Protein 4N58 (pdb70)

Organism: NCBI:txid558269

Secondary structure (DSSP, 8-state):
-EEEEEETTT--EEEEETTS-HHHHHHHTT-----SS-SSSSSTTEEEEEE--EE-TT--SS-HHHHHHEEEGGG-EESS-EEEES--GGG---HHHHHHHHHHHHHH---S-EEPPPSTTHHHHHHHHHHHSTT--EE--GGGTT----GGG-HHHHHHHTSS--EEEEEEEEEEEEGGGG-HHHHHHH-EEEEEEEEEEEE-TTSEEEEEEEEEE--EEE---GGGSSS---HHHHHHHTT-----EEEE--S-EEEEEEEE--/-EEEEETTT--EEEE-TTS-HHHHHHHTT-----SS-SSSSSTTEEEEEES-EE-TT--SS-TTGGGTEEEGGG-EESS-EEEEES-GGG---HHHHHHHHHHHHHH--TT-EEPPPSTTHHHHHHHHHHHSTT--EE--GGGTT----GGG-HHHHHHHHSS--EEEEEEEEEEEEGGGG-HHHHHHH-EEEEEEEEEEEE-TTSEEEEEEEEEE--EEE---GGG-SS--HHHHHHHHHH-----EEEE--S-EEEEEEEE---

Solvent-accessible surface area: 27946 Å² total; per-residue (Å²): 85,77,56,78,0,74,0,86,79,64,45,20,95,15,105,0,34,59,96,96,56,0,0,59,16,0,51,164,101,58,29,128,16,62,97,20,3,31,27,1,36,19,14,21,7,0,0,44,21,81,64,40,95,20,52,13,94,82,12,90,91,12,40,140,39,12,64,124,64,8,1,2,2,7,6,0,59,1,109,36,86,5,39,2,44,7,44,34,66,147,128,38,48,113,50,180,24,8,75,45,24,63,84,8,74,148,135,42,106,192,56,35,28,38,121,6,124,55,47,126,28,2,17,137,11,0,24,14,0,11,17,40,5,122,30,71,86,7,11,4,44,0,87,72,15,50,27,105,23,53,3,82,52,0,87,34,0,43,80,42,10,113,26,211,46,92,32,151,48,106,16,39,35,68,13,106,3,61,0,56,97,19,29,191,32,10,25,65,14,6,13,74,7,57,0,70,0,59,15,41,0,64,7,126,105,84,8,51,32,63,0,91,15,30,2,81,18,102,81,17,80,17,40,5,64,74,101,73,66,125,36,107,48,40,168,151,13,62,27,12,38,116,84,21,106,20,54,63,6,61,0,105,3,43,32,82,26,189,11,136,52,110,26,126,63,205,112,61,51,0,92,3,94,80,63,57,20,104,9,94,0,41,65,102,63,56,0,0,44,12,0,48,154,88,60,29,123,15,62,107,74,57,99,71,1,63,31,14,24,8,0,0,40,21,79,64,41,97,21,57,11,92,83,11,91,104,10,37,154,61,12,60,145,73,10,1,3,2,8,7,0,58,1,108,35,86,5,36,2,44,7,43,33,72,146,131,29,43,103,59,121,23,7,89,34,20,59,77,7,72,148,137,34,101,178,67,34,35,41,122,5,107,53,48,125,22,4,15,131,6,0,25,14,0,11,17,37,5,124,27,71,83,6,12,3,43,0,86,72,15,49,28,95,21,59,1,61,24,0,15,32,0,40,67,42,8,96,27,204,50,95,31,157,50,109,17,44,36,68,12,70,2,27,0,55,33,17,33,198,36,10,32,64,12,4,12,61,7,56,0,65,0,58,16,38,0,65,10,131,98,68,5,52,28,60,0,92,14,31,2,75,18,100,79,17,79,17,40,8,62,76,100,72,48,140,44,107,50,41,168,140,13,56,29,10,34,119,93,18,103,19,56,62,6,64,0,99,3,45,33,80,29,191,14,139,52,109,22,119,70,85,172

Structure (mmCIF, N/CA/C/O backbone):
data_4N58
#
_entry.id   4N58
#
_cell.length_a   117.450
_cell.length_b   117.450
_cell.length_c   128.450
_cell.angle_alpha   90.00
_cell.angle_beta   90.00
_cell.angle_gamma   120.00
#
_symmetry.space_group_name_H-M   'P 31 2 1'
#
loop_
_entity.id
_entity.type
_entity.pdbx_description
1 polymer 'Pectocin M2'
2 non-polymer 'FE2/S2 (INORGANIC) CLUSTER'
3 non-polymer 'SULFATE ION'
4 non-polymer GLYCEROL
5 non-polymer (4S)-2-METHYL-2,4-PENTANEDIOL
6 non-polymer 'CHLORIDE ION'
7 water water
#
loop_
_atom_site.group_PDB
_atom_site.id
_atom_site.type_symbol
_atom_site.label_atom_id
_atom_site.label_alt_id
_atom_site.label_comp_id
_atom_site.label_asym_id
_atom_site.label_entity_id
_atom_site.label_seq_id
_atom_site.pdbx_PDB_ins_code
_atom_site.Cartn_x
_atom_site.Cartn_y
_atom_site.Cartn_z
_atom_site.occupancy
_atom_site.B_iso_or_equiv
_atom_site.auth_seq_id
_atom_site.auth_comp_id
_atom_site.auth_asym_id
_atom_site.auth_atom_id
_atom_site.pdbx_PDB_model_num
ATOM 1 N N . ALA A 1 2 ? 80.100 65.985 16.526 1.00 59.71 2 ALA A N 1
ATOM 2 C CA . ALA A 1 2 ? 79.171 66.554 17.552 1.00 58.89 2 ALA A CA 1
ATOM 3 C C . ALA A 1 2 ? 78.471 65.395 18.188 1.00 56.56 2 ALA A C 1
ATOM 4 O O . ALA A 1 2 ? 78.407 64.308 17.576 1.00 56.67 2 ALA A O 1
ATOM 6 N N . THR A 1 3 ? 77.924 65.600 19.379 1.00 55.01 3 THR A N 1
ATOM 7 C CA . THR A 1 3 ? 77.014 64.668 19.956 1.00 52.95 3 THR A CA 1
ATOM 8 C C . THR A 1 3 ? 75.679 65.346 20.178 1.00 53.65 3 THR A C 1
ATOM 9 O O . THR A 1 3 ? 75.634 66.583 20.319 1.00 54.23 3 THR A O 1
ATOM 13 N N . TYR A 1 4 ? 74.635 64.528 20.175 1.00 49.18 4 TYR A N 1
ATOM 14 C CA . TYR A 1 4 ? 73.252 64.985 20.370 1.00 48.09 4 TYR A CA 1
ATOM 15 C C . TYR A 1 4 ? 72.487 64.210 21.417 1.00 48.16 4 TYR A C 1
ATOM 16 O O . TYR A 1 4 ? 72.742 63.020 21.606 1.00 49.68 4 TYR A O 1
ATOM 25 N N . LYS A 1 5 ? 71.511 64.868 22.055 1.00 49.24 5 LYS A N 1
ATOM 26 C CA . LYS A 1 5 ? 70.616 64.217 23.039 1.00 51.07 5 LYS A CA 1
ATOM 27 C C . LYS A 1 5 ? 69.430 63.564 22.341 1.00 47.27 5 LYS A C 1
ATOM 28 O O . LYS A 1 5 ? 68.666 64.219 21.578 1.00 45.42 5 LYS A O 1
ATOM 34 N N . VAL A 1 6 ? 69.249 62.301 22.638 1.00 45.93 6 VAL A N 1
ATOM 35 C CA . VAL A 1 6 ? 68.135 61.524 22.033 1.00 42.22 6 VAL A CA 1
ATOM 36 C C . VAL A 1 6 ? 67.256 61.077 23.158 1.00 41.81 6 VAL A C 1
ATOM 37 O O . VAL A 1 6 ? 67.648 60.290 23.987 1.00 41.29 6 VAL A O 1
ATOM 41 N N . LYS A 1 7 ? 66.088 61.675 23.213 1.00 42.55 7 LYS A N 1
ATOM 42 C CA . LYS A 1 7 ? 65.098 61.385 24.274 1.00 47.30 7 LYS A CA 1
ATOM 43 C C . LYS A 1 7 ? 64.078 60.387 23.709 1.00 43.25 7 LYS A C 1
ATOM 44 O O . LYS A 1 7 ? 63.498 60.618 22.638 1.00 43.63 7 LYS A O 1
ATOM 50 N N . ASP A 1 8 ? 63.826 59.333 24.456 1.00 42.56 8 ASP A N 1
ATOM 51 C CA . ASP A 1 8 ? 62.892 58.276 24.076 1.00 42.15 8 ASP A CA 1
ATOM 52 C C . ASP A 1 8 ? 61.686 58.265 24.990 1.00 43.61 8 ASP A C 1
ATOM 53 O O . ASP A 1 8 ? 61.795 57.981 26.197 1.00 45.70 8 ASP A O 1
ATOM 58 N N . VAL A 1 9 ? 60.540 58.624 24.435 1.00 44.41 9 VAL A N 1
ATOM 59 C CA . VAL A 1 9 ? 59.290 58.650 25.247 1.00 45.47 9 VAL A CA 1
ATOM 60 C C . VAL A 1 9 ? 58.874 57.317 25.813 1.00 47.58 9 VAL A C 1
ATOM 61 O O . VAL A 1 9 ? 58.289 57.236 26.867 1.00 46.85 9 VAL A O 1
ATOM 65 N N . THR A 1 10 ? 59.172 56.209 25.132 1.00 41.56 10 THR A N 1
ATOM 66 C CA . THR A 1 10 ? 58.748 54.900 25.599 1.00 42.72 10 THR A CA 1
ATOM 67 C C . THR A 1 10 ? 59.489 54.477 26.898 1.00 43.62 10 THR A C 1
ATOM 68 O O . THR A 1 10 ? 58.873 54.129 27.888 1.00 46.98 10 THR A O 1
ATOM 72 N N . THR A 1 11 ? 60.818 54.462 26.871 1.00 43.45 11 THR A N 1
ATOM 73 C CA . THR A 1 11 ? 61.562 54.084 28.050 1.00 42.88 11 THR A CA 1
ATOM 74 C C . THR A 1 11 ? 61.773 55.218 29.002 1.00 48.96 11 THR A C 1
ATOM 75 O O . THR A 1 11 ? 62.141 54.970 30.124 1.00 48.83 11 THR A O 1
ATOM 79 N N . GLY A 1 12 ? 61.665 56.468 28.541 1.00 47.97 12 GLY A N 1
ATOM 80 C CA . GLY A 1 12 ? 62.036 57.621 29.350 1.00 51.64 12 GLY A CA 1
ATOM 81 C C . GLY A 1 12 ? 63.509 58.007 29.321 1.00 52.54 12 GLY A C 1
ATOM 82 O O . GLY A 1 12 ? 63.876 59.060 29.834 1.00 52.18 12 GLY A O 1
ATOM 83 N N . ALA A 1 13 ? 64.356 57.211 28.678 1.00 45.85 13 ALA A N 1
ATOM 84 C CA . ALA A 1 13 ? 65.772 57.472 28.682 1.00 47.97 13 ALA A CA 1
ATOM 85 C C . ALA A 1 13 ? 66.151 58.665 27.810 1.00 49.87 13 ALA A C 1
ATOM 86 O O . ALA A 1 13 ? 65.504 58.949 26.750 1.00 50.15 13 ALA A O 1
ATOM 88 N N . GLU A 1 14 ? 67.188 59.381 28.265 1.00 49.62 14 GLU A N 1
ATOM 89 C CA . GLU A 1 14 ? 67.764 60.458 27.477 1.00 48.68 14 GLU A CA 1
ATOM 90 C C . GLU A 1 14 ? 69.262 60.176 27.365 1.00 53.28 14 GLU A C 1
ATOM 91 O O . GLU A 1 14 ? 69.916 60.094 28.360 1.00 51.87 14 GLU A O 1
ATOM 97 N N . ILE A 1 15 ? 69.742 59.897 26.152 1.00 46.23 15 ILE A N 1
ATOM 98 C CA . ILE A 1 15 ? 71.058 59.397 25.888 1.00 45.68 15 ILE A CA 1
ATOM 99 C C . ILE A 1 15 ? 71.828 60.326 24.956 1.00 48.62 15 ILE A C 1
ATOM 100 O O . ILE A 1 15 ? 71.281 60.734 23.923 1.00 46.86 15 ILE A O 1
ATOM 105 N N . GLU A 1 16 ? 73.050 60.689 25.315 1.00 45.35 16 GLU A N 1
ATOM 106 C CA . GLU A 1 16 ? 73.892 61.431 24.428 1.00 47.14 16 GLU A CA 1
ATOM 107 C C . GLU A 1 16 ? 74.463 60.488 23.406 1.00 49.98 16 GLU A C 1
ATOM 108 O O . GLU A 1 16 ? 75.239 59.594 23.736 1.00 45.74 16 GLU A O 1
ATOM 114 N N . VAL A 1 17 ? 74.159 60.744 22.145 1.00 46.10 17 VAL A N 1
ATOM 115 C CA . VAL A 1 17 ? 74.546 59.842 21.107 1.00 43.98 17 VAL A CA 1
ATOM 116 C C . VAL A 1 17 ? 75.490 60.615 20.174 1.00 48.10 17 VAL A C 1
ATOM 117 O O . VAL A 1 17 ? 75.085 61.664 19.582 1.00 46.82 17 VAL A O 1
ATOM 121 N N . PRO A 1 18 ? 76.739 60.147 20.030 1.00 46.82 18 PRO A N 1
ATOM 122 C CA . PRO A 1 18 ? 77.614 60.756 18.975 1.00 48.59 18 PRO A CA 1
ATOM 123 C C . PRO A 1 18 ? 77.072 60.717 17.550 1.00 46.14 18 PRO A C 1
ATOM 124 O O . PRO A 1 18 ? 76.372 59.724 17.177 1.00 46.03 18 PRO A O 1
ATOM 128 N N . ASP A 1 19 ? 77.308 61.784 16.780 1.00 47.57 19 ASP A N 1
ATOM 129 C CA . ASP A 1 19 ? 76.836 61.841 15.415 1.00 51.09 19 ASP A CA 1
ATOM 130 C C . ASP A 1 19 ? 77.439 60.771 14.477 1.00 51.10 19 ASP A C 1
ATOM 131 O O . ASP A 1 19 ? 76.998 60.715 13.316 1.00 50.72 19 ASP A O 1
ATOM 136 N N . ASP A 1 20 ? 78.416 59.954 14.959 1.00 47.88 20 ASP A N 1
ATOM 137 C CA . ASP A 1 20 ? 79.016 58.873 14.178 1.00 49.22 20 ASP A CA 1
ATOM 138 C C . ASP A 1 20 ? 78.768 57.484 14.873 1.00 47.50 20 ASP A C 1
ATOM 139 O O . ASP A 1 20 ? 79.487 56.556 14.592 1.00 49.67 20 ASP A O 1
ATOM 144 N N . LYS A 1 21 ? 77.743 57.348 15.737 1.00 49.35 21 LYS A N 1
ATOM 145 C CA . LYS A 1 21 ? 77.330 56.083 16.339 1.00 44.20 21 LYS A CA 1
ATOM 146 C C . LYS A 1 21 ? 75.813 55.949 16.071 1.00 42.47 21 LYS A C 1
ATOM 147 O O . LYS A 1 21 ? 75.083 56.942 15.995 1.00 39.94 21 LYS A O 1
ATOM 153 N N . TYR A 1 22 ? 75.361 54.736 15.925 1.00 37.51 22 TYR A N 1
ATOM 154 C CA . TYR A 1 22 ? 73.940 54.451 15.668 1.00 35.61 22 TYR A CA 1
ATOM 155 C C . TYR A 1 22 ? 73.205 54.566 16.994 1.00 35.35 22 TYR A C 1
ATOM 156 O O . TYR A 1 22 ? 73.704 54.192 18.048 1.00 35.99 22 TYR A O 1
ATOM 165 N N . ILE A 1 23 ? 71.976 55.080 16.973 1.00 35.01 23 ILE A N 1
ATOM 166 C CA . ILE A 1 23 ? 71.183 55.213 18.187 1.00 33.64 23 ILE A CA 1
ATOM 167 C C . ILE A 1 23 ? 70.959 53.913 18.975 1.00 37.65 23 ILE A C 1
ATOM 168 O O . ILE A 1 23 ? 71.106 53.869 20.198 1.00 36.35 23 ILE A O 1
ATOM 173 N N . LEU A 1 24 ? 70.573 52.819 18.280 1.00 34.04 24 LEU A N 1
ATOM 174 C CA . LEU A 1 24 ? 70.405 51.556 19.003 1.00 33.94 24 LEU A CA 1
ATOM 175 C C . LEU A 1 24 ? 71.667 51.219 19.858 1.00 33.80 24 LEU A C 1
ATOM 176 O O . LEU A 1 24 ? 71.574 50.796 21.044 1.00 35.87 24 LEU A O 1
ATOM 181 N N . ASP A 1 25 ? 72.833 51.169 19.201 1.00 36.91 25 ASP A N 1
ATOM 182 C CA . ASP A 1 25 ? 74.107 50.744 19.814 1.00 38.24 25 ASP A CA 1
ATOM 183 C C . ASP A 1 25 ? 74.397 51.592 21.037 1.00 38.62 25 ASP A C 1
ATOM 184 O O . ASP A 1 25 ? 74.816 51.089 22.087 1.00 36.37 25 ASP A O 1
ATOM 189 N N . GLU A 1 26 ? 74.094 52.911 20.960 1.00 35.60 26 GLU A N 1
ATOM 190 C CA . GLU A 1 26 ? 74.492 53.775 22.095 1.00 39.20 26 GLU A CA 1
ATOM 191 C C . GLU A 1 26 ? 73.509 53.595 23.228 1.00 38.83 26 GLU A C 1
ATOM 192 O O . GLU A 1 26 ? 73.897 53.651 24.403 1.00 39.15 26 GLU A O 1
ATOM 198 N N . PHE A 1 27 ? 72.228 53.344 22.948 1.00 36.03 27 PHE A N 1
ATOM 199 C CA . PHE A 1 27 ? 71.255 53.091 24.044 1.00 35.04 27 PHE A CA 1
ATOM 200 C C . PHE A 1 27 ? 71.611 51.792 24.771 1.00 36.71 27 PHE A C 1
ATOM 201 O O . PHE A 1 27 ? 71.571 51.702 26.021 1.00 39.80 27 PHE A O 1
ATOM 209 N N . GLU A 1 28 ? 71.985 50.769 23.986 1.00 36.34 28 GLU A N 1
ATOM 210 C CA . GLU A 1 28 ? 72.471 49.478 24.575 1.00 36.47 28 GLU A CA 1
ATOM 211 C C . GLU A 1 28 ? 73.709 49.696 25.439 1.00 40.57 28 GLU A C 1
ATOM 212 O O . GLU A 1 28 ? 73.843 49.102 26.491 1.00 39.85 28 GLU A O 1
ATOM 218 N N . LYS A 1 29 ? 74.661 50.441 24.925 1.00 38.51 29 LYS A N 1
ATOM 219 C CA . LYS A 1 29 ? 75.896 50.737 25.676 1.00 43.41 29 LYS A CA 1
ATOM 220 C C . LYS A 1 29 ? 75.571 51.359 27.033 1.00 44.44 29 LYS A C 1
ATOM 221 O O . LYS A 1 29 ? 76.310 51.161 28.027 1.00 44.39 29 LYS A O 1
ATOM 227 N N . GLN A 1 30 ? 74.519 52.160 27.112 1.00 44.07 30 GLN A N 1
ATOM 228 C CA . GLN A 1 30 ? 74.112 52.783 28.400 1.00 47.91 30 GLN A CA 1
ATOM 229 C C . GLN A 1 30 ? 73.087 51.947 29.165 1.00 51.17 30 GLN A C 1
ATOM 230 O O . GLN A 1 30 ? 72.461 52.452 30.088 1.00 48.27 30 GLN A O 1
ATOM 236 N N . GLY A 1 31 ? 72.909 50.692 28.780 1.00 44.69 31 GLY A N 1
ATOM 237 C CA . GLY A 1 31 ? 72.029 49.811 29.560 1.00 47.57 31 GLY A CA 1
ATOM 238 C C . GLY A 1 31 ? 70.538 49.910 29.230 1.00 48.62 31 GLY A C 1
ATOM 239 O O . GLY A 1 31 ? 69.703 49.416 30.010 1.00 44.03 31 GLY A O 1
ATOM 240 N N . VAL A 1 32 ? 70.158 50.525 28.074 1.00 39.86 32 VAL A N 1
ATOM 241 C CA . VAL A 1 32 ? 68.735 50.562 27.767 1.00 41.56 32 VAL A CA 1
ATOM 242 C C . VAL A 1 32 ? 68.460 49.608 26.596 1.00 40.35 32 VAL A C 1
ATOM 243 O O . VAL A 1 32 ? 68.932 49.847 25.493 1.00 39.01 32 VAL A O 1
ATOM 247 N N . ASN A 1 33 ? 67.855 48.474 26.895 1.00 35.71 33 ASN A N 1
ATOM 248 C CA . ASN A 1 33 ? 67.595 47.436 25.916 1.00 32.31 33 ASN A CA 1
ATOM 249 C C . ASN A 1 33 ? 66.390 47.757 25.101 1.00 31.16 33 ASN A C 1
ATOM 250 O O . ASN A 1 33 ? 65.320 48.084 25.608 1.00 32.54 33 ASN A O 1
ATOM 255 N N . LEU A 1 34 ? 66.586 47.614 23.798 1.00 30.33 34 LEU A N 1
ATOM 256 C CA . LEU A 1 34 ? 65.556 47.950 22.833 1.00 30.92 34 LEU A CA 1
ATOM 257 C C . LEU A 1 34 ? 65.345 46.796 21.834 1.00 28.32 34 LEU A C 1
ATOM 258 O O . LEU A 1 34 ? 66.227 45.911 21.644 1.00 28.66 34 LEU A O 1
ATOM 263 N N . PRO A 1 35 ? 64.218 46.835 21.107 1.00 29.80 35 PRO A N 1
ATOM 264 C CA . PRO A 1 35 ? 63.967 45.755 20.115 1.00 28.56 35 PRO A CA 1
ATOM 265 C C . PRO A 1 35 ? 64.803 45.806 18.881 1.00 28.45 35 PRO A C 1
ATOM 266 O O . PRO A 1 35 ? 65.140 46.923 18.445 1.00 28.32 35 PRO A O 1
ATOM 270 N N . TYR A 1 36 ? 65.176 44.653 18.318 1.00 29.48 36 TYR A N 1
ATOM 271 C CA . TYR A 1 36 ? 65.929 44.594 17.044 1.00 27.87 36 TYR A CA 1
ATOM 272 C C . TYR A 1 36 ? 65.818 43.152 16.536 1.00 28.78 36 TYR A C 1
ATOM 273 O O . TYR A 1 36 ? 65.422 42.255 17.344 1.00 26.65 36 TYR A O 1
ATOM 282 N N . SER A 1 37 ? 66.149 42.908 15.287 1.00 28.18 37 SER A N 1
ATOM 283 C CA . SER A 1 37 ? 66.314 41.587 14.814 1.00 29.11 37 SER A CA 1
ATOM 284 C C . SER A 1 37 ? 67.533 41.538 13.905 1.00 29.61 37 SER A C 1
ATOM 285 O O . SER A 1 37 ? 68.566 40.967 14.289 1.00 30.90 37 SER A O 1
ATOM 288 N N . CYS A 1 38 ? 67.399 42.087 12.683 1.00 27.85 38 CYS A N 1
ATOM 289 C CA . CYS A 1 38 ? 68.471 41.933 11.680 1.00 28.69 38 CYS A CA 1
ATOM 290 C C . CYS A 1 38 ? 69.680 42.809 11.947 1.00 28.57 38 CYS A C 1
ATOM 291 O O . CYS A 1 38 ? 70.813 42.428 11.537 1.00 29.79 38 CYS A O 1
ATOM 294 N N . ARG A 1 39 ? 69.470 43.924 12.596 1.00 29.04 39 ARG A N 1
ATOM 295 C CA . ARG A 1 39 ? 70.467 44.887 12.801 1.00 30.07 39 ARG A CA 1
ATOM 296 C C . ARG A 1 39 ? 71.191 45.315 11.503 1.00 33.19 39 ARG A C 1
ATOM 297 O O . ARG A 1 39 ? 72.384 45.649 11.496 1.00 34.42 39 ARG A O 1
ATOM 305 N N . ALA A 1 40 ? 70.472 45.338 10.395 1.00 31.42 40 ALA A N 1
ATOM 306 C CA . ALA A 1 40 ? 71.117 45.556 9.104 1.00 33.83 40 ALA A CA 1
ATOM 307 C C . ALA A 1 40 ? 70.236 46.417 8.234 1.00 34.59 40 ALA A C 1
ATOM 308 O O . ALA A 1 40 ? 70.450 46.520 7.000 1.00 35.76 40 ALA A O 1
ATOM 310 N N . GLY A 1 41 ? 69.286 47.144 8.802 1.00 33.48 41 GLY A N 1
ATOM 311 C CA . GLY A 1 41 ? 68.493 48.085 8.018 1.00 33.27 41 GLY A CA 1
ATOM 312 C C . GLY A 1 41 ? 67.388 47.586 7.093 1.00 35.52 41 GLY A C 1
ATOM 313 O O . GLY A 1 41 ? 66.869 48.326 6.278 1.00 37.40 41 GLY A O 1
ATOM 314 N N . ALA A 1 42 ? 67.032 46.346 7.228 1.00 31.47 42 ALA A N 1
ATOM 315 C CA . ALA A 1 42 ? 66.189 45.633 6.239 1.00 32.99 42 ALA A CA 1
ATOM 316 C C . ALA A 1 42 ? 64.921 45.142 6.817 1.00 33.03 42 ALA A C 1
ATOM 317 O O . ALA A 1 42 ? 64.246 44.297 6.180 1.00 32.79 42 ALA A O 1
ATOM 319 N N . CYS A 1 43 ? 64.532 45.601 7.996 1.00 32.64 43 CYS A N 1
ATOM 320 C CA . CYS A 1 43 ? 63.288 45.129 8.671 1.00 33.61 43 CYS A CA 1
ATOM 321 C C . CYS A 1 43 ? 62.705 46.289 9.522 1.00 33.07 43 CYS A C 1
ATOM 322 O O . CYS A 1 43 ? 63.092 47.424 9.310 1.00 33.95 43 CYS A O 1
ATOM 325 N N . SER A 1 44 ? 61.625 46.038 10.250 1.00 34.33 44 SER A N 1
ATOM 326 C CA . SER A 1 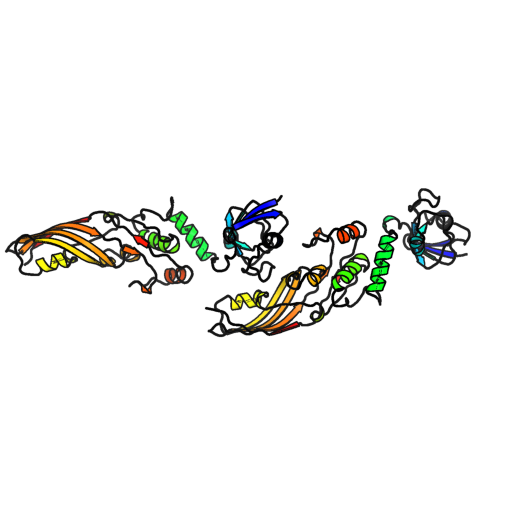44 ? 61.083 47.150 11.055 1.00 30.79 44 SER A CA 1
ATOM 327 C C . SER A 1 44 ? 61.182 46.832 12.543 1.00 29.60 44 SER A C 1
ATOM 328 O O . SER A 1 44 ? 60.609 47.563 13.300 1.00 31.28 44 SER A O 1
ATOM 331 N N . SER A 1 45 ? 61.987 45.839 12.966 1.00 29.57 45 SER A N 1
ATOM 332 C CA . SER A 1 45 ? 61.992 45.465 14.387 1.00 28.07 45 SER A CA 1
ATOM 333 C C . SER A 1 45 ? 62.408 46.615 15.293 1.00 27.87 45 SER A C 1
ATOM 334 O O . SER A 1 45 ? 61.895 46.769 16.428 1.00 28.27 45 SER A O 1
ATOM 337 N N . CYS A 1 46 ? 63.384 47.435 14.857 1.00 27.77 46 CYS A N 1
ATOM 338 C CA . CYS A 1 46 ? 64.011 48.494 15.652 1.00 28.35 46 CYS A CA 1
ATOM 339 C C . CYS A 1 46 ? 63.402 49.877 15.415 1.00 28.88 46 CYS A C 1
ATOM 340 O O . CYS A 1 46 ? 63.928 50.896 15.863 1.00 31.01 46 CYS A O 1
ATOM 343 N N . VAL A 1 47 ? 62.273 49.871 14.700 1.00 29.34 47 VAL A N 1
ATOM 344 C CA . VAL A 1 47 ? 61.656 51.180 14.205 1.00 29.21 47 VAL A CA 1
ATOM 345 C C . VAL A 1 47 ? 61.177 51.968 15.451 1.00 30.62 47 VAL A C 1
ATOM 346 O O . VAL A 1 47 ? 60.622 51.418 16.463 1.00 30.99 47 VAL A O 1
ATOM 350 N N . ALA A 1 48 ? 61.363 53.286 15.347 1.00 31.61 48 ALA A N 1
ATOM 351 C CA . ALA A 1 48 ? 60.900 54.221 16.351 1.00 31.09 48 ALA A CA 1
ATOM 352 C C . ALA A 1 48 ? 60.225 55.396 15.650 1.00 34.95 48 ALA A C 1
ATOM 353 O O . ALA A 1 48 ? 60.613 55.791 14.593 1.00 33.07 48 ALA A O 1
ATOM 355 N N . LEU A 1 49 ? 59.185 55.916 16.240 1.00 35.82 49 LEU A N 1
ATOM 356 C CA . LEU A 1 49 ? 58.610 57.197 15.768 1.00 38.86 49 LEU A CA 1
ATOM 357 C C . LEU A 1 49 ? 59.622 58.306 16.051 1.00 39.85 49 LEU A C 1
ATOM 358 O O . LEU A 1 49 ? 60.203 58.302 17.139 1.00 39.95 49 LEU A O 1
ATOM 363 N N . ILE A 1 50 ? 59.794 59.277 15.125 1.00 37.57 50 ILE A N 1
ATOM 364 C CA . ILE A 1 50 ? 60.617 60.453 15.432 1.00 38.08 50 ILE A CA 1
ATOM 365 C C . ILE A 1 50 ? 59.738 61.694 15.424 1.00 42.93 50 ILE A C 1
ATOM 366 O O . ILE A 1 50 ? 59.103 61.926 14.421 1.00 44.00 50 ILE A O 1
ATOM 371 N N . SER A 1 51 ? 59.559 62.331 16.584 1.00 39.71 51 SER A N 1
ATOM 372 C CA . SER A 1 51 ? 58.621 63.456 16.701 1.00 44.34 51 SER A CA 1
ATOM 373 C C . SER A 1 51 ? 59.393 64.804 16.647 1.00 46.95 51 SER A C 1
ATOM 374 O O . SER A 1 51 ? 58.801 65.875 16.405 1.00 45.94 51 SER A O 1
ATOM 377 N N . SER A 1 52 ? 60.719 64.819 16.848 1.00 44.73 52 SER A N 1
ATOM 378 C CA . SER A 1 52 ? 61.467 66.057 16.677 1.00 49.90 52 SER A CA 1
ATOM 379 C C . SER A 1 52 ? 62.910 65.659 16.333 1.00 50.12 52 SER A C 1
ATOM 380 O O . SER A 1 52 ? 63.391 64.614 16.794 1.00 44.40 52 SER A O 1
ATOM 383 N N . GLY A 1 53 ? 63.583 66.431 15.505 1.00 46.97 53 GLY A N 1
ATOM 384 C CA . GLY A 1 53 ? 64.970 66.145 15.163 1.00 48.75 53 GLY A CA 1
ATOM 385 C C . GLY A 1 53 ? 65.119 65.459 13.818 1.00 46.58 53 GLY A C 1
ATOM 386 O O . GLY A 1 53 ? 64.130 65.212 13.127 1.00 45.57 53 GLY A O 1
ATOM 387 N N . GLU A 1 54 ? 66.360 65.089 13.489 1.00 45.14 54 GLU A N 1
ATOM 388 C CA . GLU A 1 54 ? 66.671 64.561 12.209 1.00 45.64 54 GLU A CA 1
ATOM 389 C C . GLU A 1 54 ? 67.762 63.507 12.394 1.00 44.53 54 GLU A C 1
ATOM 390 O O . GLU A 1 54 ? 68.663 63.731 13.245 1.00 42.64 54 GLU A O 1
ATOM 396 N N . VAL A 1 55 ? 67.745 62.473 11.539 1.00 39.26 55 VAL A N 1
ATOM 397 C CA . VAL A 1 55 ? 68.827 61.443 11.549 1.00 38.11 55 VAL A CA 1
ATOM 398 C C . VAL A 1 55 ? 69.318 61.229 10.136 1.00 40.84 55 VAL A C 1
ATOM 399 O O . VAL A 1 55 ? 68.606 61.624 9.110 1.00 42.13 55 VAL A O 1
ATOM 403 N N . ASP A 1 56 ? 70.477 60.590 10.030 1.00 40.37 56 ASP A N 1
ATOM 404 C CA . ASP A 1 56 ? 70.967 60.040 8.754 1.00 42.74 56 ASP A CA 1
ATOM 405 C C . ASP A 1 56 ? 70.743 58.516 8.851 1.00 40.30 56 ASP A C 1
ATOM 406 O O . ASP A 1 56 ? 71.433 57.857 9.616 1.00 39.39 56 ASP A O 1
ATOM 411 N N . GLN A 1 57 ? 69.725 58.015 8.155 1.00 39.95 57 GLN A N 1
ATOM 412 C CA . GLN A 1 57 ? 69.456 56.569 8.219 1.00 35.15 57 GLN A CA 1
ATOM 413 C C . GLN A 1 57 ? 69.595 56.007 6.821 1.00 40.32 57 GLN A C 1
ATOM 414 O O . GLN A 1 57 ? 68.977 54.942 6.483 1.00 37.09 57 GLN A O 1
ATOM 420 N N . SER A 1 58 ? 70.502 56.633 6.034 1.00 41.58 58 SER A N 1
ATOM 421 C CA . SER A 1 58 ? 70.768 56.250 4.667 1.00 41.87 58 SER A CA 1
ATOM 422 C C . SER A 1 58 ? 71.371 54.876 4.586 1.00 44.59 58 SER A C 1
ATOM 423 O O . SER A 1 58 ? 71.279 54.235 3.570 1.00 46.38 58 SER A O 1
ATOM 426 N N . ASP A 1 59 ? 71.919 54.385 5.681 1.00 41.62 59 ASP A N 1
ATOM 427 C CA . ASP A 1 59 ? 72.401 53.043 5.721 1.00 41.87 59 ASP A CA 1
ATOM 428 C C . ASP A 1 59 ? 71.261 52.005 5.653 1.00 41.35 59 ASP A C 1
ATOM 429 O O . ASP A 1 59 ? 71.550 50.848 5.317 1.00 48.97 59 ASP A O 1
ATOM 434 N N . GLY A 1 60 ? 70.041 52.374 6.079 1.00 40.45 60 GLY A N 1
ATOM 435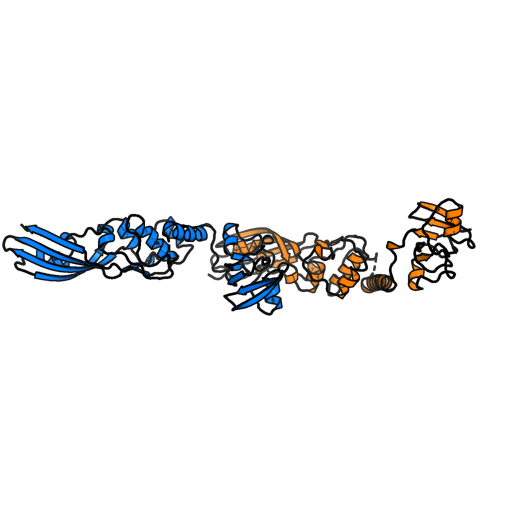 C CA . GLY A 1 60 ? 68.858 51.468 6.039 1.00 39.78 60 GLY A CA 1
ATOM 436 C C . GLY A 1 60 ? 68.143 51.481 4.723 1.00 38.80 60 GLY A C 1
ATOM 437 O O . GLY A 1 60 ? 68.354 52.389 3.897 1.00 38.95 60 GLY A O 1
ATOM 438 N N . SER A 1 61 ? 67.320 50.474 4.504 1.00 35.41 61 SER A N 1
ATOM 439 C CA . SER A 1 61 ? 66.614 50.319 3.232 1.00 41.07 61 SER A CA 1
ATOM 440 C C . SER A 1 61 ? 65.117 50.024 3.392 1.00 41.80 61 SER A C 1
ATOM 441 O O . SER A 1 61 ? 64.350 50.142 2.429 1.00 39.11 61 SER A O 1
ATOM 444 N N . PHE A 1 62 ? 64.650 49.671 4.585 1.00 36.78 62 PHE A N 1
ATOM 445 C CA . PHE A 1 62 ? 63.323 49.097 4.704 1.00 35.86 62 PHE A CA 1
ATOM 446 C C . PHE A 1 62 ? 62.232 50.134 4.534 1.00 37.52 62 PHE A C 1
ATOM 447 O O . PHE A 1 62 ? 61.127 49.808 4.022 1.00 36.48 62 PHE A O 1
ATOM 455 N N . LEU A 1 63 ? 62.474 51.333 5.032 1.00 31.64 63 LEU A N 1
ATOM 456 C CA . LEU A 1 63 ? 61.405 52.375 5.071 1.00 32.44 63 LEU A CA 1
ATOM 457 C C . LEU A 1 63 ? 61.363 53.121 3.741 1.00 38.18 63 LEU A C 1
ATOM 458 O O . LEU A 1 63 ? 62.381 53.393 3.064 1.00 37.65 63 LEU A O 1
ATOM 463 N N . SER A 1 64 ? 60.160 53.507 3.353 1.00 38.39 64 SER A N 1
ATOM 464 C CA . SER A 1 64 ? 59.975 54.363 2.203 1.00 37.02 64 SER A CA 1
ATOM 465 C C . SER A 1 64 ? 60.397 55.789 2.493 1.00 38.59 64 SER A C 1
ATOM 466 O O . SER A 1 64 ? 60.565 56.253 3.622 1.00 40.38 64 SER A O 1
ATOM 469 N N . GLU A 1 65 ? 60.523 56.584 1.420 1.00 40.10 65 GLU A N 1
ATOM 470 C CA . GLU A 1 65 ? 60.866 58.001 1.596 1.00 41.30 65 GLU A CA 1
ATOM 471 C C . GLU A 1 65 ? 59.859 58.738 2.480 1.00 42.39 65 GLU A C 1
ATOM 472 O O . GLU A 1 65 ? 60.221 59.510 3.401 1.00 39.96 65 GLU A O 1
ATOM 478 N N . LYS A 1 66 ? 58.565 58.493 2.258 1.00 42.95 66 LYS A N 1
ATOM 479 C CA . LYS A 1 66 ? 57.547 59.126 3.154 1.00 43.60 66 LYS A CA 1
ATOM 480 C C . LYS A 1 66 ? 57.586 58.577 4.573 1.00 39.97 66 LYS A C 1
ATOM 481 O O . LYS A 1 66 ? 57.517 59.327 5.561 1.00 39.06 66 LYS A O 1
ATOM 487 N N . GLN A 1 67 ? 57.845 57.290 4.700 1.00 39.28 67 GLN A N 1
ATOM 488 C CA . GLN A 1 67 ? 57.931 56.707 6.094 1.00 34.63 67 GLN A CA 1
ATOM 489 C C . GLN A 1 67 ? 59.140 57.305 6.820 1.00 34.05 67 GLN A C 1
ATOM 490 O O . GLN A 1 67 ? 59.099 57.516 8.021 1.00 36.79 67 GLN A O 1
ATOM 496 N N . GLU A 1 68 ? 60.226 57.605 6.109 1.00 37.14 68 GLU A N 1
ATOM 497 C CA . GLU A 1 68 ? 61.413 58.147 6.790 1.00 37.16 68 GLU A CA 1
ATOM 498 C C . GLU A 1 68 ? 61.212 59.551 7.310 1.00 42.38 68 GLU A C 1
ATOM 499 O O . GLU A 1 68 ? 62.039 60.015 8.090 1.00 39.07 68 GLU A O 1
ATOM 505 N N . LYS A 1 69 ? 60.148 60.275 6.835 1.00 40.86 69 LYS A N 1
ATOM 506 C CA . LYS A 1 69 ? 59.746 61.549 7.486 1.00 42.87 69 LYS A CA 1
ATOM 507 C C . LYS A 1 69 ? 59.182 61.384 8.872 1.00 41.64 69 LYS A C 1
ATOM 508 O O . LYS A 1 69 ? 59.247 62.312 9.721 1.00 44.69 69 LYS A O 1
ATOM 514 N N . LYS A 1 70 ? 58.716 60.182 9.184 1.00 39.07 70 LYS A N 1
ATOM 515 C CA . LYS A 1 70 ? 58.068 59.988 10.424 1.00 39.49 70 LYS A CA 1
ATOM 516 C C . LYS A 1 70 ? 58.741 58.985 11.351 1.00 40.71 70 LYS A C 1
ATOM 517 O O . LYS A 1 70 ? 58.466 58.990 12.560 1.00 40.31 70 LYS A O 1
ATOM 523 N N . TYR A 1 71 ? 59.445 58.040 10.766 1.00 36.01 71 TYR A N 1
ATOM 524 C CA . TYR A 1 71 ? 59.991 56.968 11.578 1.00 35.62 71 TYR A CA 1
ATOM 525 C C . TYR A 1 71 ? 61.491 56.814 11.268 1.00 34.77 71 TYR A C 1
ATOM 526 O O . TYR A 1 71 ? 61.955 57.147 10.159 1.00 36.00 71 TYR A O 1
ATOM 535 N N . ILE A 1 72 ? 62.206 56.128 12.179 1.00 33.62 72 ILE A N 1
ATOM 536 C CA . ILE A 1 72 ? 63.653 55.816 11.989 1.00 31.00 72 ILE A CA 1
ATOM 537 C C . ILE A 1 72 ? 63.920 54.375 12.324 1.00 31.08 72 ILE A C 1
ATOM 538 O O . ILE A 1 72 ? 63.265 53.845 13.228 1.00 32.41 72 ILE A O 1
ATOM 543 N N . LEU A 1 73 ? 64.886 53.772 11.617 1.00 31.68 73 LEU A N 1
ATOM 544 C CA . LEU A 1 73 ? 65.416 52.463 11.959 1.00 30.52 73 LEU A CA 1
ATOM 545 C C . LEU A 1 73 ? 66.539 52.724 12.949 1.00 32.14 73 LEU A C 1
ATOM 546 O O . LEU A 1 73 ? 67.639 53.205 12.569 1.00 32.15 73 LEU A O 1
ATOM 551 N N . THR A 1 74 ? 66.301 52.468 14.246 1.00 29.73 74 THR A N 1
ATOM 552 C CA . THR A 1 74 ? 67.339 52.744 15.245 1.00 31.81 74 THR A CA 1
ATOM 553 C C . THR A 1 74 ? 68.632 51.999 15.097 1.00 33.21 74 THR A C 1
ATOM 554 O O . THR A 1 74 ? 69.663 52.533 15.510 1.00 32.85 74 THR A O 1
ATOM 558 N N . CYS A 1 75 ? 68.671 50.818 14.478 1.00 29.81 75 CYS A N 1
ATOM 559 C CA . CYS A 1 75 ? 69.929 50.090 14.253 1.00 31.47 75 CYS A CA 1
ATOM 560 C C . CYS A 1 75 ? 70.871 50.740 13.276 1.00 33.98 75 CYS A C 1
ATOM 561 O O . CYS A 1 75 ? 72.000 50.331 13.232 1.00 34.18 75 CYS A O 1
ATOM 564 N N . CYS A 1 76 ? 70.390 51.645 12.425 1.00 31.93 76 CYS A N 1
ATOM 565 C CA . CYS A 1 76 ? 71.209 52.200 11.329 1.00 33.81 76 CYS A CA 1
ATOM 566 C C . CYS A 1 76 ? 71.036 53.721 11.220 1.00 37.74 76 CYS A C 1
ATOM 567 O O . CYS A 1 76 ? 71.381 54.370 10.194 1.00 37.36 76 CYS A O 1
ATOM 570 N N . SER A 1 77 ? 70.634 54.358 12.342 1.00 35.04 77 SER A N 1
ATOM 571 C CA . SER A 1 77 ? 70.430 55.808 12.347 1.00 34.66 77 SER A CA 1
ATOM 572 C C . SER A 1 77 ? 71.516 56.541 13.163 1.00 38.47 77 SER A C 1
ATOM 573 O O . SER A 1 77 ? 71.594 56.331 14.368 1.00 36.73 77 SER A O 1
ATOM 576 N N . TYR A 1 78 ? 72.142 57.528 12.518 1.00 39.57 78 TYR A N 1
ATOM 577 C CA . TYR A 1 78 ? 73.021 58.501 13.174 1.00 41.10 78 TYR A CA 1
ATOM 578 C C . TYR A 1 78 ? 72.233 59.790 13.463 1.00 39.47 78 TYR A C 1
ATOM 579 O O . TYR A 1 78 ? 71.567 60.355 12.545 1.00 40.73 78 TYR A O 1
ATOM 588 N N . PRO A 1 79 ? 72.265 60.265 14.707 1.00 40.87 79 PRO A N 1
ATOM 589 C CA . PRO A 1 79 ? 71.545 61.548 14.921 1.00 40.02 79 PRO A CA 1
ATOM 590 C C . PRO A 1 79 ? 72.283 62.735 14.220 1.00 42.43 79 PRO A C 1
ATOM 591 O O . PRO A 1 79 ? 73.550 62.850 14.187 1.00 44.45 79 PRO A O 1
ATOM 595 N N . LYS A 1 80 ? 71.487 63.689 13.692 1.00 42.66 80 LYS A N 1
ATOM 596 C CA . LYS A 1 80 ? 72.041 64.915 13.101 1.00 48.25 80 LYS A CA 1
ATOM 597 C C . LYS A 1 80 ? 71.610 66.140 13.862 1.00 47.57 80 LYS A C 1
ATOM 598 O O . LYS A 1 80 ? 72.038 67.268 13.510 1.00 47.43 80 LYS A O 1
ATOM 604 N N . SER A 1 81 ? 70.721 65.964 14.836 1.00 44.08 81 SER A N 1
ATOM 605 C CA . SER A 1 81 ? 70.386 67.021 15.771 1.00 49.11 81 SER A CA 1
ATOM 606 C C . SER A 1 81 ? 69.941 66.303 17.019 1.00 46.55 81 SER A C 1
ATOM 607 O O . SER A 1 81 ? 69.773 65.070 17.012 1.00 45.93 81 SER A O 1
ATOM 610 N N . ASP A 1 82 ? 69.631 67.048 18.073 1.00 48.15 82 ASP A N 1
ATOM 611 C CA . ASP A 1 82 ? 68.874 66.473 19.196 1.00 49.45 82 ASP A CA 1
ATOM 612 C C . ASP A 1 82 ? 67.576 65.927 18.637 1.00 49.71 82 ASP A C 1
ATOM 613 O O . ASP A 1 82 ? 66.952 66.548 17.701 1.00 50.65 82 ASP A O 1
ATOM 618 N N . CYS A 1 83 ? 67.138 64.804 19.201 1.00 46.46 83 CYS A N 1
ATOM 619 C CA . CYS A 1 83 ? 65.898 64.093 18.731 1.00 46.54 83 CYS A CA 1
ATOM 620 C C . CYS A 1 83 ? 65.014 63.694 19.878 1.00 45.84 83 CYS A C 1
ATOM 621 O O . CYS A 1 83 ? 65.500 63.448 20.992 1.00 44.05 83 CYS A O 1
ATOM 624 N N . THR A 1 84 ? 63.713 63.609 19.565 1.00 42.71 84 THR A N 1
ATOM 625 C CA . THR A 1 84 ? 62.705 62.962 20.424 1.00 42.24 84 THR A CA 1
ATOM 626 C C . THR A 1 84 ? 62.078 61.864 19.603 1.00 39.40 84 THR A C 1
ATOM 627 O O . THR A 1 84 ? 61.599 62.077 18.487 1.00 41.30 84 THR A O 1
ATOM 631 N N . ILE A 1 85 ? 62.181 60.652 20.162 1.00 42.80 85 ILE A N 1
ATOM 632 C CA . ILE A 1 85 ? 61.674 59.441 19.496 1.00 38.20 85 ILE A CA 1
ATOM 633 C C . ILE A 1 85 ? 60.806 58.583 20.426 1.00 42.90 85 ILE A C 1
ATOM 634 O O . ILE A 1 85 ? 60.613 58.859 21.626 1.00 40.05 85 ILE A O 1
ATOM 639 N N . GLU A 1 86 ? 60.210 57.533 19.842 1.00 36.29 86 GLU A N 1
ATOM 640 C CA . GLU A 1 86 ? 59.396 56.613 20.647 1.00 39.35 86 GLU A CA 1
ATOM 641 C C . GLU A 1 86 ? 59.689 55.161 20.130 1.00 35.84 86 GLU A C 1
ATOM 642 O O . GLU A 1 86 ? 59.300 54.804 18.994 1.00 35.49 86 GLU A O 1
ATOM 648 N N . THR A 1 87 ? 60.457 54.472 20.927 1.00 35.05 87 THR A N 1
ATOM 649 C CA . THR A 1 87 ? 60.957 53.171 20.544 1.00 34.58 87 THR A CA 1
ATOM 650 C C . THR A 1 87 ? 59.823 52.177 20.639 1.00 34.38 87 THR A C 1
ATOM 651 O O . THR A 1 87 ? 58.774 52.427 21.281 1.00 33.43 87 THR A O 1
ATOM 655 N N . GLY A 1 88 ? 60.060 51.001 20.015 1.00 33.20 88 GLY A N 1
ATOM 656 C CA . GLY A 1 88 ? 59.057 49.922 20.069 1.00 32.92 88 GLY A CA 1
ATOM 657 C C . GLY A 1 88 ? 57.808 50.213 19.271 1.00 34.27 88 GLY A C 1
ATOM 658 O O . GLY A 1 88 ? 56.716 49.795 19.631 1.00 33.08 88 GLY A O 1
ATOM 659 N N . TYR A 1 89 ? 57.972 50.950 18.162 1.00 35.07 89 TYR A N 1
ATOM 660 C CA . TYR A 1 89 ? 56.846 51.426 17.421 1.00 36.31 89 TYR A CA 1
ATOM 661 C C . TYR A 1 89 ? 56.450 50.499 16.289 1.00 32.89 89 TYR A C 1
ATOM 662 O O . TYR A 1 89 ? 55.547 50.819 15.478 1.00 37.01 89 TYR A O 1
ATOM 671 N N . GLU A 1 90 ? 57.049 49.312 16.198 1.00 31.88 90 GLU A N 1
ATOM 672 C CA . GLU A 1 90 ? 56.832 48.439 15.051 1.00 32.33 90 GLU A CA 1
ATOM 673 C C . GLU A 1 90 ? 55.358 48.115 14.751 1.00 35.69 90 GLU A C 1
ATOM 674 O O . GLU A 1 90 ? 54.890 48.248 13.583 1.00 37.34 90 GLU A O 1
ATOM 680 N N . ASP A 1 91 ? 54.617 47.968 15.825 1.00 36.46 91 ASP A N 1
ATOM 681 C CA A ASP A 1 91 ? 53.222 47.571 15.599 0.48 40.97 91 ASP A CA 1
ATOM 682 C CA B ASP A 1 91 ? 53.179 47.653 15.823 0.52 43.25 91 ASP A CA 1
ATOM 683 C C . ASP A 1 91 ? 52.301 48.795 15.321 1.00 44.37 91 ASP A C 1
ATOM 684 O O . ASP A 1 91 ? 51.103 48.597 15.052 1.00 43.21 91 ASP A O 1
ATOM 693 N N . LYS A 1 92 ? 52.841 50.012 15.263 1.00 38.03 92 LYS A N 1
ATOM 694 C CA . LYS A 1 92 ? 52.069 51.188 14.980 1.00 38.06 92 LYS A CA 1
ATOM 695 C C . LYS A 1 92 ? 52.437 51.904 13.725 1.00 43.42 92 LYS A C 1
ATOM 696 O O . LYS A 1 92 ? 51.863 52.935 13.449 1.00 39.15 92 LYS A O 1
ATOM 702 N N . ILE A 1 93 ? 53.481 51.485 12.999 1.00 35.34 93 ILE A N 1
ATOM 703 C CA . ILE A 1 93 ? 53.903 52.302 11.806 1.00 36.81 93 ILE A CA 1
ATOM 704 C C . ILE A 1 93 ? 52.838 52.150 10.739 1.00 38.41 93 ILE A C 1
ATOM 705 O O . ILE A 1 93 ? 52.207 51.062 10.551 1.00 38.99 93 ILE A O 1
ATOM 710 N N . LEU A 1 94 ? 52.683 53.192 9.969 1.00 35.24 94 LEU A N 1
ATOM 711 C CA . LEU A 1 94 ? 51.736 53.170 8.865 1.00 37.87 94 LEU A CA 1
ATOM 712 C C . LEU A 1 94 ? 52.446 53.157 7.523 1.00 37.47 94 LEU A C 1
ATOM 713 O O . LEU A 1 94 ? 53.591 53.662 7.414 1.00 38.15 94 LEU A O 1
ATOM 718 N N . GLU A 1 95 ? 51.717 52.694 6.518 1.00 39.67 95 GLU A N 1
ATOM 719 C CA . GLU A 1 95 ? 52.234 52.749 5.130 1.00 44.12 95 GLU A CA 1
ATOM 720 C C . GLU A 1 95 ? 51.913 54.124 4.499 1.00 45.91 95 GLU A C 1
ATOM 721 O O . GLU A 1 95 ? 51.090 54.911 5.022 1.00 43.75 95 GLU A O 1
ATOM 727 N N . ASP A 1 96 ? 52.451 54.390 3.321 1.00 45.57 96 ASP A N 1
ATOM 728 C CA . ASP A 1 96 ? 52.398 55.816 2.777 1.00 44.40 96 ASP A CA 1
ATOM 729 C C . ASP A 1 96 ? 51.005 56.384 2.620 1.00 50.66 96 ASP A C 1
ATOM 730 O O . ASP A 1 96 ? 50.776 57.584 2.902 1.00 51.95 96 ASP A O 1
ATOM 735 N N . PHE A 1 97 ? 50.127 55.540 2.054 1.00 49.11 97 PHE A N 1
ATOM 736 C CA . PHE A 1 97 ? 48.740 55.935 1.749 1.00 48.41 97 PHE A CA 1
ATOM 737 C C . PHE A 1 97 ? 48.019 56.354 3.027 1.00 47.37 97 PHE A C 1
ATOM 738 O O . PHE A 1 97 ? 47.118 57.187 2.952 1.00 46.81 97 PHE A O 1
ATOM 746 N N . GLU A 1 98 ? 48.315 55.744 4.164 1.00 38.76 98 GLU A N 1
ATOM 747 C CA . GLU A 1 98 ? 47.722 56.178 5.417 1.00 37.42 98 GLU A CA 1
ATOM 748 C C . GLU A 1 98 ? 48.402 57.340 6.122 1.00 38.62 98 GLU A C 1
ATOM 749 O O . GLU A 1 98 ? 47.697 58.176 6.665 1.00 42.42 98 GLU A O 1
ATOM 755 N N . ILE A 1 99 ? 49.722 57.477 6.037 1.00 43.61 99 ILE A N 1
ATOM 756 C CA . ILE A 1 99 ? 50.341 58.780 6.532 1.00 39.49 99 ILE A CA 1
ATOM 757 C C . ILE A 1 99 ? 49.831 59.995 5.773 1.00 46.83 99 ILE A C 1
ATOM 758 O O . ILE A 1 99 ? 49.512 61.092 6.305 1.00 49.27 99 ILE A O 1
ATOM 763 N N . GLU A 1 100 ? 49.716 59.849 4.473 1.00 45.59 100 GLU A N 1
ATOM 764 C CA . GLU A 1 100 ? 49.320 61.028 3.689 1.00 48.43 100 GLU A CA 1
ATOM 765 C C . GLU A 1 100 ? 47.834 61.355 3.913 1.00 48.02 100 GLU A C 1
ATOM 766 O O . GLU A 1 100 ? 47.425 62.495 3.773 1.00 51.23 100 GLU A O 1
ATOM 772 N N . LEU A 1 101 ? 47.028 60.353 4.280 1.00 48.73 101 LEU A N 1
ATOM 773 C CA . LEU A 1 101 ? 45.589 60.539 4.543 1.00 49.12 101 LEU A CA 1
ATOM 774 C C . LEU A 1 101 ? 45.434 61.484 5.758 1.00 48.83 101 LEU A C 1
ATOM 775 O O . LEU A 1 101 ? 44.685 62.453 5.721 1.00 49.86 101 LEU A O 1
ATOM 780 N N . ALA A 1 102 ? 46.223 61.261 6.786 1.00 48.17 102 ALA A N 1
ATOM 781 C CA . ALA A 1 102 ? 46.201 62.152 7.942 1.00 46.12 102 ALA A CA 1
ATOM 782 C C . ALA A 1 102 ? 46.655 63.569 7.738 1.00 55.00 102 ALA A C 1
ATOM 783 O O . ALA A 1 102 ? 46.009 64.530 8.221 1.00 51.92 102 ALA A O 1
ATOM 785 N N . GLU A 1 103 ? 47.796 63.699 7.060 1.00 54.98 103 GLU A N 1
ATOM 786 C CA . GLU A 1 103 ? 48.296 65.008 6.633 1.00 59.13 103 GLU A CA 1
ATOM 787 C C . GLU A 1 103 ? 47.332 65.785 5.837 1.00 57.32 103 GLU A C 1
ATOM 788 O O . GLU A 1 103 ? 47.241 66.969 6.017 1.00 56.96 103 GLU A O 1
ATOM 794 N N . THR A 1 104 ? 46.734 65.143 4.828 1.00 59.46 104 THR A N 1
ATOM 795 C CA . THR A 1 104 ? 45.824 65.793 3.920 1.00 59.32 104 THR A CA 1
ATOM 796 C C . THR A 1 104 ? 44.619 66.307 4.673 1.00 56.10 104 THR A C 1
ATOM 797 O O . THR A 1 104 ? 44.182 67.405 4.409 1.00 51.28 104 THR A O 1
ATOM 801 N N . GLY A 1 105 ? 44.074 65.524 5.588 1.00 51.73 105 GLY A N 1
ATOM 802 C CA . GLY A 1 105 ? 42.888 65.922 6.328 1.00 55.77 105 GLY A CA 1
ATOM 803 C C . GLY A 1 105 ? 43.168 67.143 7.171 1.00 53.95 105 GLY A C 1
ATOM 804 O O . GLY A 1 105 ? 42.353 68.084 7.230 1.00 49.01 105 GLY A O 1
ATOM 805 N N . LEU A 1 106 ? 44.346 67.185 7.785 1.00 49.48 106 LEU A N 1
ATOM 806 C CA . LEU A 1 106 ? 44.716 68.375 8.569 1.00 54.94 106 LEU A CA 1
ATOM 807 C C . LEU A 1 106 ? 44.768 69.604 7.741 1.00 56.38 106 LEU A C 1
ATOM 808 O O . LEU A 1 106 ? 44.319 70.654 8.126 1.00 64.27 106 LEU A O 1
ATOM 813 N N . GLU A 1 107 ? 45.421 69.505 6.612 1.00 62.76 107 GLU A N 1
ATOM 814 C CA . GLU A 1 107 ? 45.593 70.672 5.780 1.00 64.66 107 GLU A CA 1
ATOM 815 C C . GLU A 1 107 ? 44.312 71.081 5.125 1.00 67.73 107 GLU A C 1
ATOM 816 O O . GLU A 1 107 ? 44.040 72.261 5.025 1.00 69.05 107 GLU A O 1
ATOM 822 N N . PHE A 1 108 ? 43.481 70.122 4.703 1.00 59.00 108 PHE A N 1
ATOM 823 C CA . PHE A 1 108 ? 42.225 70.449 4.059 1.00 62.72 108 PHE A CA 1
ATOM 824 C C . PHE A 1 108 ? 41.221 71.068 5.066 1.00 62.12 108 PHE A C 1
ATOM 825 O O . PHE A 1 108 ? 40.504 71.972 4.695 1.00 62.04 108 PHE A O 1
ATOM 833 N N . PHE A 1 109 ? 41.160 70.608 6.323 1.00 55.44 109 PHE A N 1
ATOM 834 C CA . PHE A 1 109 ? 40.187 71.131 7.258 1.00 58.57 109 PHE A CA 1
ATOM 835 C C . PHE A 1 109 ? 40.722 72.106 8.299 1.00 74.92 109 PHE A C 1
ATOM 836 O O . PHE A 1 109 ? 39.958 72.471 9.172 1.00 75.27 109 PHE A O 1
ATOM 844 N N . ASN A 1 110 ? 42.006 72.479 8.266 1.00 78.68 110 ASN A N 1
ATOM 845 C CA . ASN A 1 110 ? 42.581 73.322 9.331 1.00 83.45 110 ASN A CA 1
ATOM 846 C C . ASN A 1 110 ? 43.550 74.329 8.700 1.00 83.32 110 ASN A C 1
ATOM 847 O O . ASN A 1 110 ? 43.167 75.110 7.811 1.00 83.16 110 ASN A O 1
ATOM 852 N N . LEU A 1 116 ? 43.639 75.326 17.341 1.00 105.29 116 LEU A N 1
ATOM 853 C CA . LEU A 1 116 ? 43.543 73.908 17.641 1.00 101.50 116 LEU A CA 1
ATOM 854 C C . LEU A 1 116 ? 42.834 73.248 16.465 1.00 94.18 116 LEU A C 1
ATOM 855 O O . LEU A 1 116 ? 41.901 73.862 15.894 1.00 87.05 116 LEU A O 1
ATOM 860 N N . PRO A 1 117 ? 43.296 72.025 16.076 1.00 83.59 117 PRO A N 1
ATOM 861 C CA . PRO A 1 117 ? 42.789 71.271 14.901 1.00 84.17 117 PRO A CA 1
ATOM 862 C C . PRO A 1 117 ? 41.822 70.127 15.263 1.00 61.02 117 PRO A C 1
ATOM 863 O O . PRO A 1 117 ? 41.993 69.591 16.354 1.00 76.53 117 PRO A O 1
ATOM 867 N N . ARG A 1 118 ? 40.915 69.661 14.409 1.00 64.69 118 ARG A N 1
ATOM 868 C CA . ARG A 1 118 ? 40.180 68.433 14.799 1.00 53.64 118 ARG A CA 1
ATOM 869 C C . ARG A 1 118 ? 39.628 68.692 16.210 1.00 51.77 118 ARG A C 1
ATOM 870 O O . ARG A 1 118 ? 39.769 67.912 17.160 1.00 48.71 118 ARG A O 1
ATOM 878 N N . SER A 1 119 ? 39.015 69.852 16.348 1.00 48.98 119 SER A N 1
ATOM 879 C CA . SER A 1 119 ? 38.273 70.184 17.557 1.00 51.33 119 SER A CA 1
ATOM 880 C C . SER A 1 119 ? 37.130 71.157 17.250 1.00 49.41 119 SER A C 1
ATOM 881 O O . SER A 1 119 ? 37.057 71.691 16.168 1.00 47.87 119 SER A O 1
ATOM 884 N N . GLY A 1 120 ? 36.214 71.323 18.171 1.00 47.56 120 GLY A N 1
ATOM 885 C CA . GLY A 1 120 ? 35.180 72.321 18.067 1.00 50.43 120 GLY A CA 1
ATOM 886 C C . GLY A 1 120 ? 34.233 72.088 16.894 1.00 47.91 120 GLY A C 1
ATOM 887 O O . GLY A 1 120 ? 33.821 70.956 16.626 1.00 44.03 120 GLY A O 1
ATOM 888 N N . GLU A 1 121 ? 33.853 73.176 16.239 1.00 47.96 121 GLU A N 1
ATOM 889 C CA . GLU A 1 121 ? 32.849 73.108 15.165 1.00 49.15 121 GLU A CA 1
ATOM 890 C C . GLU A 1 121 ? 33.306 72.353 13.922 1.00 45.49 121 GLU A C 1
ATOM 891 O O . GLU A 1 121 ? 34.415 72.424 13.521 1.00 41.94 121 GLU A O 1
ATOM 897 N N . ILE A 1 122 ? 32.365 71.620 13.343 1.00 43.43 122 ILE A N 1
ATOM 898 C CA . ILE A 1 122 ? 32.505 71.020 12.074 1.00 43.47 122 ILE A CA 1
ATOM 899 C C . ILE A 1 122 ? 32.019 72.030 11.068 1.00 41.63 122 ILE A C 1
ATOM 900 O O . ILE A 1 122 ? 30.931 72.599 11.231 1.00 41.20 122 ILE A O 1
ATOM 905 N N . LEU A 1 123 ? 32.782 72.179 9.988 1.00 40.90 123 LEU A N 1
ATOM 906 C CA . LEU A 1 123 ? 32.480 73.183 8.925 1.00 40.73 123 LEU A CA 1
ATOM 907 C C . LEU A 1 123 ? 31.221 72.772 8.172 1.00 40.73 123 LEU A C 1
ATOM 908 O O . LEU A 1 123 ? 31.075 71.602 7.713 1.00 38.61 123 LEU A O 1
ATOM 913 N N . SER A 1 124 ? 30.267 73.670 8.057 1.00 40.46 124 SER A N 1
ATOM 914 C CA . SER A 1 124 ? 28.966 73.266 7.464 1.00 37.18 124 SER A CA 1
ATOM 915 C C . SER A 1 124 ? 29.122 73.115 5.989 1.00 37.71 124 SER A C 1
ATOM 916 O O . SER A 1 124 ? 30.082 73.618 5.378 1.00 38.85 124 SER A O 1
ATOM 919 N N . GLY A 1 125 ? 28.254 72.301 5.394 1.00 37.94 125 GLY A N 1
ATOM 920 C CA . GLY A 1 125 ? 28.227 72.117 3.966 1.00 39.00 125 GLY A CA 1
ATOM 921 C C . GLY A 1 125 ? 28.680 70.737 3.504 1.00 36.94 125 GLY A C 1
ATOM 922 O O . GLY A 1 125 ? 28.622 69.756 4.257 1.00 36.98 125 GLY A O 1
ATOM 923 N N . VAL A 1 126 ? 29.047 70.681 2.233 1.00 36.90 126 VAL A N 1
ATOM 924 C CA . VAL A 1 126 ? 29.218 69.384 1.552 1.00 37.86 126 VAL A CA 1
ATOM 925 C C . VAL A 1 126 ? 30.391 68.553 2.101 1.00 36.99 126 VAL A C 1
ATOM 926 O O . VAL A 1 126 ? 30.401 67.329 1.959 1.00 38.38 126 VAL A O 1
ATOM 930 N N . THR A 1 127 ? 31.352 69.212 2.728 1.00 35.33 127 THR A N 1
ATOM 931 C CA . THR A 1 127 ? 32.485 68.536 3.376 1.00 36.46 127 THR A CA 1
ATOM 932 C C . THR A 1 127 ? 32.188 67.924 4.751 1.00 37.07 127 THR A C 1
ATOM 933 O O . THR A 1 127 ? 32.989 67.168 5.248 1.00 36.22 127 THR A O 1
ATOM 937 N N . ALA A 1 128 ? 31.019 68.169 5.348 1.00 33.41 128 ALA A N 1
ATOM 938 C CA . ALA A 1 128 ? 30.806 67.733 6.717 1.00 34.33 128 ALA A CA 1
ATOM 939 C C . ALA A 1 128 ? 31.042 66.222 6.931 1.00 33.88 128 ALA A C 1
ATOM 940 O O . ALA A 1 128 ? 31.654 65.852 7.924 1.00 34.34 128 ALA A O 1
ATOM 942 N N . PRO A 1 129 ? 30.496 65.349 6.080 1.00 33.08 129 PRO A N 1
ATOM 943 C CA . PRO A 1 129 ? 30.662 63.920 6.368 1.00 33.31 129 PRO A CA 1
ATOM 944 C C . PRO A 1 129 ? 32.139 63.523 6.144 1.00 33.78 129 PRO A C 1
ATOM 945 O O . PRO A 1 129 ? 32.556 62.583 6.734 1.00 34.12 129 PRO A O 1
ATOM 949 N N . PHE A 1 130 ? 32.846 64.218 5.292 1.00 35.09 130 PHE A N 1
ATOM 950 C CA . PHE A 1 130 ? 34.301 63.989 5.146 1.00 34.60 130 PHE A CA 1
ATOM 951 C C . PHE A 1 130 ? 35.086 64.390 6.417 1.00 35.68 130 PHE A C 1
ATOM 952 O O . PHE A 1 130 ? 35.968 63.692 6.929 1.00 35.15 130 PHE A O 1
ATOM 960 N N . GLU A 1 131 ? 34.768 65.538 6.932 1.00 35.19 131 GLU A N 1
ATOM 961 C CA . GLU A 1 131 ? 35.387 66.031 8.164 1.00 35.83 131 GLU A CA 1
ATOM 962 C C . GLU A 1 131 ? 35.063 65.127 9.320 1.00 37.70 131 GLU A C 1
ATOM 963 O O . GLU A 1 131 ? 35.894 64.902 10.168 1.00 36.14 131 GLU A O 1
ATOM 969 N N . ALA A 1 132 ? 33.822 64.607 9.385 1.00 34.38 132 ALA A N 1
ATOM 970 C CA . ALA A 1 132 ? 33.460 63.737 10.427 1.00 33.74 132 ALA A CA 1
ATOM 971 C C . ALA A 1 132 ? 34.220 62.409 10.415 1.00 33.76 132 ALA A C 1
ATOM 972 O O . ALA A 1 132 ? 34.571 61.890 11.497 1.00 35.70 132 ALA A O 1
ATOM 974 N N . PHE A 1 133 ? 34.424 61.869 9.220 1.00 33.24 133 PHE A N 1
ATOM 975 C CA . PHE A 1 133 ? 35.156 60.606 9.043 1.00 35.08 133 PHE A CA 1
ATOM 976 C C . PHE A 1 133 ? 36.631 60.836 9.373 1.00 34.72 133 PHE A C 1
ATOM 977 O O . PHE A 1 133 ? 37.250 60.082 10.162 1.00 36.28 133 PHE A O 1
ATOM 985 N N . ASP A 1 134 ? 37.183 61.904 8.873 1.00 35.84 134 ASP A N 1
ATOM 986 C CA . ASP A 1 134 ? 38.582 62.229 9.269 1.00 35.37 134 ASP A CA 1
ATOM 987 C C . ASP A 1 134 ? 38.776 62.384 10.766 1.00 37.70 134 ASP A C 1
ATOM 988 O O . ASP A 1 134 ? 39.803 61.953 11.305 1.00 38.79 134 ASP A O 1
ATOM 993 N N . HIS A 1 135 ? 37.794 62.960 11.464 1.00 35.90 135 HIS A N 1
ATOM 994 C CA . HIS A 1 135 ? 37.826 63.060 12.882 1.00 38.16 135 HIS A CA 1
ATOM 995 C C . HIS A 1 135 ? 37.686 61.739 13.564 1.00 40.66 135 HIS A C 1
ATOM 996 O O . HIS A 1 135 ? 38.342 61.496 14.597 1.00 38.60 135 HIS A O 1
ATOM 1003 N N . TYR A 1 136 ? 36.914 60.843 13.005 1.00 37.35 136 TYR A N 1
ATOM 1004 C CA . TYR A 1 136 ? 36.844 59.506 13.550 1.00 36.97 136 TYR A CA 1
ATOM 1005 C C . TYR A 1 136 ? 38.265 58.867 13.540 1.00 37.62 136 TYR A C 1
ATOM 1006 O O . TYR A 1 136 ? 38.676 58.211 14.528 1.00 38.77 136 TYR A O 1
ATOM 1015 N N . LEU A 1 137 ? 38.943 59.019 12.415 1.00 37.04 137 LEU A N 1
ATOM 1016 C CA . LEU A 1 137 ? 40.270 58.379 12.209 1.00 37.64 137 LEU A CA 1
ATOM 1017 C C . LEU A 1 137 ? 41.344 58.953 13.058 1.00 39.74 137 LEU A C 1
ATOM 1018 O O . LEU A 1 137 ? 42.178 58.180 13.670 1.00 39.47 137 LEU A O 1
ATOM 1023 N N . PHE A 1 138 ? 41.337 60.270 13.221 1.00 39.07 138 PHE A N 1
ATOM 1024 C CA . PHE A 1 138 ? 42.524 60.984 13.787 1.00 43.56 138 PHE A CA 1
ATOM 1025 C C . PHE A 1 138 ? 42.222 61.925 14.936 1.00 45.71 138 PHE A C 1
ATOM 1026 O O . PHE A 1 138 ? 43.121 62.524 15.521 1.00 45.37 138 PHE A O 1
ATOM 1034 N N . GLY A 1 139 ? 40.938 62.076 15.303 1.00 41.29 139 GLY A N 1
ATOM 1035 C CA . GLY A 1 139 ? 40.513 62.997 16.364 1.00 43.40 139 GLY A CA 1
ATOM 1036 C C . GLY A 1 139 ? 40.662 62.546 17.803 1.00 46.08 139 GLY A C 1
ATOM 1037 O O . GLY A 1 139 ? 40.472 63.348 18.707 1.00 44.94 139 GLY A O 1
ATOM 1038 N N . ASN A 1 140 ? 40.926 61.250 18.006 1.00 46.68 140 ASN A N 1
ATOM 1039 C CA . ASN A 1 140 ? 41.129 60.699 19.316 1.00 49.12 140 ASN A CA 1
ATOM 1040 C C . ASN A 1 140 ? 40.008 60.888 20.277 1.00 48.57 140 ASN A C 1
ATOM 1041 O O . ASN A 1 140 ? 40.244 61.041 21.503 1.00 47.31 140 ASN A O 1
ATOM 1046 N N . GLY A 1 141 ? 38.765 60.897 19.780 1.00 44.12 141 GLY A N 1
ATOM 1047 C CA . GLY A 1 141 ? 37.593 60.969 20.641 1.00 42.25 141 GLY A CA 1
ATOM 1048 C C . GLY A 1 141 ? 37.168 62.318 21.199 1.00 43.83 141 GLY A C 1
ATOM 1049 O O . GLY A 1 141 ? 36.228 62.386 21.933 1.00 45.00 141 GLY A O 1
ATOM 1050 N N . VAL A 1 142 ? 37.784 63.372 20.737 1.00 44.40 142 VAL A N 1
ATOM 1051 C CA . VAL A 1 142 ? 37.419 64.713 21.131 1.00 47.25 142 VAL A CA 1
ATOM 1052 C C . VAL A 1 142 ? 36.038 65.081 20.615 1.00 46.68 142 VAL A C 1
ATOM 1053 O O . VAL A 1 142 ? 35.666 64.689 19.512 1.00 42.74 142 VAL A O 1
ATOM 1057 N N . GLU A 1 143 ? 35.244 65.732 21.451 1.00 44.16 143 GLU A N 1
ATOM 1058 C CA . GLU A 1 143 ? 33.860 66.089 21.074 1.00 45.30 143 GLU A CA 1
ATOM 1059 C C . GLU A 1 143 ? 33.896 67.104 19.944 1.00 45.47 143 GLU A C 1
ATOM 1060 O O . GLU A 1 143 ? 34.810 67.897 19.863 1.00 46.28 143 GLU A O 1
ATOM 1066 N N . ARG A 1 144 ? 32.913 67.067 19.035 1.00 42.41 144 ARG A N 1
ATOM 1067 C CA . ARG A 1 144 ? 32.768 68.101 18.017 1.00 41.24 144 ARG A CA 1
ATOM 1068 C C . ARG A 1 144 ? 31.333 68.618 18.041 1.00 43.16 144 ARG A C 1
ATOM 1069 O O . ARG A 1 144 ? 30.516 68.085 18.738 1.00 43.14 144 ARG A O 1
ATOM 1077 N N . SER A 1 145 ? 31.061 69.707 17.341 1.00 41.73 145 SER A N 1
ATOM 1078 C CA . SER A 1 145 ? 29.698 70.284 17.362 1.00 42.54 145 SER A CA 1
ATOM 1079 C C . SER A 1 145 ? 29.330 70.841 16.006 1.00 38.92 145 SER A C 1
ATOM 1080 O O . SER A 1 145 ? 30.194 71.105 15.203 1.00 41.31 145 SER A O 1
ATOM 1083 N N . ILE A 1 146 ? 28.038 70.920 15.738 1.00 39.18 146 ILE A N 1
ATOM 1084 C CA . ILE A 1 146 ? 27.535 71.661 14.625 1.00 37.70 146 ILE A CA 1
ATOM 1085 C C . ILE A 1 146 ? 26.160 72.164 15.048 1.00 40.17 146 ILE A C 1
ATOM 1086 O O . ILE A 1 146 ? 25.367 71.414 15.600 1.00 37.67 146 ILE A O 1
ATOM 1091 N N . ASN A 1 147 ? 25.908 73.448 14.855 1.00 40.26 147 ASN A N 1
ATOM 1092 C CA . ASN A 1 147 ? 24.597 73.995 15.209 1.00 38.81 147 ASN A CA 1
ATOM 1093 C C . ASN A 1 147 ? 23.495 73.332 14.393 1.00 37.25 147 ASN A C 1
ATOM 1094 O O . ASN A 1 147 ? 23.669 73.100 13.183 1.00 36.03 147 ASN A O 1
ATOM 1099 N N . ILE A 1 148 ? 22.371 73.059 15.030 1.00 36.63 148 ILE A N 1
ATOM 1100 C CA . ILE A 1 148 ? 21.187 72.409 14.373 1.00 36.96 148 ILE A CA 1
ATOM 1101 C C . ILE A 1 148 ? 20.774 73.157 13.099 1.00 36.68 148 ILE A C 1
ATOM 1102 O O . ILE A 1 148 ? 20.305 72.567 12.149 1.00 36.01 148 ILE A O 1
ATOM 1107 N N . ASN A 1 149 ? 20.951 74.468 13.108 1.00 35.64 149 ASN A N 1
ATOM 1108 C CA . ASN A 1 149 ? 20.575 75.277 11.995 1.00 36.73 149 ASN A CA 1
ATOM 1109 C C . ASN A 1 149 ? 21.556 75.238 10.840 1.00 39.54 149 ASN A C 1
ATOM 1110 O O . ASN A 1 149 ? 21.232 75.794 9.810 1.00 37.06 149 ASN A O 1
ATOM 1115 N N . ASP A 1 150 ? 22.738 74.664 11.040 1.00 36.62 150 ASP A N 1
ATOM 1116 C CA . ASP A 1 150 ? 23.748 74.550 10.015 1.00 38.43 150 ASP A CA 1
ATOM 1117 C C . ASP A 1 150 ? 23.861 73.195 9.413 1.00 37.67 150 ASP A C 1
ATOM 1118 O O . ASP A 1 150 ? 24.634 73.056 8.467 1.00 39.00 150 ASP A O 1
ATOM 1123 N N . VAL A 1 151 ? 23.041 72.242 9.835 1.00 35.12 151 VAL A N 1
ATOM 1124 C CA . VAL A 1 151 ? 23.132 70.883 9.310 1.00 36.97 151 VAL A CA 1
ATOM 1125 C C . VAL A 1 151 ? 22.511 70.762 7.937 1.00 37.48 151 VAL A C 1
ATOM 1126 O O . VAL A 1 151 ? 23.017 69.984 7.118 1.00 33.58 151 VAL A O 1
ATOM 1130 N N . GLY A 1 152 ? 21.381 71.444 7.712 1.00 35.50 152 GLY A N 1
ATOM 1131 C CA . GLY A 1 152 ? 20.542 71.305 6.507 1.00 37.22 152 GLY A CA 1
ATOM 1132 C C . GLY A 1 152 ? 19.398 70.341 6.742 1.00 34.07 152 GLY A C 1
ATOM 1133 O O . GLY A 1 152 ? 18.933 69.642 5.823 1.00 34.37 152 GLY A O 1
ATOM 1134 N N . PHE A 1 153 ? 18.852 70.293 7.977 1.00 31.08 153 PHE A N 1
ATOM 1135 C CA . PHE A 1 153 ? 17.598 69.573 8.175 1.00 32.69 153 PHE A CA 1
ATOM 1136 C C . PHE A 1 153 ? 16.466 70.132 7.361 1.00 35.65 153 PHE A C 1
ATOM 1137 O O . PHE A 1 153 ? 16.260 71.354 7.231 1.00 35.09 153 PHE A O 1
ATOM 1145 N N . ASN A 1 154 ? 15.651 69.226 6.878 1.00 33.27 154 ASN A N 1
ATOM 1146 C CA . ASN A 1 154 ? 14.407 69.581 6.278 1.00 33.45 154 ASN A CA 1
ATOM 1147 C C . ASN A 1 154 ? 13.210 68.835 6.822 1.00 34.54 154 ASN A C 1
ATOM 1148 O O . ASN A 1 154 ? 12.811 67.846 6.280 1.00 33.25 154 ASN A O 1
ATOM 1153 N N . ILE A 1 155 ? 12.762 69.228 8.010 1.00 32.40 155 ILE A N 1
ATOM 1154 C CA . ILE A 1 155 ? 11.816 68.514 8.798 1.00 32.17 155 ILE A CA 1
ATOM 1155 C C . ILE A 1 155 ? 10.447 69.121 8.588 1.00 36.42 155 ILE A C 1
ATOM 1156 O O . ILE A 1 155 ? 10.252 70.311 8.758 1.00 36.18 155 ILE A O 1
ATOM 1161 N N . ASN A 1 156 ? 9.431 68.296 8.352 1.00 35.03 156 ASN A N 1
ATOM 1162 C CA . ASN A 1 156 ? 8.069 68.778 8.334 1.00 33.63 156 ASN A CA 1
ATOM 1163 C C . ASN A 1 156 ? 7.181 67.958 9.280 1.00 30.61 156 ASN A C 1
ATOM 1164 O O . ASN A 1 156 ? 7.528 66.859 9.712 1.00 31.09 156 ASN A O 1
ATOM 1169 N N . VAL A 1 157 ? 6.019 68.469 9.619 1.00 32.20 157 VAL A N 1
ATOM 1170 C CA . VAL A 1 157 ? 5.140 67.842 10.641 1.00 29.18 157 VAL A CA 1
ATOM 1171 C C . VAL A 1 157 ? 4.708 66.440 10.284 1.00 29.25 157 VAL A C 1
ATOM 1172 O O . VAL A 1 157 ? 4.617 65.588 11.116 1.00 29.82 157 VAL A O 1
ATOM 1176 N N . SER A 1 158 ? 4.571 66.197 8.947 1.00 29.62 158 SER A N 1
ATOM 1177 C CA . SER A 1 158 ? 4.170 64.878 8.478 1.00 30.39 158 SER A CA 1
ATOM 1178 C C . SER A 1 158 ? 5.158 63.766 8.913 1.00 32.34 158 SER A C 1
ATOM 1179 O O . SER A 1 158 ? 4.797 62.619 8.974 1.00 32.21 158 SER A O 1
ATOM 1182 N N . GLN A 1 159 ? 6.378 64.135 9.150 1.00 28.84 159 GLN A N 1
ATOM 1183 C CA . GLN A 1 159 ? 7.457 63.249 9.530 1.00 29.95 159 GLN A CA 1
ATOM 1184 C C . GLN A 1 159 ? 7.684 63.092 11.032 1.00 31.85 159 GLN A C 1
ATOM 1185 O O . GLN A 1 159 ? 8.588 62.397 11.469 1.00 32.35 159 GLN A O 1
ATOM 1191 N N . ILE A 1 160 ? 6.802 63.673 11.841 1.00 28.39 160 ILE A N 1
ATOM 1192 C CA . ILE A 1 160 ? 6.996 63.680 13.301 1.00 29.43 160 ILE A CA 1
ATOM 1193 C C . ILE A 1 160 ? 5.856 62.955 13.971 1.00 30.57 160 ILE A C 1
ATOM 1194 O O . ILE A 1 160 ? 4.724 63.489 14.161 1.00 31.24 160 ILE A O 1
ATOM 1199 N N . PRO A 1 161 ? 6.096 61.659 14.345 1.00 31.94 161 PRO A N 1
ATOM 1200 C CA . PRO A 1 161 ? 4.906 60.831 14.728 1.00 31.92 161 PRO A CA 1
ATOM 1201 C C . PRO A 1 161 ? 4.136 61.358 15.971 1.00 33.10 161 PRO A C 1
ATOM 1202 O O . PRO A 1 161 ? 2.922 61.257 15.965 1.00 36.13 161 PRO A O 1
ATOM 1206 N N . PRO A 1 162 ? 4.836 61.991 16.939 1.00 34.12 162 PRO A N 1
ATOM 1207 C CA . PRO A 1 162 ? 4.090 62.502 18.088 1.00 35.66 162 PRO A CA 1
ATOM 1208 C C . PRO A 1 162 ? 3.065 63.582 17.733 1.00 35.15 162 PRO A C 1
ATOM 1209 O O . PRO A 1 162 ? 1.946 63.634 18.359 1.00 34.06 162 PRO A O 1
ATOM 1213 N N . ILE A 1 163 ? 3.346 64.389 16.724 1.00 31.59 163 ILE A N 1
ATOM 1214 C CA . ILE A 1 163 ? 2.356 65.345 16.223 1.00 31.67 163 ILE A CA 1
ATOM 1215 C C . ILE A 1 163 ? 1.254 64.654 15.403 1.00 32.51 163 ILE A C 1
ATOM 1216 O O . ILE A 1 163 ? 0.066 64.906 15.505 1.00 32.30 163 ILE A O 1
ATOM 1221 N N . MET A 1 164 ? 1.668 63.821 14.447 1.00 31.77 164 MET A N 1
ATOM 1222 C CA . MET A 1 164 ? 0.727 63.095 13.582 1.00 32.97 164 MET A CA 1
ATOM 1223 C C . MET A 1 164 ? -0.228 62.181 14.337 1.00 31.22 164 MET A C 1
ATOM 1224 O O . MET A 1 164 ? -1.370 62.027 13.937 1.00 33.94 164 MET A O 1
ATOM 1229 N N . SER A 1 165 ? 0.190 61.666 15.486 1.00 34.98 165 SER A N 1
ATOM 1230 C CA . SER A 1 165 ? -0.704 60.891 16.304 1.00 38.16 165 SER A CA 1
ATOM 1231 C C . SER A 1 165 ? -1.956 61.712 16.719 1.00 37.85 165 SER A C 1
ATOM 1232 O O . SER A 1 165 ? -3.084 61.213 16.673 1.00 35.75 165 SER A O 1
ATOM 1235 N N . LEU A 1 166 ? -1.808 63.008 17.011 1.00 32.70 166 LEU A N 1
ATOM 1236 C CA . LEU A 1 166 ? -2.946 63.821 17.326 1.00 33.98 166 LEU A CA 1
ATOM 1237 C C . LEU A 1 166 ? -3.669 64.232 16.051 1.00 32.53 166 LEU A C 1
ATOM 1238 O O . LEU A 1 166 ? -4.889 64.261 16.056 1.00 33.08 166 LEU A O 1
ATOM 1243 N N . LEU A 1 167 ? -2.982 64.571 14.985 1.00 32.60 167 LEU A N 1
ATOM 1244 C CA . LEU A 1 167 ? -3.685 64.954 13.782 1.00 31.25 167 LEU A CA 1
ATOM 1245 C C . LEU A 1 167 ? -4.400 63.823 13.053 1.00 36.31 167 LEU A C 1
ATOM 1246 O O . LEU A 1 167 ? -5.431 64.020 12.406 1.00 40.09 167 LEU A O 1
ATOM 1251 N N . ASN A 1 168 ? -3.906 62.614 13.206 1.00 34.12 168 ASN A N 1
ATOM 1252 C CA . ASN A 1 168 ? -4.551 61.478 12.617 1.00 39.00 168 ASN A CA 1
ATOM 1253 C C . ASN A 1 168 ? -5.806 60.978 13.387 1.00 42.19 168 ASN A C 1
ATOM 1254 O O . ASN A 1 168 ? -6.545 60.120 12.886 1.00 44.05 168 ASN A O 1
ATOM 1259 N N . GLY A 1 169 ? -6.004 61.370 14.626 1.00 37.83 169 GLY A N 1
ATOM 1260 C CA . GLY A 1 169 ? -7.244 60.950 15.299 1.00 40.25 169 GLY A CA 1
ATOM 1261 C C . GLY A 1 169 ? -8.231 62.082 15.315 1.00 39.49 169 GLY A C 1
ATOM 1262 O O . GLY A 1 169 ? -7.925 63.205 14.824 1.00 38.22 169 GLY A O 1
ATOM 1263 N N . LYS A 1 170 ? -9.385 61.849 15.926 1.00 37.75 170 LYS A N 1
ATOM 1264 C CA . LYS A 1 170 ? -10.417 62.831 15.904 1.00 37.35 170 LYS A CA 1
ATOM 1265 C C . LYS A 1 170 ? -10.171 63.726 17.161 1.00 43.31 170 LYS A C 1
ATOM 1266 O O . LYS A 1 170 ? -10.870 63.638 18.203 1.00 45.02 170 LYS A O 1
ATOM 1272 N N . ASN A 1 171 ? -9.168 64.536 17.083 1.00 33.46 171 ASN A N 1
ATOM 1273 C CA . ASN A 1 171 ? -8.826 65.384 18.283 1.00 31.76 171 ASN A CA 1
ATOM 1274 C C . ASN A 1 171 ? -8.920 66.868 17.956 1.00 33.08 171 ASN A C 1
ATOM 1275 O O . ASN A 1 171 ? -8.205 67.328 17.056 1.00 35.97 171 ASN A O 1
ATOM 1280 N N . VAL A 1 172 ? -9.805 67.544 18.618 1.00 30.96 172 VAL A N 1
ATOM 1281 C CA . VAL A 1 172 ? -10.102 68.974 18.471 1.00 29.21 172 VAL A CA 1
ATOM 1282 C C . VAL A 1 172 ? -9.648 69.647 19.733 1.00 30.19 172 VAL A C 1
ATOM 1283 O O . VAL A 1 172 ? -10.023 69.190 20.849 1.00 29.85 172 VAL A O 1
ATOM 1287 N N . GLY A 1 173 ? -8.988 70.781 19.563 1.00 30.07 173 GLY A N 1
ATOM 1288 C CA . GLY A 1 173 ? -8.582 71.556 20.735 1.00 31.42 173 GLY A CA 1
ATOM 1289 C C . GLY A 1 173 ? -7.158 72.080 20.555 1.00 31.44 173 GLY A C 1
ATOM 1290 O O . GLY A 1 173 ? -6.650 72.263 19.477 1.00 31.60 173 GLY A O 1
ATOM 1291 N N A ARG A 1 174 ? -6.551 72.331 21.717 0.75 29.41 174 ARG A N 1
ATOM 1292 N N B ARG A 1 174 ? -6.522 72.388 21.680 0.25 30.57 174 ARG A N 1
ATOM 1293 C CA A ARG A 1 174 ? -5.211 72.892 21.779 0.75 30.57 174 ARG A CA 1
ATOM 1294 C CA B ARG A 1 174 ? -5.187 72.970 21.667 0.25 30.19 174 ARG A CA 1
ATOM 1295 C C A ARG A 1 174 ? -4.343 71.920 22.572 0.75 29.99 174 ARG A C 1
ATOM 1296 C C B ARG A 1 174 ? -4.242 72.152 22.533 0.25 30.55 174 ARG A C 1
ATOM 1297 O O A ARG A 1 174 ? -4.665 71.551 23.725 0.75 30.51 174 ARG A O 1
ATOM 1298 O O B ARG A 1 174 ? -4.334 72.259 23.710 0.25 29.90 174 ARG A O 1
ATOM 1313 N N . PHE A 1 175 ? -3.257 71.479 21.931 1.00 31.38 175 PHE A N 1
ATOM 1314 C CA . PHE A 1 175 ? -2.481 70.429 22.511 1.00 32.23 175 PHE A CA 1
ATOM 1315 C C . PHE A 1 175 ? -1.006 70.877 22.646 1.00 30.61 175 PHE A C 1
ATOM 1316 O O . PHE A 1 175 ? -0.402 71.224 21.654 1.00 32.08 175 PHE A O 1
ATOM 1324 N N . ASP A 1 176 ? -0.457 70.793 23.861 1.00 31.62 176 ASP A N 1
ATOM 1325 C CA . ASP A 1 176 ? 0.933 71.133 24.143 1.00 32.22 176 ASP A CA 1
ATOM 1326 C C . ASP A 1 176 ? 1.718 69.858 23.969 1.00 35.14 176 ASP A C 1
ATOM 1327 O O . ASP A 1 176 ? 1.485 68.869 24.678 1.00 35.07 176 ASP A O 1
ATOM 1332 N N . ILE A 1 177 ? 2.668 69.914 23.046 1.00 34.87 177 ILE A N 1
ATOM 1333 C CA . ILE A 1 177 ? 3.431 68.782 22.585 1.00 37.61 177 ILE A CA 1
ATOM 1334 C C . ILE A 1 177 ? 4.862 68.929 23.066 1.00 37.04 177 ILE A C 1
ATOM 1335 O O . ILE A 1 177 ? 5.471 70.056 23.117 1.00 38.97 177 ILE A O 1
ATOM 1340 N N . GLY A 1 178 ? 5.330 67.865 23.728 1.00 34.46 178 GLY A N 1
ATOM 1341 C CA . GLY A 1 178 ? 6.701 67.853 24.159 1.00 34.61 178 GLY A CA 1
ATOM 1342 C C . GLY A 1 178 ? 7.185 66.377 24.093 1.00 35.77 178 GLY A C 1
ATOM 1343 O O . GLY A 1 178 ? 6.884 65.603 24.973 1.00 35.72 178 GLY A O 1
ATOM 1344 N N . SER A 1 179 ? 7.841 65.969 22.992 1.00 33.66 179 SER A N 1
ATOM 1345 C CA . SER A 1 179 ? 8.099 64.560 22.791 1.00 38.55 179 SER A CA 1
ATOM 1346 C C . SER A 1 179 ? 9.427 64.361 21.996 1.00 36.61 179 SER A C 1
ATOM 1347 O O . SER A 1 179 ? 9.647 65.124 21.017 1.00 36.31 179 SER A O 1
ATOM 1350 N N . ASP A 1 180 ? 10.086 63.263 22.301 1.00 36.91 180 ASP A N 1
ATOM 1351 C CA . ASP A 1 180 ? 11.257 62.850 21.517 1.00 38.07 180 ASP A CA 1
ATOM 1352 C C . ASP A 1 180 ? 10.780 62.064 20.314 1.00 36.76 180 ASP A C 1
ATOM 1353 O O . ASP A 1 180 ? 9.651 61.507 20.260 1.00 35.29 180 ASP A O 1
ATOM 1358 N N . PHE A 1 181 ? 11.617 62.011 19.270 1.00 35.71 181 PHE A N 1
ATOM 1359 C CA . PHE A 1 181 ? 11.292 61.204 18.099 1.00 33.93 181 PHE A CA 1
ATOM 1360 C C . PHE A 1 181 ? 12.654 60.875 17.400 1.00 33.54 181 PHE A C 1
ATOM 1361 O O . PHE A 1 181 ? 13.656 61.616 17.547 1.00 34.53 181 PHE A O 1
ATOM 1369 N N . VAL A 1 182 ? 12.653 59.770 16.669 1.00 34.06 182 VAL A N 1
ATOM 1370 C CA . VAL A 1 182 ? 13.828 59.368 15.915 1.00 32.23 182 VAL A CA 1
ATOM 1371 C C . VAL A 1 182 ? 13.786 59.976 14.529 1.00 32.19 182 VAL A C 1
ATOM 1372 O O . VAL A 1 182 ? 12.819 59.784 13.755 1.00 32.62 182 VAL A O 1
ATOM 1376 N N . ARG A 1 183 ? 14.810 60.715 14.164 1.00 31.24 183 ARG A N 1
ATOM 1377 C CA . ARG A 1 183 ? 14.974 61.272 12.839 1.00 30.71 183 ARG A CA 1
ATOM 1378 C C . ARG A 1 183 ? 15.942 60.412 12.015 1.00 33.39 183 ARG A C 1
ATOM 1379 O O . ARG A 1 183 ? 17.140 60.304 12.377 1.00 34.14 183 ARG A O 1
ATOM 1387 N N . ASN A 1 184 ? 15.421 59.808 10.961 1.00 33.02 184 ASN A N 1
ATOM 1388 C CA . ASN A 1 184 ? 16.283 59.069 9.959 1.00 32.45 184 ASN A CA 1
ATOM 1389 C C . ASN A 1 184 ? 16.778 60.159 9.068 1.00 33.41 184 ASN A C 1
ATOM 1390 O O . ASN A 1 184 ? 16.010 60.701 8.234 1.00 32.39 184 ASN A O 1
ATOM 1395 N N . THR A 1 185 ? 18.031 60.614 9.247 1.00 32.21 185 THR A N 1
ATOM 1396 C CA . THR A 1 185 ? 18.452 61.745 8.462 1.00 31.66 185 THR A CA 1
ATOM 1397 C C . THR A 1 185 ? 18.703 61.443 6.940 1.00 33.84 185 THR A C 1
ATOM 1398 O O . THR A 1 185 ? 18.959 62.301 6.201 1.00 32.38 185 THR A O 1
ATOM 1402 N N . ALA A 1 186 ? 18.457 60.245 6.479 1.00 32.45 186 ALA A N 1
ATOM 1403 C CA . ALA A 1 186 ? 18.251 60.057 5.063 1.00 33.50 186 ALA A CA 1
ATOM 1404 C C . ALA A 1 186 ? 17.146 60.937 4.492 1.00 36.46 186 ALA A C 1
ATOM 1405 O O . ALA A 1 186 ? 17.212 61.354 3.343 1.00 31.82 186 ALA A O 1
ATOM 1407 N N . LEU A 1 187 ? 16.168 61.296 5.327 1.00 31.58 187 LEU A N 1
ATOM 1408 C CA . LEU A 1 187 ? 15.103 62.233 4.947 1.00 35.02 187 LEU A CA 1
ATOM 1409 C C . LEU A 1 187 ? 15.671 63.610 4.673 1.00 34.04 187 LEU A C 1
ATOM 1410 O O . LEU A 1 187 ? 15.076 64.368 3.928 1.00 33.94 187 LEU A O 1
ATOM 1415 N N . ASP A 1 188 ? 16.806 63.914 5.245 1.00 31.81 188 ASP A N 1
ATOM 1416 C CA . ASP A 1 188 ? 17.429 65.210 5.056 1.00 31.87 188 ASP A CA 1
ATOM 1417 C C . ASP A 1 188 ? 18.523 65.237 3.967 1.00 37.40 188 ASP A C 1
ATOM 1418 O O . ASP A 1 188 ? 18.939 66.319 3.558 1.00 43.95 188 ASP A O 1
ATOM 1423 N N . GLY A 1 189 ? 18.845 64.098 3.434 1.00 36.42 189 GLY A N 1
ATOM 1424 C CA . GLY A 1 189 ? 19.748 64.038 2.246 1.00 32.52 189 GLY A CA 1
ATOM 1425 C C . GLY A 1 189 ? 20.935 63.130 2.584 1.00 32.30 189 GLY A C 1
ATOM 1426 O O . GLY A 1 189 ? 21.309 63.004 3.753 1.00 31.36 189 GLY A O 1
ATOM 1427 N N . TYR A 1 190 ? 21.523 62.534 1.581 1.00 32.97 190 TYR A N 1
ATOM 1428 C CA . TYR A 1 190 ? 22.633 61.624 1.704 1.00 32.26 190 TYR A CA 1
ATOM 1429 C C . TYR A 1 190 ? 23.817 62.255 2.407 1.00 32.59 190 TYR A C 1
ATOM 1430 O O . TYR A 1 190 ? 24.554 61.551 3.124 1.00 30.80 190 TYR A O 1
ATOM 1439 N N . SER A 1 191 ? 24.005 63.550 2.232 1.00 31.35 191 SER A N 1
ATOM 1440 C CA . SER A 1 191 ? 25.170 64.187 2.860 1.00 33.19 191 SER A CA 1
ATOM 1441 C C . SER A 1 191 ? 25.077 64.185 4.377 1.00 35.1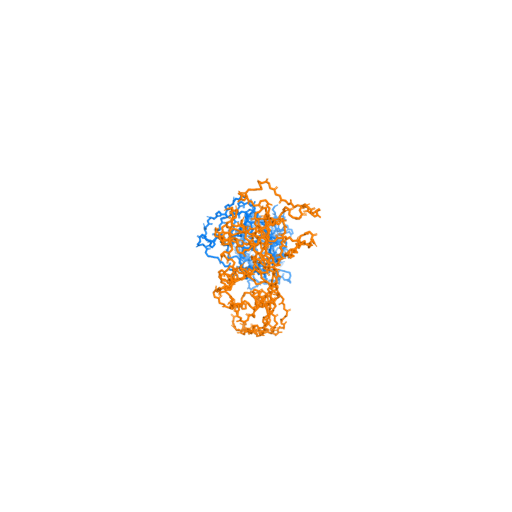2 191 SER A C 1
ATOM 1442 O O . SER A 1 191 ? 26.054 63.913 5.107 1.00 33.52 191 SER A O 1
ATOM 1445 N N . VAL A 1 192 ? 23.892 64.525 4.896 1.00 32.67 192 VAL A N 1
ATOM 1446 C CA . VAL A 1 192 ? 23.653 64.451 6.336 1.00 31.05 192 VAL A CA 1
ATOM 1447 C C . VAL A 1 192 ? 23.660 63.021 6.831 1.00 29.86 192 VAL A C 1
ATOM 1448 O O . VAL A 1 192 ? 24.313 62.696 7.866 1.00 32.79 192 VAL A O 1
ATOM 1452 N N . ALA A 1 193 ? 22.956 62.113 6.135 1.00 31.13 193 ALA A N 1
ATOM 1453 C CA . ALA A 1 193 ? 22.848 60.714 6.542 1.00 32.33 193 ALA A CA 1
ATOM 1454 C C . ALA A 1 193 ? 24.284 60.086 6.683 1.00 31.88 193 ALA A C 1
ATOM 1455 O O . ALA A 1 193 ? 24.497 59.232 7.528 1.00 31.24 193 ALA A O 1
ATOM 1457 N N . ALA A 1 194 ? 25.186 60.519 5.825 1.00 33.35 194 ALA A N 1
ATOM 1458 C CA . ALA A 1 194 ? 26.528 60.009 5.790 1.00 32.81 194 ALA A CA 1
ATOM 1459 C C . ALA A 1 194 ? 27.388 60.351 7.004 1.00 38.79 194 ALA A C 1
ATOM 1460 O O . ALA A 1 194 ? 28.413 59.717 7.182 1.00 37.67 194 ALA A O 1
ATOM 1462 N N . TYR A 1 195 ? 26.958 61.238 7.892 1.00 31.85 195 TYR A N 1
ATOM 1463 C CA . TYR A 1 195 ? 27.569 61.304 9.182 1.00 34.84 195 TYR A CA 1
ATOM 1464 C C . TYR A 1 195 ? 26.675 61.274 10.388 1.00 34.02 195 TYR A C 1
ATOM 1465 O O . TYR A 1 195 ? 27.126 60.892 11.475 1.00 34.54 195 TYR A O 1
ATOM 1474 N N . LEU A 1 196 ? 25.370 61.599 10.239 1.00 33.42 196 LEU A N 1
ATOM 1475 C CA . LEU A 1 196 ? 24.413 61.484 11.362 1.00 34.59 196 LEU A CA 1
ATOM 1476 C C . LEU A 1 196 ? 23.559 60.242 11.440 1.00 35.97 196 LEU A C 1
ATOM 1477 O O . LEU A 1 196 ? 23.156 59.880 12.534 1.00 35.44 196 LEU A O 1
ATOM 1482 N N . GLY A 1 197 ? 23.204 59.630 10.320 1.00 33.53 197 GLY A N 1
ATOM 1483 C CA . GLY A 1 197 ? 22.463 58.408 10.344 1.00 34.79 197 GLY A CA 1
ATOM 1484 C C . GLY A 1 197 ? 21.100 58.666 11.074 1.00 35.69 197 GLY A C 1
ATOM 1485 O O . GLY A 1 197 ? 20.489 59.701 10.810 1.00 34.30 197 GLY A O 1
ATOM 1486 N N . ASN A 1 198 ? 20.704 57.769 11.979 1.00 36.17 198 ASN A N 1
ATOM 1487 C CA . ASN A 1 198 ? 19.527 58.005 12.821 1.00 36.37 198 ASN A CA 1
ATOM 1488 C C . ASN A 1 198 ? 19.945 58.744 14.065 1.00 35.86 198 ASN A C 1
ATOM 1489 O O . ASN A 1 198 ? 20.901 58.325 14.746 1.00 39.22 198 ASN A O 1
ATOM 1494 N N . ILE A 1 199 ? 19.225 59.837 14.405 1.00 34.94 199 ILE A N 1
ATOM 1495 C CA . ILE A 1 199 ? 19.463 60.547 15.632 1.00 33.96 199 ILE A CA 1
ATOM 1496 C C . ILE A 1 199 ? 18.179 60.687 16.398 1.00 35.00 199 ILE A C 1
ATOM 1497 O O . ILE A 1 199 ? 17.081 60.480 15.825 1.00 35.96 199 ILE A O 1
ATOM 1502 N N . THR A 1 200 ? 18.296 60.987 17.677 1.00 34.10 200 THR A N 1
ATOM 1503 C CA . THR A 1 200 ? 17.122 61.323 18.464 1.00 35.11 200 THR A CA 1
ATOM 1504 C C . THR A 1 200 ? 16.971 62.822 18.563 1.00 34.84 200 THR A C 1
ATOM 1505 O O . THR A 1 200 ? 17.895 63.520 18.899 1.00 36.31 200 THR A O 1
ATOM 1509 N N . MET A 1 201 ? 15.755 63.290 18.286 1.00 37.05 201 MET A N 1
ATOM 1510 C CA . MET A 1 201 ? 15.430 64.722 18.389 1.00 35.71 201 MET A CA 1
ATOM 1511 C C . MET A 1 201 ? 14.237 64.910 19.359 1.00 34.95 201 MET A C 1
ATOM 1512 O O . MET A 1 201 ? 13.663 63.931 19.850 1.00 35.91 201 MET A O 1
ATOM 1517 N N . ARG A 1 202 ? 13.864 66.164 19.585 1.00 35.34 202 ARG A N 1
ATOM 1518 C CA . ARG A 1 202 ? 12.753 66.545 20.479 1.00 36.68 202 ARG A CA 1
ATOM 1519 C C . ARG A 1 202 ? 11.982 67.688 19.841 1.00 34.01 202 ARG A C 1
ATOM 1520 O O . ARG A 1 202 ? 12.594 68.613 19.371 1.00 35.89 202 ARG A O 1
ATOM 1528 N N . THR A 1 203 ? 10.643 67.582 19.769 1.00 33.85 203 THR A N 1
ATOM 1529 C CA . THR A 1 203 ? 9.853 68.750 19.383 1.00 33.35 203 THR A CA 1
ATOM 1530 C C . THR A 1 203 ? 8.982 69.210 20.569 1.00 33.81 203 THR A C 1
ATOM 1531 O O . THR A 1 203 ? 8.468 68.413 21.333 1.00 33.94 203 THR A O 1
ATOM 1535 N N . GLU A 1 204 ? 9.007 70.514 20.725 1.00 34.61 204 GLU A N 1
ATOM 1536 C CA . GLU A 1 204 ? 8.162 71.171 21.688 1.00 34.74 204 GLU A CA 1
ATOM 1537 C C . GLU A 1 204 ? 7.364 72.267 21.028 1.00 35.36 204 GLU A C 1
ATOM 1538 O O . GLU A 1 204 ? 7.923 73.147 20.402 1.00 36.42 204 GLU A O 1
ATOM 1544 N N . GLY A 1 205 ? 6.049 72.279 21.221 1.00 34.21 205 GLY A N 1
ATOM 1545 C CA . GLY A 1 205 ? 5.241 73.313 20.582 1.00 33.31 205 GLY A CA 1
ATOM 1546 C C . GLY A 1 205 ? 3.779 73.104 20.890 1.00 32.42 205 GLY A C 1
ATOM 1547 O O . GLY A 1 205 ? 3.436 72.398 21.880 1.00 35.17 205 GLY A O 1
ATOM 1548 N N . VAL A 1 206 ? 2.956 73.806 20.121 1.00 31.00 206 VAL A N 1
ATOM 1549 C CA . VAL A 1 206 ? 1.518 73.787 20.345 1.00 30.71 206 VAL A CA 1
ATOM 1550 C C . VAL A 1 206 ? 0.834 73.422 19.016 1.00 29.28 206 VAL A C 1
ATOM 1551 O O . VAL A 1 206 ? 1.098 74.036 17.968 1.00 29.54 206 VAL A O 1
ATOM 1555 N N . LEU A 1 207 ? -0.084 72.445 19.056 1.00 30.93 207 LEU A N 1
ATOM 1556 C CA . LEU A 1 207 ? -0.892 72.104 17.905 1.00 30.46 207 LEU A CA 1
ATOM 1557 C C . LEU A 1 207 ? -2.304 72.537 18.189 1.00 30.90 207 LEU A C 1
ATOM 1558 O O . LEU A 1 207 ? -2.869 72.127 19.197 1.00 31.89 207 LEU A O 1
ATOM 1563 N N . ASN A 1 208 ? -2.918 73.325 17.306 1.00 29.47 208 ASN A N 1
ATOM 1564 C CA . ASN A 1 208 ? -4.261 73.760 17.428 1.00 28.23 208 ASN A CA 1
ATOM 1565 C C . ASN A 1 208 ? -5.087 73.104 16.235 1.00 27.81 208 ASN A C 1
ATOM 1566 O O . ASN A 1 208 ? -4.636 73.183 15.106 1.00 31.00 208 ASN A O 1
ATOM 1571 N N . VAL A 1 209 ? -6.194 72.420 16.581 1.00 31.13 209 VAL A N 1
ATOM 1572 C CA . VAL A 1 209 ? -7.084 71.695 15.618 1.00 28.40 209 VAL A CA 1
ATOM 1573 C C . VAL A 1 209 ? -8.515 72.151 15.849 1.00 29.78 209 VAL A C 1
ATOM 1574 O O . VAL A 1 209 ? -8.997 72.028 16.958 1.00 30.90 209 VAL A O 1
ATOM 1578 N N . LYS A 1 210 ? -9.119 72.792 14.810 1.00 31.20 210 LYS A N 1
ATOM 1579 C CA . LYS A 1 210 ? -10.519 73.137 14.823 1.00 32.04 210 LYS A CA 1
ATOM 1580 C C . LYS A 1 210 ? -11.454 71.978 14.521 1.00 32.30 210 LYS A C 1
ATOM 1581 O O . LYS A 1 210 ? -11.035 71.043 13.898 1.00 33.03 210 LYS A O 1
ATOM 1587 N N . SER A 1 211 ? -12.721 72.143 14.848 1.00 31.27 211 SER A N 1
ATOM 1588 C CA A SER A 1 211 ? -13.693 71.088 14.556 0.60 33.44 211 SER A CA 1
ATOM 1589 C CA B SER A 1 211 ? -13.702 71.118 14.574 0.40 33.67 211 SER A CA 1
ATOM 1590 C C . SER A 1 211 ? -13.742 70.809 13.091 1.00 36.84 211 SER A C 1
ATOM 1591 O O . SER A 1 211 ? -13.972 69.631 12.662 1.00 38.48 211 SER A O 1
ATOM 1596 N N . ASP A 1 212 ? -13.493 71.822 12.268 1.00 36.59 212 ASP A N 1
ATOM 1597 C CA . ASP A 1 212 ? -13.579 71.585 10.769 1.00 38.22 212 ASP A CA 1
ATOM 1598 C C . ASP A 1 212 ? -12.365 71.025 10.135 1.00 36.66 212 ASP A C 1
ATOM 1599 O O . ASP A 1 212 ? -12.276 70.833 8.892 1.00 39.70 212 ASP A O 1
ATOM 1604 N N . GLY A 1 213 ? -11.331 70.761 10.964 1.00 32.57 213 GLY A N 1
ATOM 1605 C CA . GLY A 1 213 ? -10.142 70.136 10.543 1.00 29.85 213 GLY A CA 1
ATOM 1606 C C . GLY A 1 213 ? -8.936 71.059 10.275 1.00 30.86 213 GLY A C 1
ATOM 1607 O O . GLY A 1 213 ? -7.808 70.655 9.959 1.00 31.20 213 GLY A O 1
ATOM 1608 N N . THR A 1 214 ? -9.209 72.354 10.308 1.00 31.23 214 THR A N 1
ATOM 1609 C CA . THR A 1 214 ? -8.114 73.312 10.133 1.00 28.69 214 THR A CA 1
ATOM 1610 C C . THR A 1 214 ? -7.142 73.235 11.321 1.00 30.00 214 THR A C 1
ATOM 1611 O O . THR A 1 214 ? -7.637 73.120 12.462 1.00 31.56 214 THR A O 1
ATOM 1615 N N . TRP A 1 215 ? -5.869 73.271 11.055 1.00 30.73 215 TRP A N 1
ATOM 1616 C CA . TRP A 1 215 ? -4.898 73.085 12.116 1.00 32.61 215 TRP A CA 1
ATOM 1617 C C . TRP A 1 215 ? -3.703 73.962 11.866 1.00 30.90 215 TRP A C 1
ATOM 1618 O O . TRP A 1 215 ? -3.377 74.335 10.721 1.00 30.01 215 TRP A O 1
ATOM 1629 N N . GLN A 1 216 ? -3.000 74.239 12.955 1.00 30.90 216 GLN A N 1
ATOM 1630 C CA . GLN A 1 216 ? -1.728 74.854 12.916 1.00 29.93 216 GLN A CA 1
ATOM 1631 C C . GLN A 1 216 ? -0.778 74.276 14.023 1.00 29.91 216 GLN A C 1
ATOM 1632 O O . GLN A 1 216 ? -1.250 73.915 15.109 1.00 30.36 216 GLN A O 1
ATOM 1638 N N . TYR A 1 217 ? 0.464 74.127 13.704 1.00 31.37 217 TYR A N 1
ATOM 1639 C CA . TYR A 1 217 ? 1.542 73.706 14.587 1.00 31.24 217 TYR A CA 1
ATOM 1640 C C . TYR A 1 217 ? 2.623 74.787 14.616 1.00 31.79 217 TYR A C 1
ATOM 1641 O O . TYR A 1 217 ? 3.060 75.279 13.569 1.00 33.94 217 TYR A O 1
ATOM 1650 N N . GLU A 1 218 ? 3.012 75.165 15.811 1.00 31.54 218 GLU A N 1
ATOM 1651 C CA . GLU A 1 218 ? 4.161 76.022 15.963 1.00 31.54 218 GLU A CA 1
ATOM 1652 C C . GLU A 1 218 ? 4.991 75.620 17.127 1.00 32.47 218 GLU A C 1
ATOM 1653 O O . GLU A 1 218 ? 4.532 75.375 18.263 1.00 30.89 218 GLU A O 1
ATOM 1659 N N . GLY A 1 219 ? 6.286 75.519 16.889 1.00 31.98 219 GLY A N 1
ATOM 1660 C CA . GLY A 1 219 ? 7.165 75.175 17.938 1.00 32.45 219 GLY A CA 1
ATOM 1661 C C . GLY A 1 219 ? 8.630 75.208 17.572 1.00 32.74 219 GLY A C 1
ATOM 1662 O O . GLY A 1 219 ? 9.011 75.823 16.564 1.00 33.71 219 GLY A O 1
ATOM 1663 N N . VAL A 1 220 ? 9.391 74.300 18.186 1.00 32.16 220 VAL A N 1
ATOM 1664 C CA . VAL A 1 220 ? 10.868 74.127 17.943 1.00 33.69 220 VAL A CA 1
ATOM 1665 C C . VAL A 1 220 ? 11.251 72.685 17.922 1.00 34.99 220 VAL A C 1
ATOM 1666 O O . VAL A 1 220 ? 10.514 71.748 18.441 1.00 34.69 220 VAL A O 1
ATOM 1670 N N . ILE A 1 221 ? 12.384 72.417 17.291 1.00 34.73 221 ILE A N 1
ATOM 1671 C CA . ILE A 1 221 ? 12.991 71.119 17.281 1.00 33.87 221 ILE A CA 1
ATOM 1672 C C . ILE A 1 221 ? 14.461 71.325 17.811 1.00 33.41 221 ILE A C 1
ATOM 1673 O O . ILE A 1 221 ? 15.088 72.331 17.522 1.00 35.59 221 ILE A O 1
ATOM 1678 N N . ARG A 1 222 ? 14.884 70.463 18.729 1.00 34.65 222 ARG A N 1
ATOM 1679 C CA . ARG A 1 222 ? 16.235 70.356 19.212 1.00 35.48 222 ARG A CA 1
ATOM 1680 C C . ARG A 1 222 ? 16.720 68.918 19.004 1.00 37.68 222 ARG A C 1
ATOM 1681 O O . ARG A 1 222 ? 15.918 67.940 18.746 1.00 35.17 222 ARG A O 1
ATOM 1689 N N . SER A 1 223 ? 18.030 68.777 19.101 1.00 35.24 223 SER A N 1
ATOM 1690 C CA . SER A 1 223 ? 18.726 67.473 18.880 1.00 36.38 223 SER A CA 1
ATOM 1691 C C . SER A 1 223 ? 19.483 67.044 20.100 1.00 38.80 223 SER A C 1
ATOM 1692 O O . SER A 1 223 ? 20.213 67.849 20.708 1.00 38.65 223 SER A O 1
ATOM 1695 N N . TYR A 1 224 ? 19.351 65.763 20.444 1.00 38.89 224 TYR A N 1
ATOM 1696 C CA . TYR A 1 224 ? 20.257 65.200 21.438 1.00 40.75 224 TYR A CA 1
ATOM 1697 C C . TYR A 1 224 ? 21.603 64.934 20.764 1.00 40.94 224 TYR A C 1
ATOM 1698 O O . TYR A 1 224 ? 21.748 64.940 19.526 1.00 37.11 224 TYR A O 1
ATOM 1707 N N . ASN A 1 225 ? 22.635 64.809 21.591 1.00 39.34 225 ASN A N 1
ATOM 1708 C CA . ASN A 1 225 ? 23.977 64.528 21.040 1.00 44.11 225 ASN A CA 1
ATOM 1709 C C . ASN A 1 225 ? 23.975 63.224 20.293 1.00 46.56 225 ASN A C 1
ATOM 1710 O O . ASN A 1 225 ? 23.219 62.334 20.625 1.00 41.90 225 ASN A O 1
ATOM 1715 N N . ASP A 1 226 ? 24.804 63.082 19.252 1.00 44.61 226 ASP A N 1
ATOM 1716 C CA . ASP A 1 226 ? 24.846 61.816 18.511 1.00 45.82 226 ASP A CA 1
ATOM 1717 C C . ASP A 1 226 ? 26.235 61.216 18.738 1.00 47.00 226 ASP A C 1
ATOM 1718 O O . ASP A 1 226 ? 27.174 61.919 18.832 1.00 47.53 226 ASP A O 1
ATOM 1723 N N . THR A 1 227 ? 26.330 59.901 18.774 1.00 43.50 227 THR A N 1
ATOM 1724 C CA . THR A 1 227 ? 27.670 59.202 18.860 1.00 41.74 227 THR A CA 1
ATOM 1725 C C . THR A 1 227 ? 28.072 58.827 17.437 1.00 39.46 227 THR A C 1
ATOM 1726 O O . THR A 1 227 ? 27.320 58.130 16.755 1.00 44.08 227 THR A O 1
ATOM 1730 N N . TYR A 1 228 ? 29.157 59.378 16.929 1.00 37.22 228 TYR A N 1
ATOM 1731 C CA . TYR A 1 228 ? 29.729 58.978 15.651 1.00 35.67 228 TYR A CA 1
ATOM 1732 C C . TYR A 1 228 ? 30.575 57.764 15.844 1.00 37.89 228 TYR A C 1
ATOM 1733 O O . TYR A 1 228 ? 31.566 57.748 16.647 1.00 37.49 228 TYR A O 1
ATOM 1742 N N . ASP A 1 229 ? 30.226 56.714 15.110 1.00 38.37 229 ASP A N 1
ATOM 1743 C CA . ASP A 1 229 ? 31.041 55.519 15.104 1.00 43.19 229 ASP A CA 1
ATOM 1744 C C . ASP A 1 229 ? 30.892 54.872 13.734 1.00 44.59 229 ASP A C 1
ATOM 1745 O O . ASP A 1 229 ? 29.815 54.380 13.376 1.00 42.81 229 ASP A O 1
ATOM 1750 N N . ALA A 1 230 ? 31.968 54.905 12.960 1.00 40.15 230 ALA A N 1
ATOM 1751 C CA . ALA A 1 230 ? 31.919 54.366 11.599 1.00 43.34 230 ALA A CA 1
ATOM 1752 C C . ALA A 1 230 ? 32.073 52.874 11.539 1.00 50.81 230 ALA A C 1
ATOM 1753 O O . ALA A 1 230 ? 31.825 52.274 10.480 1.00 56.36 230 ALA A O 1
ATOM 1755 N N . ASN A 1 231 ? 32.437 52.240 12.627 1.00 50.32 231 ASN A N 1
ATOM 1756 C CA . ASN A 1 231 ? 32.610 50.775 12.564 1.00 58.79 231 ASN A CA 1
ATOM 1757 C C . ASN A 1 231 ? 31.279 50.181 12.012 1.00 55.73 231 ASN A C 1
ATOM 1758 O O . ASN A 1 231 ? 30.181 50.482 12.556 1.00 66.68 231 ASN A O 1
ATOM 1763 N N . PRO A 1 232 ? 31.349 49.439 10.896 1.00 60.04 232 PRO A N 1
ATOM 1764 C CA . PRO A 1 232 ? 30.138 48.967 10.121 1.00 65.50 232 PRO A CA 1
ATOM 1765 C C . PRO A 1 232 ? 29.102 48.143 10.927 1.00 73.76 232 PRO A C 1
ATOM 1766 O O . PRO A 1 232 ? 27.884 48.192 10.667 1.00 72.80 232 PRO A O 1
ATOM 1770 N N . SER A 1 233 ? 29.596 47.387 11.904 1.00 79.46 233 SER A N 1
ATOM 1771 C CA . SER A 1 233 ? 28.717 46.649 12.792 1.00 82.01 233 SER A CA 1
ATOM 1772 C C . SER A 1 233 ? 27.851 47.577 13.660 1.00 81.71 233 SER A C 1
ATOM 1773 O O . SER A 1 233 ? 26.854 47.125 14.209 1.00 85.16 233 SER A O 1
ATOM 1776 N N . THR A 1 234 ? 28.191 48.861 13.769 1.00 75.86 234 THR A N 1
ATOM 1777 C CA . THR A 1 234 ? 27.386 49.768 14.595 1.00 78.10 234 THR A CA 1
ATOM 1778 C C . THR A 1 234 ? 26.377 50.608 13.828 1.00 83.27 234 THR A C 1
ATOM 1779 O O . THR A 1 234 ? 25.749 51.482 14.422 1.00 82.67 234 THR A O 1
ATOM 1783 N N . HIS A 1 235 ? 26.235 50.388 12.519 1.00 83.52 235 HIS A N 1
ATOM 1784 C CA . HIS A 1 235 ? 25.227 51.145 11.751 1.00 79.34 235 HIS A CA 1
ATOM 1785 C C . HIS A 1 235 ? 24.746 50.470 10.469 1.00 77.82 235 HIS A C 1
ATOM 1786 O O . HIS A 1 235 ? 25.314 49.496 9.980 1.00 73.51 235 HIS A O 1
ATOM 1793 N N . ARG A 1 236 ? 23.648 51.065 10.024 1.00 79.24 236 ARG A N 1
ATOM 1794 C CA A ARG A 1 236 ? 22.964 50.693 8.781 0.50 81.86 236 ARG A CA 1
ATOM 1795 C CA B ARG A 1 236 ? 22.946 50.904 8.754 0.50 84.74 236 ARG A CA 1
ATOM 1796 C C . ARG A 1 236 ? 23.726 50.878 7.434 1.00 79.49 236 ARG A C 1
ATOM 1797 O O . ARG A 1 236 ? 23.527 50.050 6.564 1.00 78.53 236 ARG A O 1
ATOM 1812 N N . GLY A 1 237 ? 24.546 51.913 7.247 1.00 73.50 237 GLY A N 1
ATOM 1813 C CA . GLY A 1 237 ? 25.081 52.264 5.907 1.00 71.20 237 GLY A CA 1
ATOM 1814 C C . GLY A 1 237 ? 26.161 51.387 5.294 1.00 62.29 237 GLY A C 1
ATOM 1815 O O . GLY A 1 237 ? 26.919 50.757 6.002 1.00 60.36 237 GLY A O 1
ATOM 1816 N N . ALA A 1 238 ? 26.200 51.289 3.966 1.00 58.69 238 ALA A N 1
ATOM 1817 C CA . ALA A 1 238 ? 27.341 50.699 3.311 1.00 55.32 238 ALA A CA 1
ATOM 1818 C C . ALA A 1 238 ? 28.390 51.806 3.422 1.00 49.49 238 ALA A C 1
ATOM 1819 O O . ALA A 1 238 ? 28.185 52.967 3.008 1.00 41.95 238 ALA A O 1
ATOM 1821 N N . LEU A 1 239 ? 29.560 51.429 3.898 1.00 44.80 239 LEU A N 1
ATOM 1822 C CA . LEU A 1 239 ? 30.708 52.363 3.858 1.00 43.37 239 LEU A CA 1
ATOM 1823 C C . LEU A 1 239 ? 31.211 52.625 2.439 1.00 38.00 239 LEU A C 1
ATOM 1824 O O . LEU A 1 239 ? 31.647 53.720 2.154 1.00 42.20 239 LEU A O 1
ATOM 1829 N N . GLY A 1 240 ? 31.186 51.617 1.561 1.00 37.42 240 GLY A N 1
ATOM 1830 C CA . GLY A 1 240 ? 31.782 51.665 0.294 1.00 38.23 240 GLY A CA 1
ATOM 1831 C C . GLY A 1 240 ? 33.209 51.112 0.355 1.00 37.02 240 GLY A C 1
ATOM 1832 O O . GLY A 1 240 ? 33.803 51.051 1.447 1.00 36.36 240 GLY A O 1
ATOM 1833 N N . GLU A 1 241 ? 33.743 50.744 -0.778 1.00 38.09 241 GLU A N 1
ATOM 1834 C CA . GLU A 1 241 ? 35.026 50.105 -0.875 1.00 40.16 241 GLU A CA 1
ATOM 1835 C C . GLU A 1 241 ? 36.185 50.993 -0.347 1.00 41.62 241 GLU A C 1
ATOM 1836 O O . GLU A 1 241 ? 37.102 50.485 0.325 1.00 37.14 241 GLU A O 1
ATOM 1842 N N . TRP A 1 242 ? 36.122 52.310 -0.617 1.00 35.51 242 TRP A N 1
ATOM 1843 C CA . TRP A 1 242 ? 37.220 53.184 -0.185 1.00 36.22 242 TRP A CA 1
ATOM 1844 C C . TRP A 1 242 ? 37.268 53.292 1.366 1.00 34.71 242 TRP A C 1
ATOM 1845 O O . TRP A 1 242 ? 38.263 52.992 1.978 1.00 33.81 242 TRP A O 1
ATOM 1856 N N . ALA A 1 243 ? 36.157 53.617 1.994 1.00 33.75 243 ALA A N 1
ATOM 1857 C CA . ALA A 1 243 ? 36.131 53.729 3.459 1.00 34.77 243 ALA A CA 1
ATOM 1858 C C . ALA A 1 243 ? 36.355 52.383 4.156 1.00 33.27 243 ALA A C 1
ATOM 1859 O O . ALA A 1 243 ? 37.030 52.364 5.187 1.00 35.15 243 ALA A O 1
ATOM 1861 N N . THR A 1 244 ? 35.884 51.297 3.572 1.00 34.61 244 THR A N 1
ATOM 1862 C CA . THR A 1 244 ? 36.148 49.947 4.081 1.00 36.91 244 THR A CA 1
ATOM 1863 C C . THR A 1 244 ? 37.630 49.703 4.095 1.00 35.30 244 THR A C 1
ATOM 1864 O O . THR A 1 244 ? 38.207 49.134 5.046 1.00 35.09 244 THR A O 1
ATOM 1868 N N . GLY A 1 245 ? 38.281 50.042 3.007 1.00 35.71 245 GLY A N 1
ATOM 1869 C CA . GLY A 1 245 ? 39.720 49.923 2.899 1.00 33.05 245 GLY A CA 1
ATOM 1870 C C . GLY A 1 245 ? 40.529 50.707 3.947 1.00 33.81 245 GLY A C 1
ATOM 1871 O O . GLY A 1 245 ? 41.458 50.180 4.590 1.00 33.68 245 GLY A O 1
ATOM 1872 N N . VAL A 1 246 ? 40.142 51.922 4.168 1.00 32.44 246 VAL A N 1
ATOM 1873 C CA . VAL A 1 246 ? 40.761 52.791 5.142 1.00 33.99 246 VAL A CA 1
ATOM 1874 C C . VAL A 1 246 ? 40.608 52.101 6.513 1.00 33.59 246 VAL A C 1
ATOM 1875 O O . VAL A 1 246 ? 41.570 51.993 7.236 1.00 34.87 246 VAL A O 1
ATOM 1879 N N . LEU A 1 247 ? 39.428 51.576 6.797 1.00 35.09 247 LEU A N 1
ATOM 1880 C CA . LEU A 1 247 ? 39.169 50.965 8.126 1.00 37.65 247 LEU A CA 1
ATOM 1881 C C . LEU A 1 247 ? 39.807 49.571 8.235 1.00 42.07 247 LEU A C 1
ATOM 1882 O O . LEU A 1 247 ? 39.977 49.063 9.407 1.00 42.35 247 LEU A O 1
ATOM 1887 N N . ASN A 1 248 ? 40.234 48.973 7.133 1.00 39.44 248 ASN A N 1
ATOM 1888 C CA A ASN A 1 248 ? 40.999 47.726 7.225 0.54 42.46 248 ASN A CA 1
ATOM 1889 C CA B ASN A 1 248 ? 41.021 47.726 7.171 0.46 42.63 248 ASN A CA 1
ATOM 1890 C C . ASN A 1 248 ? 42.461 48.079 7.569 1.00 43.92 248 ASN A C 1
ATOM 1891 O O . ASN A 1 248 ? 43.274 47.215 7.818 1.00 49.73 248 ASN A O 1
ATOM 1900 N N . ASN A 1 249 ? 42.802 49.359 7.541 1.00 40.74 249 ASN A N 1
ATOM 1901 C CA . ASN A 1 249 ? 44.178 49.770 7.817 1.00 40.97 249 ASN A CA 1
ATOM 1902 C C . ASN A 1 249 ? 44.363 50.706 9.035 1.00 48.07 249 ASN A C 1
ATOM 1903 O O . ASN A 1 249 ? 45.453 50.807 9.538 1.00 44.30 249 ASN A O 1
ATOM 1908 N N . LEU A 1 250 ? 43.297 51.326 9.554 1.00 39.85 250 LEU A N 1
ATOM 1909 C CA . LEU A 1 250 ? 43.392 52.271 10.663 1.00 39.45 250 LEU A CA 1
ATOM 1910 C C . LEU A 1 250 ? 42.231 51.971 11.609 1.00 40.87 250 LEU A C 1
ATOM 1911 O O . LEU A 1 250 ? 41.139 51.599 11.135 1.00 41.46 250 LEU A O 1
ATOM 1916 N N . SER A 1 251 ? 42.387 52.212 12.901 1.00 39.18 251 SER A N 1
ATOM 1917 C CA . SER A 1 251 ? 41.257 52.069 13.794 1.00 44.85 251 SER A CA 1
ATOM 1918 C C . SER A 1 251 ? 40.828 53.455 14.133 1.00 44.83 251 SER A C 1
ATOM 1919 O O . SER A 1 251 ? 41.676 54.256 14.469 1.00 45.07 251 SER A O 1
ATOM 1922 N N . GLY A 1 252 ? 39.536 53.706 14.162 1.00 41.94 252 GLY A N 1
ATOM 1923 C CA . GLY A 1 252 ? 39.105 55.017 14.575 1.00 42.74 252 GLY A CA 1
ATOM 1924 C C . GLY A 1 252 ? 38.690 55.046 16.030 1.00 42.14 252 GLY A C 1
ATOM 1925 O O . GLY A 1 252 ? 38.774 54.001 16.735 1.00 43.89 252 GLY A O 1
ATOM 1926 N N . THR A 1 253 ? 38.244 56.198 16.477 1.00 39.56 253 THR A N 1
ATOM 1927 C CA . THR A 1 253 ? 37.782 56.417 17.840 1.00 40.37 253 THR A CA 1
ATOM 1928 C C . THR A 1 253 ? 36.406 57.085 17.831 1.00 42.29 253 THR A C 1
ATOM 1929 O O . THR A 1 253 ? 36.277 58.174 17.374 1.00 41.36 253 THR A O 1
ATOM 1933 N N . PRO A 1 254 ? 35.411 56.429 18.407 1.00 44.15 254 PRO A N 1
ATOM 1934 C CA . PRO A 1 254 ? 34.068 57.077 18.424 1.00 42.75 254 PRO A CA 1
ATOM 1935 C C . PRO A 1 254 ? 34.148 58.406 19.161 1.00 42.79 254 PRO A C 1
ATOM 1936 O O . PRO A 1 254 ? 34.980 58.587 20.112 1.00 42.11 254 PRO A O 1
ATOM 1940 N N . TYR A 1 255 ? 33.203 59.268 18.869 1.00 39.84 255 TYR A N 1
ATOM 1941 C CA . TYR A 1 255 ? 33.126 60.563 19.523 1.00 41.27 255 TYR A CA 1
ATOM 1942 C C . TYR A 1 255 ? 31.753 61.104 19.473 1.00 40.64 255 TYR A C 1
ATOM 1943 O O . TYR A 1 255 ? 30.908 60.620 18.694 1.00 40.48 255 TYR A O 1
ATOM 1952 N N . GLU A 1 256 ? 31.500 62.087 20.350 1.00 39.75 256 GLU A N 1
ATOM 1953 C CA . GLU A 1 256 ? 30.194 62.705 20.410 1.00 41.82 256 GLU A CA 1
ATOM 1954 C C . GLU A 1 256 ? 30.132 63.927 19.505 1.00 40.93 256 GLU A C 1
ATOM 1955 O O . GLU A 1 256 ? 31.080 64.734 19.415 1.00 41.29 256 GLU A O 1
ATOM 1961 N N . ILE A 1 257 ? 28.984 64.069 18.834 1.00 40.89 257 ILE A N 1
ATOM 1962 C CA . ILE A 1 257 ? 28.691 65.309 18.105 1.00 40.02 257 ILE A CA 1
ATOM 1963 C C . ILE A 1 257 ? 27.555 66.003 18.850 1.00 41.40 257 ILE A C 1
ATOM 1964 O O . ILE A 1 257 ? 26.417 65.484 18.949 1.00 42.09 257 ILE A O 1
ATOM 1969 N N . ARG A 1 258 ? 27.864 67.206 19.294 1.00 42.28 258 ARG A N 1
ATOM 1970 C CA . ARG A 1 258 ? 26.895 68.070 19.956 1.00 41.18 258 ARG A CA 1
ATOM 1971 C C . ARG A 1 258 ? 26.233 68.927 18.896 1.00 41.58 258 ARG A C 1
ATOM 1972 O O . ARG A 1 258 ? 26.873 69.441 17.998 1.00 41.58 258 ARG A O 1
ATOM 1980 N N . ILE A 1 259 ? 24.917 68.997 18.933 1.00 39.46 259 ILE A N 1
ATOM 1981 C CA . ILE A 1 259 ? 24.096 69.666 17.871 1.00 39.33 259 ILE A CA 1
ATOM 1982 C C . ILE A 1 259 ? 23.197 70.656 18.607 1.00 40.91 259 ILE A C 1
ATOM 1983 O O . ILE A 1 259 ? 21.997 70.396 18.790 1.00 40.79 259 ILE A O 1
ATOM 1988 N N . PRO A 1 260 ? 23.754 71.803 18.990 1.00 41.25 260 PRO A N 1
ATOM 1989 C CA . PRO A 1 260 ? 23.009 72.760 19.879 1.00 45.39 260 PRO A CA 1
ATOM 1990 C C . PRO A 1 260 ? 22.031 73.616 19.115 1.00 40.54 260 PRO A C 1
ATOM 1991 O O . PRO A 1 260 ? 22.118 73.665 17.881 1.00 37.56 260 PRO A O 1
ATOM 1995 N N . GLY A 1 261 ? 21.111 74.320 19.756 1.00 40.22 261 GLY A N 1
ATOM 1996 C CA . GLY A 1 261 ? 20.256 75.249 19.062 1.00 40.66 261 GLY A CA 1
ATOM 1997 C C . GLY A 1 261 ? 18.848 74.744 18.837 1.00 40.15 261 GLY A C 1
ATOM 1998 O O . GLY A 1 261 ? 18.525 73.591 19.124 1.00 40.22 261 GLY A O 1
ATOM 1999 N N . GLU A 1 262 ? 18.000 75.610 18.341 1.00 40.05 262 GLU A N 1
ATOM 2000 C CA . GLU A 1 262 ? 16.602 75.260 18.040 1.00 41.10 262 GLU A CA 1
ATOM 2001 C C . GLU A 1 262 ? 16.327 75.526 16.596 1.00 40.26 262 GLU A C 1
ATOM 2002 O O . GLU A 1 262 ? 16.691 76.556 16.132 1.00 37.89 262 GLU A O 1
ATOM 2008 N N . LEU A 1 263 ? 15.632 74.629 15.917 1.00 39.05 263 LEU A N 1
ATOM 2009 C CA . LEU A 1 263 ? 15.088 74.895 14.627 1.00 38.21 263 LEU A CA 1
ATOM 2010 C C . LEU A 1 263 ? 13.653 75.338 14.866 1.00 41.78 263 LEU A C 1
ATOM 2011 O O . LEU A 1 263 ? 12.905 74.558 15.457 1.00 39.40 263 LEU A O 1
ATOM 2016 N N . LYS A 1 264 ? 13.210 76.457 14.296 1.00 37.78 264 LYS A N 1
ATOM 2017 C CA . LYS A 1 264 ? 11.778 76.793 14.323 1.00 38.11 264 LYS A CA 1
ATOM 2018 C C . LYS A 1 264 ? 10.938 76.000 13.364 1.00 38.29 264 LYS A C 1
ATOM 2019 O O . LYS A 1 264 ? 11.352 75.822 12.218 1.00 38.08 264 LYS A O 1
ATOM 2025 N N . ILE A 1 265 ? 9.726 75.573 13.755 1.00 33.56 265 ILE A N 1
ATOM 2026 C CA . ILE A 1 265 ? 8.826 74.911 12.829 1.00 34.67 265 ILE A CA 1
ATOM 2027 C C . ILE A 1 265 ? 7.466 75.569 12.965 1.00 35.59 265 ILE A C 1
ATOM 2028 O O . ILE A 1 265 ? 6.991 75.859 14.099 1.00 32.92 265 ILE A O 1
ATOM 2033 N N . LYS A 1 266 ? 6.870 75.888 11.821 1.00 34.02 266 LYS A N 1
ATOM 2034 C CA . LYS A 1 266 ? 5.587 76.512 11.830 1.00 33.44 266 LYS A CA 1
ATOM 2035 C C . LYS A 1 266 ? 4.829 76.086 10.587 1.00 33.96 266 LYS A C 1
ATOM 2036 O O . LYS A 1 266 ? 5.315 76.346 9.459 1.00 34.91 266 LYS A O 1
ATOM 2042 N N . GLU A 1 267 ? 3.683 75.411 10.720 1.00 31.95 267 GLU A N 1
ATOM 2043 C CA . GLU A 1 267 ? 3.012 74.843 9.552 1.00 32.66 267 GLU A CA 1
ATOM 2044 C C . GLU A 1 267 ? 1.599 74.885 9.826 1.00 37.24 267 GLU A C 1
ATOM 2045 O O . GLU A 1 267 ? 1.159 74.938 10.996 1.00 32.61 267 GLU A O 1
ATOM 2051 N N . ASN A 1 268 ? 0.773 74.857 8.778 1.00 30.00 268 ASN A N 1
ATOM 2052 C CA . ASN A 1 268 ? -0.672 74.800 8.973 1.00 29.07 268 ASN A CA 1
ATOM 2053 C C . ASN A 1 268 ? -1.379 73.979 7.887 1.00 28.51 268 ASN A C 1
ATOM 2054 O O . ASN A 1 268 ? -0.712 73.780 6.856 1.00 31.48 268 ASN A O 1
ATOM 2059 N N . GLY A 1 269 ? -2.672 73.592 7.996 1.00 32.12 269 GLY A N 1
ATOM 2060 C CA . GLY A 1 269 ? -3.240 72.700 6.949 1.00 29.95 269 GLY A CA 1
ATOM 2061 C C . GLY A 1 269 ? -4.671 72.619 7.233 1.00 30.45 269 GLY A C 1
ATOM 2062 O O . GLY A 1 269 ? -5.250 73.315 8.109 1.00 31.02 269 GLY A O 1
ATOM 2063 N N . LYS A 1 270 ? -5.323 71.635 6.579 1.00 30.48 270 LYS A N 1
ATOM 2064 C CA . LYS A 1 270 ? -6.679 71.378 6.890 1.00 32.06 270 LYS A CA 1
ATOM 2065 C C . LYS A 1 270 ? -6.888 69.871 6.624 1.00 38.32 270 LYS A C 1
ATOM 2066 O O . LYS A 1 270 ? -6.708 69.369 5.484 1.00 36.12 270 LYS A O 1
ATOM 2072 N N . LYS A 1 271 ? -7.408 69.181 7.612 1.00 35.96 271 LYS A N 1
ATOM 2073 C CA . LYS A 1 271 ? -7.773 67.797 7.407 1.00 35.74 271 LYS A CA 1
ATOM 2074 C C . LYS A 1 271 ? -9.107 67.775 6.748 1.00 37.15 271 LYS A C 1
ATOM 2075 O O . LYS A 1 271 ? -10.021 68.594 6.986 1.00 38.73 271 LYS A O 1
ATOM 2081 N N . LEU A 1 272 ? -9.323 66.824 5.849 1.00 41.86 272 LEU A N 1
ATOM 2082 C CA . LEU A 1 272 ? -10.656 66.837 5.292 1.00 48.47 272 LEU A CA 1
ATOM 2083 C C . LEU A 1 272 ? -11.626 65.817 6.026 1.00 51.42 272 LEU A C 1
ATOM 2084 O O . LEU A 1 272 ? -10.999 64.857 6.559 1.00 56.04 272 LEU A O 1
ATOM 2089 N N . THR B 1 3 ? 136.053 37.753 -3.984 1.00 82.72 3 THR B N 1
ATOM 2090 C CA . THR B 1 3 ? 135.284 36.680 -3.252 1.00 83.31 3 THR B CA 1
ATOM 2091 C C . THR B 1 3 ? 133.724 36.662 -3.501 1.00 81.87 3 THR B C 1
ATOM 2092 O O . THR B 1 3 ? 133.273 35.983 -4.445 1.00 86.37 3 THR B O 1
ATOM 2096 N N . TYR B 1 4 ? 132.903 37.308 -2.675 1.00 78.59 4 TYR B N 1
ATOM 2097 C CA . TYR B 1 4 ? 131.448 36.970 -2.646 1.00 77.43 4 TYR B CA 1
ATOM 2098 C C . TYR B 1 4 ? 130.607 37.817 -3.517 1.00 74.23 4 TYR B C 1
ATOM 2099 O O . TYR B 1 4 ? 130.878 39.001 -3.669 1.00 77.74 4 TYR B O 1
ATOM 2108 N N . LYS B 1 5 ? 129.531 37.231 -4.021 1.00 74.33 5 LYS B N 1
ATOM 2109 C CA . LYS B 1 5 ? 128.598 37.955 -4.870 1.00 77.13 5 LYS B CA 1
ATOM 2110 C C . LYS B 1 5 ? 127.423 38.438 -4.041 1.00 73.08 5 LYS B C 1
ATOM 2111 O O . LYS B 1 5 ? 126.799 37.621 -3.372 1.00 74.90 5 LYS B O 1
ATOM 2117 N N . VAL B 1 6 ? 127.063 39.705 -4.203 1.00 67.59 6 VAL B N 1
ATOM 2118 C CA . VAL B 1 6 ? 125.888 40.295 -3.495 1.00 63.98 6 VAL B CA 1
ATOM 2119 C C . VAL B 1 6 ? 124.832 40.830 -4.460 1.00 62.56 6 VAL B C 1
ATOM 2120 O O . VAL B 1 6 ? 125.073 41.813 -5.183 1.00 63.38 6 VAL B O 1
ATOM 2124 N N . LYS B 1 7 ? 123.665 40.202 -4.469 1.00 60.68 7 LYS B N 1
ATOM 2125 C CA . LYS B 1 7 ? 122.598 40.577 -5.412 1.00 62.82 7 LYS B CA 1
ATOM 2126 C C . LYS B 1 7 ? 121.689 41.494 -4.638 1.00 59.27 7 LYS B C 1
ATOM 2127 O O . LYS B 1 7 ? 121.395 41.195 -3.510 1.00 56.93 7 LYS B O 1
ATOM 2133 N N . ASP B 1 8 ? 121.344 42.662 -5.214 1.00 57.50 8 ASP B N 1
ATOM 2134 C CA . ASP B 1 8 ? 120.448 43.634 -4.620 1.00 53.05 8 ASP B CA 1
ATOM 2135 C C . ASP B 1 8 ? 119.197 43.696 -5.486 1.00 53.66 8 ASP B C 1
ATOM 2136 O O . ASP B 1 8 ? 119.210 44.129 -6.652 1.00 59.70 8 ASP B O 1
ATOM 2141 N N . VAL B 1 9 ? 118.093 43.420 -4.857 1.00 53.99 9 VAL B N 1
ATOM 2142 C CA . VAL B 1 9 ? 116.785 43.436 -5.460 1.00 60.53 9 VAL B CA 1
ATOM 2143 C C . VAL B 1 9 ? 116.307 44.819 -5.827 1.00 59.84 9 VAL B C 1
ATOM 2144 O O . VAL B 1 9 ? 115.510 44.976 -6.750 1.00 55.69 9 VAL B O 1
ATOM 2148 N N . THR B 1 10 ? 116.782 45.830 -5.082 1.00 52.51 10 THR B N 1
ATOM 2149 C CA . THR B 1 10 ? 116.294 47.179 -5.291 1.00 53.24 10 THR B CA 1
ATOM 2150 C C . THR B 1 10 ? 116.965 47.748 -6.516 1.00 51.49 10 THR B C 1
ATOM 2151 O O . THR B 1 10 ? 116.308 48.158 -7.464 1.00 58.73 10 THR B O 1
ATOM 2155 N N . THR B 1 11 ? 118.285 47.689 -6.575 1.00 53.67 11 THR B N 1
ATOM 2156 C CA . THR B 1 11 ? 118.948 48.212 -7.782 1.00 56.74 11 THR B CA 1
ATOM 2157 C C . THR B 1 11 ? 119.012 47.300 -8.934 1.00 58.81 11 THR B C 1
ATOM 2158 O O . THR B 1 11 ? 119.175 47.763 -10.063 1.00 58.48 11 THR B O 1
ATOM 2162 N N . GLY B 1 12 ? 118.899 45.999 -8.680 1.00 58.56 12 GLY B N 1
ATOM 2163 C CA . GLY B 1 12 ? 119.083 44.998 -9.688 1.00 63.70 12 GLY B CA 1
ATOM 2164 C C . GLY B 1 12 ? 120.533 44.646 -9.849 1.00 65.07 12 GLY B C 1
ATOM 2165 O O . GLY B 1 12 ? 120.880 43.766 -10.637 1.00 67.45 12 GLY B O 1
ATOM 2166 N N . ALA B 1 13 ? 121.421 45.341 -9.166 1.00 59.69 13 ALA B N 1
ATOM 2167 C CA . ALA B 1 13 ? 122.853 45.069 -9.311 1.00 63.05 13 ALA B CA 1
ATOM 2168 C C . ALA B 1 13 ? 123.326 43.753 -8.623 1.00 65.29 13 ALA B C 1
ATOM 2169 O O . ALA B 1 13 ? 122.823 43.375 -7.566 1.00 62.13 13 ALA B O 1
ATOM 2171 N N . GLU B 1 14 ? 124.377 43.172 -9.183 1.00 67.56 14 GLU B N 1
ATOM 2172 C CA . GLU B 1 14 ? 125.061 42.015 -8.633 1.00 70.39 14 GLU B CA 1
ATOM 2173 C C . GLU B 1 14 ? 126.565 42.292 -8.577 1.00 68.94 14 GLU B C 1
ATOM 2174 O O . GLU B 1 14 ? 127.205 42.315 -9.615 1.00 71.04 14 GLU B O 1
ATOM 2180 N N . ILE B 1 15 ? 127.153 42.401 -7.394 1.00 65.32 15 ILE B N 1
ATOM 2181 C CA . ILE B 1 15 ? 128.519 42.867 -7.235 1.00 69.28 15 ILE B CA 1
ATOM 2182 C C . ILE B 1 15 ? 129.392 41.918 -6.422 1.00 71.45 15 ILE B C 1
ATOM 2183 O O . ILE B 1 15 ? 128.982 41.432 -5.356 1.00 68.92 15 ILE B O 1
ATOM 2188 N N . GLU B 1 16 ? 130.615 41.731 -6.897 1.00 70.78 16 GLU B N 1
ATOM 2189 C CA . GLU B 1 16 ? 131.562 40.857 -6.274 1.00 74.51 16 GLU B CA 1
ATOM 2190 C C . GLU B 1 16 ? 132.203 41.732 -5.278 1.00 70.27 16 GLU B C 1
ATOM 2191 O O . GLU B 1 16 ? 132.931 42.644 -5.617 1.00 70.94 16 GLU B O 1
ATOM 2197 N N . VAL B 1 17 ? 131.884 41.483 -4.022 1.00 66.49 17 VAL B N 1
ATOM 2198 C CA . VAL B 1 17 ? 132.466 42.252 -3.001 1.00 67.15 17 VAL B CA 1
ATOM 2199 C C . VAL B 1 17 ? 133.304 41.316 -2.204 1.00 68.43 17 VAL B C 1
ATOM 2200 O O . VAL B 1 17 ? 132.885 40.200 -1.870 1.00 76.92 17 VAL B O 1
ATOM 2204 N N . PRO B 1 18 ? 134.521 41.723 -1.972 1.00 67.43 18 PRO B N 1
ATOM 2205 C CA . PRO B 1 18 ? 135.377 40.937 -1.166 1.00 74.90 18 PRO B CA 1
ATOM 2206 C C . PRO B 1 18 ? 134.919 40.855 0.250 1.00 73.19 18 PRO B C 1
ATOM 2207 O O . PRO B 1 18 ? 134.351 41.806 0.735 1.00 75.49 18 PRO B O 1
ATOM 2211 N N . ASP B 1 19 ? 135.165 39.720 0.891 1.00 77.31 19 ASP B N 1
ATOM 2212 C CA . ASP B 1 19 ? 134.895 39.529 2.329 1.00 78.86 19 ASP B CA 1
ATOM 2213 C C . ASP B 1 19 ? 135.613 40.538 3.287 1.00 77.74 19 ASP B C 1
ATOM 2214 O O . ASP B 1 19 ? 135.455 40.445 4.523 1.00 75.50 19 ASP B O 1
ATOM 2219 N N . ASP B 1 20 ? 136.431 41.442 2.718 1.00 74.03 20 ASP B N 1
ATOM 2220 C CA . ASP B 1 20 ? 137.093 42.503 3.484 1.00 74.56 20 ASP B CA 1
ATOM 2221 C C . ASP B 1 20 ? 136.764 43.955 3.010 1.00 67.99 20 ASP B C 1
ATOM 2222 O O . ASP B 1 20 ? 137.465 44.869 3.391 1.00 70.34 20 ASP B O 1
ATOM 2227 N N . LYS B 1 21 ? 135.835 44.122 2.082 1.00 68.85 21 LYS B N 1
ATOM 2228 C CA . LYS B 1 21 ? 135.232 45.460 1.797 1.00 66.16 21 LYS B CA 1
ATOM 2229 C C . LYS B 1 21 ? 133.871 45.522 2.392 1.00 58.62 21 LYS B C 1
ATOM 2230 O O . LYS B 1 21 ? 133.139 44.526 2.367 1.00 59.76 21 LYS B O 1
ATOM 2236 N N . TYR B 1 22 ? 133.462 46.721 2.855 1.00 54.30 22 TYR B N 1
ATOM 2237 C CA . TYR B 1 22 ? 132.076 46.974 3.250 1.00 50.72 22 TYR B CA 1
ATOM 2238 C C . TYR B 1 22 ? 131.253 46.944 1.978 1.00 48.17 22 TYR B C 1
ATOM 2239 O O . TYR B 1 22 ? 131.691 47.394 0.897 1.00 50.93 22 TYR B O 1
ATOM 2248 N N . ILE B 1 23 ? 130.074 46.387 2.064 1.00 48.45 23 ILE B N 1
ATOM 2249 C CA . ILE B 1 23 ? 129.188 46.330 0.926 1.00 46.56 23 ILE B CA 1
ATOM 2250 C C . ILE B 1 23 ? 128.861 47.706 0.294 1.00 48.77 23 ILE B C 1
ATOM 2251 O O . ILE B 1 23 ? 128.821 47.878 -0.979 1.00 46.36 23 ILE B O 1
ATOM 2256 N N . LEU B 1 24 ? 128.584 48.689 1.161 1.00 43.88 24 LEU B N 1
ATOM 2257 C CA . LEU B 1 24 ? 128.293 50.052 0.620 1.00 43.53 24 LEU B CA 1
ATOM 2258 C C . LEU B 1 24 ? 129.458 50.540 -0.255 1.00 42.92 24 LEU B C 1
ATOM 2259 O O . LEU B 1 24 ? 129.259 51.091 -1.369 1.00 43.21 24 LEU B O 1
ATOM 2264 N N . ASP B 1 25 ? 130.658 50.435 0.265 1.00 43.79 25 ASP B N 1
ATOM 2265 C CA . ASP B 1 25 ? 131.860 50.996 -0.362 1.00 48.17 25 ASP B CA 1
ATOM 2266 C C . ASP B 1 25 ? 132.132 50.313 -1.682 1.00 51.39 25 ASP B C 1
ATOM 2267 O O . ASP B 1 25 ? 132.499 50.964 -2.645 1.00 51.19 25 ASP B O 1
ATOM 2272 N N . GLU B 1 26 ? 131.900 48.991 -1.711 1.00 50.81 26 GLU B N 1
ATOM 2273 C CA . GLU B 1 26 ? 132.170 48.226 -2.984 1.00 55.53 26 GLU B CA 1
ATOM 2274 C C . GLU B 1 26 ? 131.122 48.555 -4.054 1.00 52.72 26 GLU B C 1
ATOM 2275 O O . GLU B 1 26 ? 131.487 48.791 -5.237 1.00 58.47 26 GLU B O 1
ATOM 2281 N N . PHE B 1 27 ? 129.869 48.675 -3.648 1.00 50.16 27 PHE B N 1
ATOM 2282 C CA . PHE B 1 27 ? 128.788 49.058 -4.571 1.00 49.88 27 PHE B CA 1
ATOM 2283 C C . PHE B 1 27 ? 129.065 50.425 -5.211 1.00 49.87 27 PHE B C 1
ATOM 2284 O O . PHE B 1 27 ? 128.938 50.598 -6.438 1.00 51.72 27 PHE B O 1
ATOM 2292 N N . GLU B 1 28 ? 129.447 51.379 -4.356 1.00 47.86 28 GLU B N 1
ATOM 2293 C CA . GLU B 1 28 ? 129.880 52.746 -4.837 1.00 50.20 28 GLU B CA 1
ATOM 2294 C C . GLU B 1 28 ? 131.016 52.669 -5.814 1.00 54.13 28 GLU B C 1
ATOM 2295 O O . GLU B 1 28 ? 130.951 53.314 -6.869 1.00 54.97 28 GLU B O 1
ATOM 2301 N N . LYS B 1 29 ? 132.085 51.967 -5.438 1.00 55.06 29 LYS B N 1
ATOM 2302 C CA . LYS B 1 29 ? 133.207 51.715 -6.324 1.00 62.55 29 LYS B CA 1
ATOM 2303 C C . LYS B 1 29 ? 132.831 51.227 -7.724 1.00 62.40 29 LYS B C 1
ATOM 2304 O O . LYS B 1 29 ? 133.453 51.637 -8.706 1.00 65.70 29 LYS B O 1
ATOM 2310 N N . GLN B 1 30 ? 131.812 50.381 -7.802 1.00 63.27 30 GLN B N 1
ATOM 2311 C CA . GLN B 1 30 ? 131.304 49.810 -9.048 1.00 65.98 30 GLN B CA 1
ATOM 2312 C C . GLN B 1 30 ? 130.202 50.669 -9.663 1.00 63.92 30 GLN B C 1
ATOM 2313 O O . GLN B 1 30 ? 129.576 50.264 -10.624 1.00 67.13 30 GLN B O 1
ATOM 2319 N N . GLY B 1 31 ? 129.962 51.867 -9.131 1.00 60.77 31 GLY B N 1
ATOM 2320 C CA . GLY B 1 31 ? 128.982 52.780 -9.768 1.00 59.30 31 GLY B CA 1
ATOM 2321 C C . GLY B 1 31 ? 127.522 52.643 -9.370 1.00 55.22 31 GLY B C 1
ATOM 2322 O O . GLY B 1 31 ? 126.608 53.115 -10.041 1.00 59.85 31 GLY B O 1
ATOM 2323 N N . VAL B 1 32 ? 127.277 51.910 -8.334 1.00 51.90 32 VAL B N 1
ATOM 2324 C CA . VAL B 1 32 ? 125.916 51.814 -7.847 1.00 49.64 32 VAL B CA 1
ATOM 2325 C C . VAL B 1 32 ? 125.792 52.577 -6.523 1.00 46.92 32 VAL B C 1
ATOM 2326 O O . VAL B 1 32 ? 126.155 52.066 -5.446 1.00 47.77 32 VAL B O 1
ATOM 2330 N N . ASN B 1 33 ? 125.218 53.758 -6.585 1.00 44.51 33 ASN B N 1
ATOM 2331 C CA . ASN B 1 33 ? 125.113 54.594 -5.371 1.00 44.15 33 ASN B CA 1
ATOM 2332 C C . ASN B 1 33 ? 123.939 54.190 -4.547 1.00 40.06 33 ASN B C 1
ATOM 2333 O O . ASN B 1 33 ? 122.857 53.801 -5.079 1.00 42.06 33 ASN B O 1
ATOM 2338 N N . LEU B 1 34 ? 124.104 54.230 -3.230 1.00 39.08 34 LEU B N 1
ATOM 2339 C CA . LEU B 1 34 ? 123.139 53.756 -2.341 1.00 37.68 34 LEU B CA 1
ATOM 2340 C C . LEU B 1 34 ? 122.966 54.827 -1.162 1.00 38.44 34 LEU B C 1
ATOM 2341 O O . LEU B 1 34 ? 123.832 55.633 -0.955 1.00 38.30 34 LEU B O 1
ATOM 2346 N N . PRO B 1 35 ? 121.904 54.690 -0.432 1.00 36.94 35 PRO B N 1
ATOM 2347 C CA . PRO B 1 35 ? 121.657 55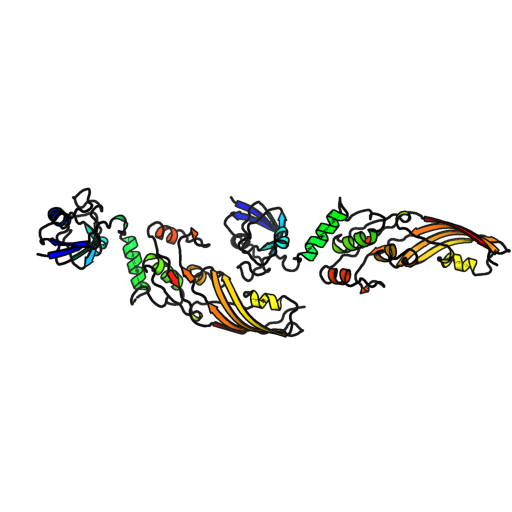.687 0.672 1.00 34.12 35 PRO B CA 1
ATOM 2348 C C . PRO B 1 35 ? 122.582 55.434 1.834 1.00 35.44 35 PRO B C 1
ATOM 2349 O O . PRO B 1 35 ? 122.942 54.295 2.214 1.00 32.05 35 PRO B O 1
ATOM 2353 N N . TYR B 1 36 ? 122.944 56.555 2.462 1.00 34.34 36 TYR B N 1
ATOM 2354 C CA . TYR B 1 36 ? 123.716 56.513 3.666 1.00 32.92 36 TYR B CA 1
ATOM 2355 C C . TYR B 1 36 ? 123.666 57.937 4.311 1.00 30.62 36 TYR B C 1
ATOM 2356 O O . TYR B 1 36 ? 123.343 58.922 3.651 1.00 32.66 36 TYR B O 1
ATOM 2365 N N . SER B 1 37 ? 124.087 58.036 5.568 1.00 32.89 37 SER B N 1
ATOM 2366 C CA . SER B 1 37 ? 124.249 59.375 6.166 1.00 33.30 37 SER B CA 1
ATOM 2367 C C . SER B 1 37 ? 125.504 59.381 7.007 1.00 33.30 37 SER B C 1
ATOM 2368 O O . SER B 1 37 ? 126.453 60.039 6.684 1.00 33.14 37 SER B O 1
ATOM 2371 N N . CYS B 1 38 ? 125.441 58.738 8.170 1.00 33.39 38 CYS B N 1
ATOM 2372 C CA . CYS B 1 38 ? 126.575 58.800 9.164 1.00 31.82 38 CYS B CA 1
ATOM 2373 C C . CYS B 1 38 ? 127.775 58.017 8.781 1.00 30.75 38 CYS B C 1
ATOM 2374 O O . CYS B 1 38 ? 128.894 58.384 9.113 1.00 33.62 38 CYS B O 1
ATOM 2377 N N . ARG B 1 39 ? 127.574 56.921 8.029 1.00 32.19 39 ARG B N 1
ATOM 2378 C CA . ARG B 1 39 ? 128.667 56.049 7.648 1.00 34.65 39 ARG B CA 1
ATOM 2379 C C . ARG B 1 39 ? 129.437 55.544 8.827 1.00 37.86 39 ARG B C 1
ATOM 2380 O O . ARG B 1 39 ? 130.633 55.196 8.678 1.00 37.03 39 ARG B O 1
ATOM 2388 N N . ALA B 1 40 ? 128.775 55.432 9.970 1.00 33.39 40 ALA B N 1
ATOM 2389 C CA . ALA B 1 40 ? 129.496 55.079 11.205 1.00 36.06 40 ALA B CA 1
ATOM 2390 C C . ALA B 1 40 ? 128.768 54.015 12.044 1.00 38.27 40 ALA B C 1
ATOM 2391 O O . ALA B 1 40 ? 129.081 53.832 13.212 1.00 39.34 40 ALA B O 1
ATOM 2393 N N . GLY B 1 41 ? 127.767 53.362 11.497 1.00 39.17 41 GLY B N 1
ATOM 2394 C CA . GLY B 1 41 ? 127.150 52.268 12.187 1.00 37.43 41 GLY B CA 1
ATOM 2395 C C . GLY B 1 41 ? 126.193 52.751 13.256 1.00 36.85 41 GLY B C 1
ATOM 2396 O O . GLY B 1 41 ? 125.771 51.901 14.065 1.00 38.99 41 GLY B O 1
ATOM 2397 N N . ALA B 1 42 ? 125.785 54.030 13.192 1.00 35.54 42 ALA B N 1
ATOM 2398 C CA . ALA B 1 42 ? 124.994 54.633 14.272 1.00 35.65 42 ALA B CA 1
ATOM 2399 C C . ALA B 1 42 ? 123.575 55.115 13.825 1.00 35.58 42 ALA B C 1
ATOM 2400 O O . ALA B 1 42 ? 122.905 55.906 14.544 1.00 34.76 42 ALA B O 1
ATOM 2402 N N . CYS B 1 43 ? 123.068 54.621 12.702 1.00 34.56 43 CYS B N 1
ATOM 2403 C CA . CYS B 1 43 ? 121.735 55.068 12.217 1.00 33.69 43 CYS B CA 1
ATOM 2404 C C . CYS B 1 43 ? 121.192 53.942 11.316 1.00 35.66 43 CYS B C 1
ATOM 2405 O O . CYS B 1 43 ? 121.715 52.816 11.341 1.00 37.53 43 CYS B O 1
ATOM 2408 N N . SER B 1 44 ? 120.088 54.198 10.605 1.00 36.71 44 SER B N 1
ATOM 2409 C CA . SER B 1 44 ? 119.532 53.172 9.729 1.00 36.81 44 SER B CA 1
ATOM 2410 C C . SER B 1 44 ? 119.431 53.660 8.290 1.00 36.16 44 SER B C 1
ATOM 2411 O O . SER B 1 44 ? 118.813 52.989 7.487 1.00 36.37 44 SER B O 1
ATOM 2414 N N . SER B 1 45 ? 120.119 54.739 7.953 1.00 33.96 45 SER B N 1
ATOM 2415 C CA . SER B 1 45 ? 120.054 55.293 6.573 1.00 34.99 45 SER B CA 1
ATOM 2416 C C . SER B 1 45 ? 120.458 54.248 5.536 1.00 34.00 45 SER B C 1
ATOM 2417 O O . SER B 1 45 ? 119.871 54.222 4.458 1.00 33.89 45 SER B O 1
ATOM 2420 N N . CYS B 1 46 ? 121.474 53.428 5.830 1.00 32.92 46 CYS B N 1
ATOM 2421 C CA . CYS B 1 46 ? 122.059 52.479 4.855 1.00 36.24 46 CYS B CA 1
ATOM 2422 C C . CYS B 1 46 ? 121.529 51.044 5.004 1.00 37.32 46 CYS B C 1
ATOM 2423 O O . CYS B 1 46 ? 122.033 50.121 4.376 1.00 38.14 46 CYS B O 1
ATOM 2426 N N . VAL B 1 47 ? 120.440 50.914 5.735 1.00 33.78 47 VAL B N 1
ATOM 2427 C CA . VAL B 1 47 ? 119.962 49.591 6.132 1.00 35.19 47 VAL B CA 1
ATOM 2428 C C . VAL B 1 47 ? 119.381 48.875 4.951 1.00 37.31 47 VAL B C 1
ATOM 2429 O O . VAL B 1 47 ? 118.809 49.516 4.023 1.00 35.83 47 VAL B O 1
ATOM 2433 N N . ALA B 1 48 ? 119.676 47.577 4.857 1.00 38.58 48 ALA B N 1
ATOM 2434 C CA . ALA B 1 48 ? 119.172 46.739 3.764 1.00 38.14 48 ALA B CA 1
ATOM 2435 C C . ALA B 1 48 ? 118.521 45.460 4.392 1.00 40.23 48 ALA B C 1
ATOM 2436 O O . ALA B 1 48 ? 118.933 45.022 5.450 1.00 43.05 48 ALA B O 1
ATOM 2438 N N . LEU B 1 49 ? 117.493 44.963 3.793 1.00 41.05 49 LEU B N 1
ATOM 2439 C CA . LEU B 1 49 ? 116.999 43.567 4.107 1.00 44.63 49 LEU B CA 1
ATOM 2440 C C . LEU B 1 49 ? 118.032 42.597 3.573 1.00 45.13 49 LEU B C 1
ATOM 2441 O O . LEU B 1 49 ? 118.635 42.844 2.448 1.00 47.97 49 LEU B O 1
ATOM 2446 N N . ILE B 1 50 ? 118.285 41.501 4.347 1.00 47.48 50 ILE B N 1
ATOM 2447 C CA . ILE B 1 50 ? 119.097 40.385 3.848 1.00 48.81 50 ILE B CA 1
ATOM 2448 C C . ILE B 1 50 ? 118.193 39.171 3.867 1.00 53.68 50 ILE B C 1
ATOM 2449 O O . ILE B 1 50 ? 117.698 38.808 4.910 1.00 50.06 50 ILE B O 1
ATOM 2454 N N . SER B 1 51 ? 117.929 38.644 2.705 1.00 52.72 51 SER B N 1
ATOM 2455 C CA . SER B 1 51 ? 117.093 37.469 2.579 1.00 58.61 51 SER B CA 1
ATOM 2456 C C . SER B 1 51 ? 117.887 36.184 2.362 1.00 61.52 51 SER B C 1
ATOM 2457 O O . SER B 1 51 ? 117.338 35.108 2.496 1.00 63.26 51 SER B O 1
ATOM 2460 N N . SER B 1 52 ? 119.174 36.271 2.077 1.00 60.96 52 SER B N 1
ATOM 2461 C CA . SER B 1 52 ? 120.021 35.098 2.018 1.00 66.09 52 SER B CA 1
ATOM 2462 C C . SER B 1 52 ? 121.483 35.507 2.222 1.00 66.22 52 SER B C 1
ATOM 2463 O O . SER B 1 52 ? 121.962 36.589 1.767 1.00 57.30 52 SER B O 1
ATOM 2466 N N . GLY B 1 53 ? 122.195 34.636 2.902 1.00 65.32 53 GLY B N 1
ATOM 2467 C CA . GLY B 1 53 ? 123.590 34.847 3.138 1.00 66.86 53 GLY B CA 1
ATOM 2468 C C . GLY B 1 53 ? 123.829 35.460 4.486 1.00 64.28 53 GLY B C 1
ATOM 2469 O O . GLY B 1 53 ? 122.924 35.609 5.323 1.00 62.00 53 GLY B O 1
ATOM 2470 N N . GLU B 1 54 ? 125.088 35.778 4.682 1.00 67.50 54 GLU B N 1
ATOM 2471 C CA . GLU B 1 54 ? 125.574 36.218 5.965 1.00 69.36 54 GLU B CA 1
ATOM 2472 C C . GLU B 1 54 ? 126.621 37.340 5.841 1.00 62.81 54 GLU B C 1
ATOM 2473 O O . GLU B 1 54 ? 127.452 37.274 4.948 1.00 59.93 54 GLU B O 1
ATOM 2479 N N . VAL B 1 55 ? 126.608 38.300 6.778 1.00 59.11 55 VAL B N 1
ATOM 2480 C CA . VAL B 1 55 ? 127.621 39.354 6.896 1.00 55.13 55 VAL B CA 1
ATOM 2481 C C . VAL B 1 55 ? 128.160 39.483 8.304 1.00 54.81 55 VAL B C 1
ATOM 2482 O O . VAL B 1 55 ? 127.463 39.098 9.277 1.00 59.69 55 VAL B O 1
ATOM 2486 N N . ASP B 1 56 ? 129.381 40.019 8.415 1.00 53.23 56 ASP B N 1
ATOM 2487 C CA . ASP B 1 56 ? 129.933 40.559 9.659 1.00 57.23 56 ASP B CA 1
ATOM 2488 C C . ASP B 1 56 ? 129.652 42.062 9.680 1.00 55.93 56 ASP B C 1
ATOM 2489 O O . ASP B 1 56 ? 130.277 42.833 8.934 1.00 55.78 56 ASP B O 1
ATOM 2494 N N . GLN B 1 57 ? 128.728 42.451 10.544 1.00 54.65 57 GLN B N 1
ATOM 2495 C CA . GLN B 1 57 ? 128.356 43.872 10.715 1.00 49.70 57 GLN B CA 1
ATOM 2496 C C . GLN B 1 57 ? 128.594 44.289 12.170 1.00 53.29 57 GLN B C 1
ATOM 2497 O O . GLN B 1 57 ? 127.970 45.227 12.694 1.00 47.10 57 GLN B O 1
ATOM 2503 N N . SER B 1 58 ? 129.588 43.632 12.758 1.00 49.61 58 SER B N 1
ATOM 2504 C CA . SER B 1 58 ? 129.920 43.866 14.149 1.00 53.50 58 SER B CA 1
ATOM 2505 C C . SER B 1 58 ? 130.518 45.248 14.350 1.00 50.88 58 SER B C 1
ATOM 2506 O O . SER B 1 58 ? 130.473 45.779 15.443 1.00 53.28 58 SER B O 1
ATOM 2509 N N . ASP B 1 59 ? 131.055 45.851 13.296 1.00 51.04 59 ASP B N 1
ATOM 2510 C CA . ASP B 1 59 ? 131.525 47.244 13.383 1.00 50.67 59 ASP B CA 1
ATOM 2511 C C . ASP B 1 59 ? 130.357 48.242 13.604 1.00 50.07 59 ASP B C 1
ATOM 2512 O O . ASP B 1 59 ? 130.610 49.366 13.933 1.00 50.05 59 ASP B O 1
ATOM 2517 N N . GLY B 1 60 ? 129.110 47.863 13.352 1.00 47.97 60 GLY B N 1
ATOM 2518 C CA . GLY B 1 60 ? 127.999 48.813 13.502 1.00 42.86 60 GLY B CA 1
ATOM 2519 C C . GLY B 1 60 ? 127.356 48.555 14.810 1.00 43.67 60 GLY B C 1
ATOM 2520 O O . GLY B 1 60 ? 127.646 47.476 15.436 1.00 45.21 60 GLY B O 1
ATOM 2521 N N . SER B 1 61 ? 126.517 49.476 15.274 1.00 40.19 61 SER B N 1
ATOM 2522 C CA . SER B 1 61 ? 125.880 49.341 16.593 1.00 44.34 61 SER B CA 1
ATOM 2523 C C . SER B 1 61 ? 124.382 49.687 16.648 1.00 44.29 61 SER B C 1
ATOM 2524 O O . SER B 1 61 ? 123.703 49.312 17.623 1.00 43.86 61 SER B O 1
ATOM 2527 N N . PHE B 1 62 ? 123.818 50.301 15.634 1.00 39.64 62 PHE B N 1
ATOM 2528 C CA . PHE B 1 62 ? 122.452 50.776 15.719 1.00 42.11 62 PHE B CA 1
ATOM 2529 C C . PHE B 1 62 ? 121.379 49.694 15.745 1.00 42.39 62 PHE B C 1
ATOM 2530 O O . PHE B 1 62 ? 120.377 49.847 16.391 1.00 42.23 62 PHE B O 1
ATOM 2538 N N . LEU B 1 63 ? 121.599 48.586 15.049 1.00 41.92 63 LEU B N 1
ATOM 2539 C CA . LEU B 1 63 ? 120.591 47.509 15.034 1.00 42.90 63 LEU B CA 1
ATOM 2540 C C . LEU B 1 63 ? 120.746 46.549 16.274 1.00 46.87 63 LEU B C 1
ATOM 2541 O O . LEU B 1 63 ? 121.843 46.252 16.708 1.00 48.05 63 LEU B O 1
ATOM 2546 N N . SER B 1 64 ? 119.613 46.070 16.757 1.00 48.48 64 SER B N 1
ATOM 2547 C CA . SER B 1 64 ? 119.553 45.098 17.826 1.00 51.88 64 SER B CA 1
ATOM 2548 C C . SER B 1 64 ? 119.944 43.724 17.330 1.00 54.58 64 SER B C 1
ATOM 2549 O O . SER B 1 64 ? 119.903 43.443 16.141 1.00 49.87 64 SER B O 1
ATOM 2552 N N . GLU B 1 65 ? 120.215 42.800 18.247 1.00 56.90 65 GLU B N 1
ATOM 2553 C CA . GLU B 1 65 ? 120.681 41.466 17.843 1.00 58.76 65 GLU B CA 1
ATOM 2554 C C . GLU B 1 65 ? 119.625 40.797 16.986 1.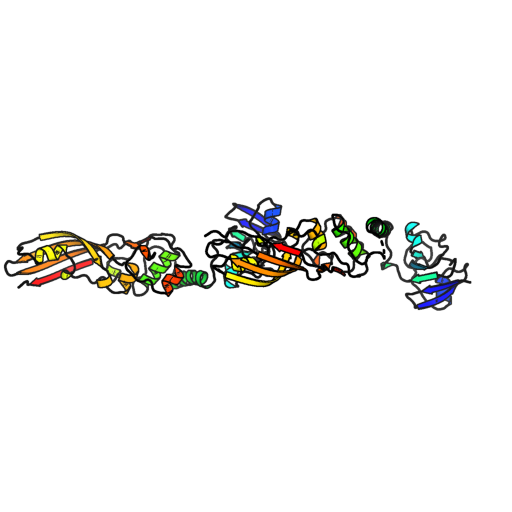00 58.54 65 GLU B C 1
ATOM 2555 O O . GLU B 1 65 ? 119.914 40.104 15.983 1.00 60.61 65 GLU B O 1
ATOM 2561 N N . LYS B 1 66 ? 118.392 41.042 17.383 1.00 57.26 66 LYS B N 1
ATOM 2562 C CA . LYS B 1 66 ? 117.204 40.514 16.713 1.00 60.24 66 LYS B CA 1
ATOM 2563 C C . LYS B 1 66 ? 117.084 41.085 15.299 1.00 57.67 66 LYS B C 1
ATOM 2564 O O . LYS B 1 66 ? 116.902 40.379 14.307 1.00 59.22 66 LYS B O 1
ATOM 2570 N N . GLN B 1 67 ? 117.215 42.390 15.227 1.00 49.82 67 GLN B N 1
ATOM 2571 C CA . GLN B 1 67 ? 117.264 43.081 13.924 1.00 49.92 67 GLN B CA 1
ATOM 2572 C C . GLN B 1 67 ? 118.338 42.556 12.963 1.00 49.27 67 GLN B C 1
ATOM 2573 O O . GLN B 1 67 ? 118.113 42.512 11.728 1.00 50.54 67 GLN B O 1
ATOM 2579 N N . GLU B 1 68 ? 119.489 42.200 13.521 1.00 48.24 68 GLU B N 1
ATOM 2580 C CA . GLU B 1 68 ? 120.642 41.831 12.742 1.00 49.09 68 GLU B CA 1
ATOM 2581 C C . GLU B 1 68 ? 120.430 40.488 12.109 1.00 52.90 68 GLU B C 1
ATOM 2582 O O . GLU B 1 68 ? 121.154 40.127 11.173 1.00 54.14 68 GLU B O 1
ATOM 2588 N N . LYS B 1 69 ? 119.392 39.759 12.544 1.00 54.11 69 LYS B N 1
ATOM 2589 C CA . LYS B 1 69 ? 119.058 38.522 11.849 1.00 59.11 69 LYS B CA 1
ATOM 2590 C C . LYS B 1 69 ? 118.384 38.720 10.487 1.00 55.89 69 LYS B C 1
ATOM 2591 O O . LYS B 1 69 ? 118.416 37.817 9.676 1.00 56.25 69 LYS B O 1
ATOM 2597 N N . LYS B 1 70 ? 117.815 39.890 10.245 1.00 52.91 70 LYS B N 1
ATOM 2598 C CA . LYS B 1 70 ? 116.940 40.192 9.117 1.00 53.43 70 LYS B CA 1
ATOM 2599 C C . LYS B 1 70 ? 117.520 41.392 8.271 1.00 50.21 70 LYS B C 1
ATOM 2600 O O . LYS B 1 70 ? 117.216 41.511 7.091 1.00 47.48 70 LYS B O 1
ATOM 2606 N N . TYR B 1 71 ? 118.265 42.272 8.932 1.00 47.24 71 TYR B N 1
ATOM 2607 C CA . TYR B 1 71 ? 118.726 43.513 8.336 1.00 47.83 71 TYR B CA 1
ATOM 2608 C C . TYR B 1 71 ? 120.226 43.715 8.520 1.00 44.64 71 TYR B C 1
ATOM 2609 O O . TYR B 1 71 ? 120.834 43.248 9.498 1.00 44.48 71 TYR B O 1
ATOM 2618 N N . ILE B 1 72 ? 120.789 44.508 7.614 1.00 43.38 72 ILE B N 1
ATOM 2619 C CA . ILE B 1 72 ? 122.184 44.844 7.618 1.00 40.12 72 ILE B CA 1
ATOM 2620 C C . ILE B 1 72 ? 122.425 46.320 7.429 1.00 37.05 72 ILE B C 1
ATOM 2621 O O . ILE B 1 72 ? 121.760 46.982 6.623 1.00 39.35 72 ILE B O 1
ATOM 2626 N N . LEU B 1 73 ? 123.404 46.824 8.135 1.00 38.40 73 LEU B N 1
ATOM 2627 C CA . LEU B 1 73 ? 123.887 48.224 7.871 1.00 36.15 73 LEU B CA 1
ATOM 2628 C C . LEU B 1 73 ? 124.946 48.173 6.797 1.00 36.33 73 LEU B C 1
ATOM 2629 O O . LEU B 1 73 ? 126.036 47.661 6.995 1.00 38.45 73 LEU B O 1
ATOM 2634 N N . THR B 1 74 ? 124.576 48.527 5.574 1.00 35.29 74 THR B N 1
ATOM 2635 C CA . THR B 1 74 ? 125.492 48.328 4.484 1.00 37.76 74 THR B CA 1
ATOM 2636 C C . THR B 1 74 ? 126.795 49.042 4.627 1.00 39.56 74 THR B C 1
ATOM 2637 O O . THR B 1 74 ? 127.825 48.603 4.116 1.00 39.89 74 THR B O 1
ATOM 2641 N N . CYS B 1 75 ? 126.802 50.153 5.341 1.00 37.09 75 CYS B N 1
ATOM 2642 C CA . CYS B 1 75 ? 128.040 50.912 5.503 1.00 36.56 75 CYS B CA 1
ATOM 2643 C C . CYS B 1 75 ? 129.041 50.206 6.385 1.00 41.65 75 CYS B C 1
ATOM 2644 O O . CYS B 1 75 ? 130.216 50.631 6.425 1.00 40.90 75 CYS B O 1
ATOM 2647 N N A CYS B 1 76 ? 128.664 49.167 7.124 0.54 39.95 76 CYS B N 1
ATOM 2648 N N B CYS B 1 76 ? 128.605 49.164 7.125 0.46 39.70 76 CYS B N 1
ATOM 2649 C CA A CYS B 1 76 ? 129.670 48.479 7.930 0.54 43.73 76 CYS B CA 1
ATOM 2650 C CA B CYS B 1 76 ? 129.445 48.437 8.116 0.46 42.67 76 CYS B CA 1
ATOM 2651 C C A CYS B 1 76 ? 129.480 46.961 7.952 0.54 44.56 76 CYS B C 1
ATOM 2652 C C B CYS B 1 76 ? 129.611 46.931 7.901 0.46 44.44 76 CYS B C 1
ATOM 2653 O O A CYS B 1 76 ? 129.728 46.309 8.974 0.54 46.43 76 CYS B O 1
ATOM 2654 O O B CYS B 1 76 ? 130.270 46.260 8.712 0.46 47.11 76 CYS B O 1
ATOM 2659 N N . SER B 1 77 ? 129.068 46.407 6.805 1.00 44.21 77 SER B N 1
ATOM 2660 C CA . SER B 1 77 ? 128.844 44.962 6.634 1.00 45.07 77 SER B CA 1
ATOM 2661 C C . SER B 1 77 ? 129.874 44.393 5.631 1.00 51.05 77 SER B C 1
ATOM 2662 O O . SER B 1 77 ? 129.913 44.822 4.461 1.00 47.90 77 SER B O 1
ATOM 2665 N N . TYR B 1 78 ? 130.650 43.436 6.097 1.00 51.05 78 TYR B N 1
ATOM 2666 C CA . TYR B 1 78 ? 131.519 42.590 5.248 1.00 57.64 78 TYR B CA 1
ATOM 2667 C C . TYR B 1 78 ? 130.770 41.303 4.957 1.00 58.24 78 TYR B C 1
ATOM 2668 O O . TYR B 1 78 ? 130.114 40.691 5.881 1.00 56.29 78 TYR B O 1
ATOM 2677 N N . PRO B 1 79 ? 130.719 40.950 3.687 1.00 60.04 79 PRO B N 1
ATOM 2678 C CA . PRO B 1 79 ? 129.924 39.751 3.401 1.00 64.65 79 PRO B CA 1
ATOM 2679 C C . PRO B 1 79 ? 130.718 38.486 3.810 1.00 63.54 79 PRO B C 1
ATOM 2680 O O . PRO B 1 79 ? 131.979 38.429 3.797 1.00 68.24 79 PRO B O 1
ATOM 2684 N N . LYS B 1 80 ? 129.970 37.491 4.249 1.00 67.24 80 LYS B N 1
ATOM 2685 C CA . LYS B 1 80 ? 130.601 36.253 4.687 1.00 71.59 80 LYS B CA 1
ATOM 2686 C C . LYS B 1 80 ? 130.278 35.115 3.737 1.00 74.43 80 LYS B C 1
ATOM 2687 O O . LYS B 1 80 ? 130.744 33.995 3.908 1.00 78.22 80 LYS B O 1
ATOM 2693 N N . SER B 1 81 ? 129.496 35.398 2.717 1.00 72.83 81 SER B N 1
ATOM 2694 C CA . SER B 1 81 ? 129.108 34.404 1.729 1.00 77.82 81 SER B CA 1
ATOM 2695 C C . SER B 1 81 ? 128.458 35.189 0.613 1.00 78.46 81 SER B C 1
ATOM 2696 O O . SER B 1 81 ? 128.223 36.435 0.740 1.00 72.46 81 SER B O 1
ATOM 2699 N N . ASP B 1 82 ? 128.050 34.459 -0.427 1.00 80.23 82 ASP B N 1
ATOM 2700 C CA . ASP B 1 82 ? 127.081 35.053 -1.342 1.00 81.57 82 ASP B CA 1
ATOM 2701 C C . ASP B 1 82 ? 125.848 35.526 -0.536 1.00 77.10 82 ASP B C 1
ATOM 2702 O O . ASP B 1 82 ? 125.427 34.850 0.425 1.00 80.02 82 ASP B O 1
ATOM 2707 N N . CYS B 1 83 ? 125.276 36.640 -0.963 1.00 73.48 83 CYS B N 1
ATOM 2708 C CA . CYS B 1 83 ? 124.132 37.271 -0.295 1.00 71.53 83 CYS B CA 1
ATOM 2709 C C . CYS B 1 83 ? 123.088 37.794 -1.28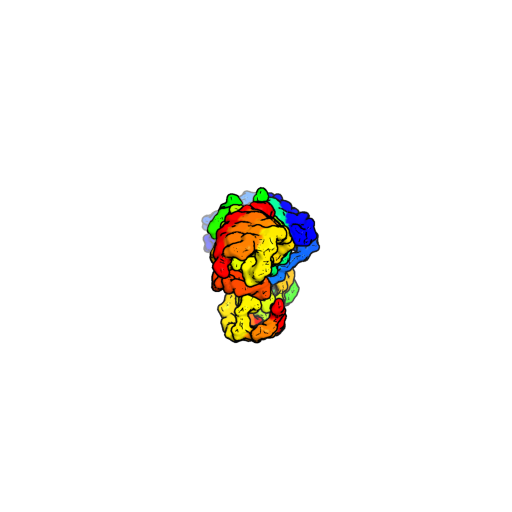7 1.00 74.11 83 CYS B C 1
ATOM 2710 O O . CYS B 1 83 ? 123.409 38.146 -2.423 1.00 75.87 83 CYS B O 1
ATOM 2713 N N . THR B 1 84 ? 121.847 37.866 -0.816 1.00 71.28 84 THR B N 1
ATOM 2714 C CA . THR B 1 84 ? 120.759 38.545 -1.511 1.00 67.87 84 THR B CA 1
ATOM 2715 C C . THR B 1 84 ? 120.230 39.576 -0.538 1.00 62.92 84 THR B C 1
ATOM 2716 O O . THR B 1 84 ? 119.847 39.228 0.579 1.00 59.35 84 THR B O 1
ATOM 2720 N N . ILE B 1 85 ? 120.234 40.851 -0.961 1.00 55.78 85 ILE B N 1
ATOM 2721 C CA . ILE B 1 85 ? 119.814 41.975 -0.109 1.00 51.79 85 ILE B CA 1
ATOM 2722 C C . ILE B 1 85 ? 118.773 42.859 -0.822 1.00 50.93 85 ILE B C 1
ATOM 2723 O O . ILE B 1 85 ? 118.499 42.707 -2.010 1.00 55.12 85 ILE B O 1
ATOM 2728 N N . GLU B 1 86 ? 118.220 43.804 -0.090 1.00 49.13 86 GLU B N 1
ATOM 2729 C CA . GLU B 1 86 ? 117.283 44.784 -0.615 1.00 51.47 86 GLU B CA 1
ATOM 2730 C C . GLU B 1 86 ? 117.583 46.155 -0.005 1.00 44.96 86 GLU B C 1
ATOM 2731 O O . GLU B 1 86 ? 117.204 46.435 1.135 1.00 42.13 86 GLU B O 1
ATOM 2737 N N . THR B 1 87 ? 118.275 46.964 -0.775 1.00 46.08 87 THR B N 1
ATOM 2738 C CA . THR B 1 87 ? 118.764 48.205 -0.283 1.00 42.27 87 THR B CA 1
ATOM 2739 C C . THR B 1 87 ? 117.600 49.178 -0.157 1.00 41.68 87 THR B C 1
ATOM 2740 O O . THR B 1 87 ? 116.545 49.031 -0.802 1.00 41.82 87 THR B O 1
ATOM 2744 N N . GLY B 1 88 ? 117.897 50.314 0.489 1.00 40.71 88 GLY B N 1
ATOM 2745 C CA . GLY B 1 88 ? 116.920 51.340 0.711 1.00 42.86 88 GLY B CA 1
ATOM 2746 C C . GLY B 1 88 ? 115.794 51.019 1.603 1.00 42.13 88 GLY B C 1
ATOM 2747 O O . GLY B 1 88 ? 114.670 51.425 1.335 1.00 44.31 88 GLY B O 1
ATOM 2748 N N . TYR B 1 89 ? 116.040 50.137 2.586 1.00 40.78 89 TYR B N 1
ATOM 2749 C CA . TYR B 1 89 ? 114.965 49.464 3.270 1.00 43.35 89 TYR B CA 1
ATOM 2750 C C . TYR B 1 89 ? 114.538 50.214 4.485 1.00 44.22 89 TYR B C 1
ATOM 2751 O O . TYR B 1 89 ? 113.703 49.729 5.259 1.00 47.23 89 TYR B O 1
ATOM 2760 N N . GLU B 1 90 ? 115.089 51.400 4.705 1.00 41.53 90 GLU B N 1
ATOM 2761 C CA . GLU B 1 90 ? 114.841 52.060 5.927 1.00 40.57 90 GLU B CA 1
ATOM 2762 C C . GLU B 1 90 ? 113.349 52.276 6.345 1.00 44.90 90 GLU B C 1
ATOM 2763 O O . GLU B 1 90 ? 112.973 52.132 7.535 1.00 42.57 90 GLU B O 1
ATOM 2769 N N . ASP B 1 91 ? 112.499 52.698 5.434 1.00 41.32 91 ASP B N 1
ATOM 2770 C CA . ASP B 1 91 ? 111.113 52.888 5.867 1.00 49.55 91 ASP B CA 1
ATOM 2771 C C . ASP B 1 91 ? 110.426 51.592 6.194 1.00 50.71 91 ASP B C 1
ATOM 2772 O O . ASP B 1 91 ? 109.316 51.612 6.636 1.00 59.76 91 ASP B O 1
ATOM 2777 N N . LYS B 1 92 ? 111.005 50.471 5.872 1.00 48.15 92 LYS B N 1
ATOM 2778 C CA . LYS B 1 92 ? 110.316 49.193 6.037 1.00 51.76 92 LYS B CA 1
ATOM 2779 C C . LYS B 1 92 ? 110.832 48.409 7.214 1.00 50.48 92 LYS B C 1
ATOM 2780 O O . LYS B 1 92 ? 110.289 47.347 7.516 1.00 53.81 92 LYS B O 1
ATOM 2786 N N . ILE B 1 93 ? 111.871 48.876 7.891 1.00 47.08 93 ILE B N 1
ATOM 2787 C CA . ILE B 1 93 ? 112.440 48.033 8.951 1.00 47.26 93 ILE B CA 1
ATOM 2788 C C . ILE B 1 93 ? 111.563 48.046 10.210 1.00 46.20 93 ILE B C 1
ATOM 2789 O O . ILE B 1 93 ? 110.968 49.023 10.517 1.00 47.79 93 ILE B O 1
ATOM 2794 N N . LEU B 1 94 ? 111.591 46.967 10.950 1.00 48.93 94 LEU B N 1
ATOM 2795 C CA . LEU B 1 94 ? 110.756 46.821 12.122 1.00 46.84 94 LEU B CA 1
ATOM 2796 C C . LEU B 1 94 ? 111.602 46.832 13.348 1.00 47.07 94 LEU B C 1
ATOM 2797 O O . LEU B 1 94 ? 112.730 46.371 13.306 1.00 46.75 94 LEU B O 1
ATOM 2802 N N . GLU B 1 95 ? 111.021 47.293 14.427 1.00 46.81 95 GLU B N 1
ATOM 2803 C CA . GLU B 1 95 ? 111.618 47.195 15.746 1.00 51.55 95 GLU B CA 1
ATOM 2804 C C . GLU B 1 95 ? 111.518 45.758 16.242 1.00 54.79 95 GLU B C 1
ATOM 2805 O O . GLU B 1 95 ? 110.679 44.944 15.731 1.00 55.16 95 GLU B O 1
ATOM 2811 N N . ASP B 1 96 ? 112.271 45.458 17.299 1.00 56.49 96 ASP B N 1
ATOM 2812 C CA . ASP B 1 96 ? 112.239 44.104 17.916 1.00 57.57 96 ASP B CA 1
ATOM 2813 C C . ASP B 1 96 ? 110.844 43.650 18.132 1.00 62.06 96 ASP B C 1
ATOM 2814 O O . ASP B 1 96 ? 110.479 42.462 17.969 1.00 59.58 96 ASP B O 1
ATOM 2819 N N . PHE B 1 97 ? 110.089 44.576 18.700 1.00 43.31 97 PHE B N 1
ATOM 2820 C CA . PHE B 1 97 ? 108.827 44.208 19.180 1.00 44.88 97 PHE B CA 1
ATOM 2821 C C . PHE B 1 97 ? 107.946 43.709 18.059 1.00 42.18 97 PHE B C 1
ATOM 2822 O O . PHE B 1 97 ? 107.250 42.685 18.204 1.00 46.88 97 PHE B O 1
ATOM 2830 N N . GLU B 1 98 ? 107.951 44.429 16.933 1.00 40.99 98 GLU B N 1
ATOM 2831 C CA . GLU B 1 98 ? 107.157 44.080 15.786 1.00 40.28 98 GLU B CA 1
ATOM 2832 C C . GLU B 1 98 ? 107.685 42.835 15.085 1.00 44.27 98 GLU B C 1
ATOM 2833 O O . GLU B 1 98 ? 106.877 42.022 14.613 1.00 41.83 98 GLU B O 1
ATOM 2839 N N . ILE B 1 99 ? 109.004 42.611 15.101 1.00 40.65 99 ILE B N 1
ATOM 2840 C CA . ILE B 1 99 ? 109.544 41.342 14.584 1.00 43.21 99 ILE B CA 1
ATOM 2841 C C . ILE B 1 99 ? 109.005 40.168 15.447 1.00 40.53 99 ILE B C 1
ATOM 2842 O O . ILE B 1 99 ? 108.622 39.096 14.932 1.00 41.79 99 ILE B O 1
ATOM 2847 N N . GLU B 1 100 ? 108.986 40.381 16.775 1.00 38.20 100 GLU B N 1
ATOM 2848 C CA . GLU B 1 100 ? 108.534 39.360 17.723 1.00 37.57 100 GLU B CA 1
ATOM 2849 C C . GLU B 1 100 ? 107.017 39.107 17.529 1.00 36.37 100 GLU B C 1
ATOM 2850 O O . GLU B 1 100 ? 106.552 37.975 17.602 1.00 36.09 100 GLU B O 1
ATOM 2856 N N . LEU B 1 101 ? 106.265 40.140 17.218 1.00 36.32 101 LEU B N 1
ATOM 2857 C CA . LEU B 1 101 ? 104.886 39.984 16.922 1.00 39.48 101 LEU B CA 1
ATOM 2858 C C . LEU B 1 101 ? 104.635 39.063 15.744 1.00 38.81 101 LEU B C 1
ATOM 2859 O O . LEU B 1 101 ? 103.817 38.122 15.823 1.00 38.26 101 LEU B O 1
ATOM 2864 N N . ALA B 1 102 ? 105.393 39.227 14.682 1.00 38.71 102 ALA B N 1
ATOM 2865 C CA . ALA B 1 102 ? 105.279 38.345 13.536 1.00 39.96 102 ALA B CA 1
ATOM 2866 C C . ALA B 1 102 ? 105.707 36.877 13.844 1.00 40.95 102 ALA B C 1
ATOM 2867 O O . ALA B 1 102 ? 105.081 35.923 13.401 1.00 43.69 102 ALA B O 1
ATOM 2869 N N . GLU B 1 103 ? 106.786 36.703 14.603 1.00 42.36 103 GLU B N 1
ATOM 2870 C CA . GLU B 1 103 ? 107.236 35.399 15.069 1.00 46.98 103 GLU B CA 1
ATOM 2871 C C . GLU B 1 103 ? 106.268 34.666 15.966 1.00 46.61 103 GLU B C 1
ATOM 2872 O O . GLU B 1 103 ? 106.030 33.487 15.793 1.00 43.30 103 GLU B O 1
ATOM 2878 N N . THR B 1 104 ? 105.635 35.376 16.896 1.00 44.53 104 THR B N 1
ATOM 2879 C CA . THR B 1 104 ? 104.650 34.784 17.802 1.00 44.70 104 THR B CA 1
ATOM 2880 C C . THR B 1 104 ? 103.440 34.335 17.060 1.00 45.22 104 THR B C 1
ATOM 2881 O O . THR B 1 104 ? 102.935 33.235 17.319 1.00 46.74 104 THR B O 1
ATOM 2885 N N . GLY B 1 105 ? 103.012 35.144 16.099 1.00 44.09 105 GLY B N 1
ATOM 2886 C CA . GLY B 1 105 ? 101.906 34.784 15.205 1.00 47.87 105 GLY B CA 1
ATOM 2887 C C . GLY B 1 105 ? 102.202 33.525 14.425 1.00 43.85 105 GLY B C 1
ATOM 2888 O O . GLY B 1 105 ? 101.369 32.649 14.329 1.00 48.26 105 GLY B O 1
ATOM 2889 N N . LEU B 1 106 ? 103.388 33.434 13.869 1.00 49.37 106 LEU B N 1
ATOM 2890 C CA . LEU B 1 106 ? 103.761 32.267 13.088 1.00 51.88 106 LEU B CA 1
ATOM 2891 C C . LEU B 1 106 ? 103.733 31.024 13.939 1.00 58.12 106 LEU B C 1
ATOM 2892 O O . LEU B 1 106 ? 103.248 29.970 13.539 1.00 59.39 106 LEU B O 1
ATOM 2897 N N . GLU B 1 107 ? 104.313 31.146 15.114 1.00 61.19 107 GLU B N 1
ATOM 2898 C CA . GLU B 1 107 ? 104.409 30.065 16.063 1.00 64.69 107 GLU B CA 1
ATOM 2899 C C . GLU B 1 107 ? 103.060 29.634 16.611 1.00 65.06 107 GLU B C 1
ATOM 2900 O O . GLU B 1 107 ? 102.808 28.450 16.723 1.00 61.88 107 GLU B O 1
ATOM 2906 N N . PHE B 1 108 ? 102.172 30.560 16.914 1.00 51.52 108 PHE B N 1
ATOM 2907 C CA . PHE B 1 108 ? 100.894 30.211 17.541 1.00 54.45 108 PHE B CA 1
ATOM 2908 C C . PHE B 1 108 ? 99.879 29.720 16.497 1.00 58.99 108 PHE B C 1
ATOM 2909 O O . PHE B 1 108 ? 99.050 28.909 16.838 1.00 61.15 108 PHE B O 1
ATOM 2917 N N . PHE B 1 109 ? 99.932 30.196 15.249 1.00 53.32 109 PHE B N 1
ATOM 2918 C CA . PHE B 1 109 ? 98.926 29.801 14.241 1.00 55.52 109 PHE B CA 1
ATOM 2919 C C . PHE B 1 109 ? 99.452 28.881 13.179 1.00 65.69 109 PHE B C 1
ATOM 2920 O O . PHE B 1 109 ? 98.692 28.515 12.255 1.00 66.91 109 PHE B O 1
ATOM 2928 N N . ASN B 1 110 ? 100.704 28.462 13.309 1.00 67.51 110 ASN B N 1
ATOM 2929 C CA . ASN B 1 110 ? 101.442 27.733 12.232 1.00 83.10 110 ASN B CA 1
ATOM 2930 C C . ASN B 1 110 ? 102.604 26.898 12.848 1.00 71.55 110 ASN B C 1
ATOM 2931 O O . ASN B 1 110 ? 102.396 25.867 13.496 1.00 82.29 110 ASN B O 1
ATOM 2936 N N . LEU B 1 116 ? 102.319 25.376 4.956 1.00 82.95 116 LEU B N 1
ATOM 2937 C CA . LEU B 1 116 ? 102.719 26.637 4.329 1.00 84.01 116 LEU B CA 1
ATOM 2938 C C . LEU B 1 116 ? 102.155 27.822 5.149 1.00 77.79 116 LEU B C 1
ATOM 2939 O O . LEU B 1 116 ? 100.968 27.821 5.515 1.00 87.58 116 LEU B O 1
ATOM 2944 N N . PRO B 1 117 ? 103.002 28.833 5.459 1.00 69.50 117 PRO B N 1
ATOM 2945 C CA . PRO B 1 117 ? 102.567 29.726 6.546 1.00 67.71 117 PRO B CA 1
ATOM 2946 C C . PRO B 1 117 ? 101.577 30.795 6.042 1.00 55.54 117 PRO B C 1
ATOM 2947 O O . PRO B 1 117 ? 101.729 31.265 4.894 1.00 54.27 117 PRO B O 1
ATOM 2951 N N . ARG B 1 118 ? 100.636 31.202 6.877 1.00 52.96 118 ARG B N 1
ATOM 2952 C CA . ARG B 1 118 ? 99.723 32.322 6.521 1.00 44.00 118 ARG B CA 1
ATOM 2953 C C . ARG B 1 118 ? 99.117 32.078 5.115 1.00 42.37 118 ARG B C 1
ATOM 2954 O O . ARG B 1 118 ? 99.139 32.901 4.182 1.00 42.69 118 ARG B O 1
ATOM 2962 N N . SER B 1 119 ? 98.417 30.981 5.033 1.00 42.55 119 SER B N 1
ATOM 2963 C CA . SER B 1 119 ? 97.677 30.617 3.800 1.00 44.73 119 SER B CA 1
ATOM 2964 C C . SER B 1 119 ? 96.652 29.543 4.151 1.00 43.98 119 SER B C 1
ATOM 2965 O O . SER B 1 119 ? 96.621 29.008 5.264 1.00 43.64 119 SER B O 1
ATOM 2968 N N . GLY B 1 120 ? 95.701 29.371 3.248 1.00 44.65 120 GLY B N 1
ATOM 2969 C CA . GLY B 1 120 ? 94.681 28.315 3.358 1.00 46.57 120 GLY B CA 1
ATOM 2970 C C . GLY B 1 120 ? 93.672 28.608 4.476 1.00 42.63 120 GLY B C 1
ATOM 2971 O O . GLY B 1 120 ? 93.323 29.810 4.745 1.00 40.56 120 GLY B O 1
ATOM 2972 N N . GLU B 1 121 ? 93.323 27.559 5.235 1.00 43.27 121 GLU B N 1
ATOM 2973 C CA . GLU B 1 121 ? 92.229 27.672 6.228 1.00 45.15 121 GLU B CA 1
ATOM 2974 C C . GLU B 1 121 ? 92.688 28.436 7.484 1.00 43.54 121 GLU B C 1
ATOM 2975 O O . GLU B 1 121 ? 93.863 28.332 7.904 1.00 42.88 121 GLU B O 1
ATOM 2981 N N . ILE B 1 122 ? 91.794 29.234 8.055 1.00 40.08 122 ILE B N 1
ATOM 2982 C CA . ILE B 1 122 ? 91.951 29.841 9.380 1.00 39.01 122 ILE B CA 1
ATOM 2983 C C . ILE B 1 122 ? 91.466 28.796 10.361 1.00 39.85 122 ILE B C 1
ATOM 2984 O O . ILE B 1 122 ? 90.384 28.249 10.174 1.00 40.41 122 ILE B O 1
ATOM 2989 N N . LEU B 1 123 ? 92.227 28.594 11.448 1.00 39.11 123 LEU B N 1
ATOM 2990 C CA . LEU B 1 123 ? 91.906 27.635 12.476 1.00 42.54 123 LEU B CA 1
ATOM 2991 C C . LEU B 1 123 ? 90.603 28.077 13.154 1.00 41.13 123 LEU B C 1
ATOM 2992 O O . LEU B 1 123 ? 90.466 29.227 13.540 1.00 36.51 123 LEU B O 1
ATOM 2997 N N . SER B 1 124 ? 89.665 27.168 13.282 1.00 41.87 124 SER B N 1
ATOM 2998 C CA . SER B 1 124 ? 88.401 27.528 13.929 1.00 39.94 124 SER B CA 1
ATOM 2999 C C . SER B 1 124 ? 88.561 27.780 15.447 1.00 40.88 124 SER B C 1
ATOM 3000 O O . SER B 1 124 ? 89.518 27.303 16.128 1.00 40.44 124 SER B O 1
ATOM 3003 N N . GLY B 1 125 ? 87.600 28.498 15.995 1.00 39.74 125 GLY B N 1
ATOM 3004 C CA . GLY B 1 125 ? 87.528 28.734 17.467 1.00 40.48 125 GLY B CA 1
ATOM 3005 C C . GLY B 1 125 ? 88.050 30.092 17.916 1.00 36.35 125 GLY B C 1
ATOM 3006 O O . GLY B 1 125 ? 88.023 31.114 17.189 1.00 33.21 125 GLY B O 1
ATOM 3007 N N . VAL B 1 126 ? 88.470 30.152 19.181 1.00 34.29 126 VAL B N 1
ATOM 3008 C CA . VAL B 1 126 ? 88.725 31.437 19.804 1.00 35.48 126 VAL B CA 1
ATOM 3009 C C . VAL B 1 126 ? 89.832 32.193 19.151 1.00 34.09 126 VAL B C 1
ATOM 3010 O O . VAL B 1 126 ? 89.919 33.424 19.254 1.00 33.33 126 VAL B O 1
ATOM 3014 N N . THR B 1 127 ? 90.733 31.490 18.485 1.00 36.08 127 THR B N 1
ATOM 3015 C CA . THR B 1 127 ? 91.871 32.195 17.916 1.00 33.53 127 THR B CA 1
ATOM 3016 C C . THR B 1 127 ? 91.556 32.845 16.550 1.00 34.78 127 THR B C 1
ATOM 3017 O O . THR B 1 127 ? 92.352 33.634 16.058 1.00 34.20 127 THR B O 1
ATOM 3021 N N . ALA B 1 128 ? 90.402 32.537 15.930 1.00 32.59 128 ALA B N 1
ATOM 3022 C CA . ALA B 1 128 ? 90.132 33.044 14.564 1.00 32.51 128 ALA B CA 1
ATOM 3023 C C . ALA B 1 128 ? 90.355 34.560 14.397 1.00 31.39 128 ALA B C 1
ATOM 3024 O O . ALA B 1 128 ? 91.013 34.937 13.423 1.00 31.44 128 ALA B O 1
ATOM 3026 N N . PRO B 1 129 ? 89.838 35.435 15.268 1.00 32.24 129 PRO B N 1
ATOM 3027 C CA . PRO B 1 129 ? 90.027 36.828 14.917 1.00 31.40 129 PRO B CA 1
ATOM 3028 C C . PRO B 1 129 ? 91.467 37.321 15.121 1.00 34.02 129 PRO B C 1
ATOM 3029 O O . PRO B 1 129 ? 91.870 38.297 14.515 1.00 32.68 129 PRO B O 1
ATOM 3033 N N . PHE B 1 130 ? 92.210 36.623 15.981 1.00 32.92 130 PHE B N 1
ATOM 3034 C CA . PHE B 1 130 ? 93.637 36.878 16.145 1.00 31.94 130 PHE B CA 1
ATOM 3035 C C . PHE B 1 130 ? 94.411 36.464 14.909 1.00 32.52 130 PHE B C 1
ATOM 3036 O O . PHE B 1 130 ? 95.295 37.200 14.390 1.00 34.11 130 PHE B O 1
ATOM 3044 N N . GLU B 1 131 ? 94.121 35.288 14.410 1.00 34.63 131 GLU B N 1
ATOM 3045 C CA . GLU B 1 131 ? 94.795 34.768 13.201 1.00 35.68 131 GLU B CA 1
ATOM 3046 C C . GLU B 1 131 ? 94.474 35.645 12.026 1.00 35.17 131 GLU B C 1
ATOM 3047 O O . GLU B 1 131 ? 95.366 35.947 11.200 1.00 35.13 131 GLU B O 1
ATOM 3053 N N . ALA B 1 132 ? 93.241 36.182 11.978 1.00 33.81 132 ALA B N 1
ATOM 3054 C CA . ALA B 1 132 ? 92.859 37.095 10.948 1.00 31.88 132 ALA B CA 1
ATOM 3055 C C . ALA B 1 132 ? 93.587 38.414 10.957 1.00 33.54 132 ALA B C 1
ATOM 3056 O O . ALA B 1 132 ? 93.978 38.950 9.878 1.00 34.82 132 ALA B O 1
ATOM 3058 N N . PHE B 1 133 ? 93.775 38.934 12.122 1.00 33.22 133 PHE B N 1
ATOM 3059 C CA . PHE B 1 133 ? 94.520 40.188 12.319 1.00 31.75 133 PHE B CA 1
ATOM 3060 C C . PHE B 1 133 ? 96.043 39.951 12.013 1.00 31.04 133 PHE B C 1
ATOM 3061 O O . PHE B 1 133 ? 96.637 40.749 11.244 1.00 33.85 133 PHE B O 1
ATOM 3069 N N . ASP B 1 134 ? 96.611 38.830 12.480 1.00 33.42 134 ASP B N 1
ATOM 3070 C CA . ASP B 1 134 ? 98.012 38.439 12.100 1.00 34.59 134 ASP B CA 1
ATOM 3071 C C . ASP B 1 134 ? 98.156 38.389 10.603 1.00 35.37 134 ASP B C 1
ATOM 3072 O O . ASP B 1 134 ? 99.094 38.914 10.056 1.00 36.03 134 ASP B O 1
ATOM 3077 N N . HIS B 1 135 ? 97.184 37.826 9.939 1.00 34.35 135 HIS B N 1
ATOM 3078 C CA . HIS B 1 135 ? 97.219 37.714 8.498 1.00 35.16 135 HIS B CA 1
ATOM 3079 C C . HIS B 1 135 ? 97.115 39.041 7.818 1.00 36.68 135 HIS B C 1
ATOM 3080 O O . HIS B 1 135 ? 97.816 39.280 6.818 1.00 38.02 135 HIS B O 1
ATOM 3087 N N . TYR B 1 136 ? 96.296 39.924 8.325 1.00 34.95 136 TYR B N 1
ATOM 3088 C CA . TYR B 1 136 ? 96.275 41.306 7.858 1.00 36.35 136 TYR B CA 1
ATOM 3089 C C . TYR B 1 136 ? 97.647 41.993 7.885 1.00 37.72 136 TYR B C 1
ATOM 3090 O O . TYR B 1 136 ? 98.079 42.563 6.866 1.00 38.53 136 TYR B O 1
ATOM 3099 N N . LEU B 1 137 ? 98.351 41.846 8.996 1.00 36.53 137 LEU B N 1
ATOM 3100 C CA . LEU B 1 137 ? 99.664 42.471 9.215 1.00 38.19 137 LEU B CA 1
ATOM 3101 C C . LEU B 1 137 ? 100.793 41.866 8.376 1.00 41.70 137 LEU B C 1
ATOM 3102 O O . LEU B 1 137 ? 101.610 42.607 7.807 1.00 40.13 137 LEU B O 1
ATOM 3107 N N . PHE B 1 138 ? 100.794 40.546 8.206 1.00 38.02 138 PHE B N 1
ATOM 3108 C CA . PHE B 1 138 ? 102.014 39.826 7.722 1.00 40.10 138 PHE B CA 1
ATOM 3109 C C . PHE B 1 138 ? 101.722 38.893 6.564 1.00 42.79 138 PHE B C 1
ATOM 3110 O O . PHE B 1 138 ? 102.655 38.299 6.048 1.00 41.02 138 PHE B O 1
ATOM 3118 N N . GLY B 1 139 ? 100.435 38.652 6.218 1.00 40.06 139 GLY B N 1
ATOM 3119 C CA . GLY B 1 139 ? 100.030 37.783 5.108 1.00 42.15 139 GLY B CA 1
ATOM 3120 C C . GLY B 1 139 ? 100.131 38.196 3.650 1.00 42.60 139 GLY B C 1
ATOM 3121 O O . GLY B 1 139 ? 99.934 37.348 2.745 1.00 42.83 139 GLY B O 1
ATOM 3122 N N . ASN B 1 140 ? 100.350 39.484 3.433 1.00 44.98 140 ASN B N 1
ATOM 3123 C CA . ASN B 1 140 ? 100.620 40.080 2.151 1.00 47.07 140 ASN B CA 1
ATOM 3124 C C . ASN B 1 140 ? 99.526 39.856 1.206 1.00 46.76 140 ASN B C 1
ATOM 3125 O O . ASN B 1 140 ? 99.723 39.716 -0.007 1.00 47.58 140 ASN B O 1
ATOM 3130 N N . GLY B 1 141 ? 98.317 39.796 1.702 1.00 40.88 141 GLY B N 1
ATOM 3131 C CA . GLY B 1 141 ? 97.191 39.789 0.812 1.00 40.71 141 GLY B CA 1
ATOM 3132 C C . GLY B 1 141 ? 96.731 38.473 0.277 1.00 42.50 141 GLY B C 1
ATOM 3133 O O . GLY B 1 141 ? 95.772 38.394 -0.503 1.00 45.41 141 GLY B O 1
ATOM 3134 N N . VAL B 1 142 ? 97.383 37.417 0.683 1.00 43.17 142 VAL B N 1
ATOM 3135 C CA . VAL B 1 142 ? 96.986 36.092 0.254 1.00 45.76 142 VAL B CA 1
ATOM 3136 C C . VAL B 1 142 ? 95.545 35.775 0.756 1.00 46.76 142 VAL B C 1
ATOM 3137 O O . VAL B 1 142 ? 95.205 36.048 1.890 1.00 42.33 142 VAL B O 1
ATOM 3141 N N . GLU B 1 143 ? 94.698 35.230 -0.093 1.00 45.38 143 GLU B N 1
ATOM 3142 C CA . GLU B 1 143 ? 93.381 34.759 0.319 1.00 45.23 143 GLU B CA 1
ATOM 3143 C C . GLU B 1 143 ? 93.424 33.681 1.440 1.00 43.32 143 GLU B C 1
ATOM 3144 O O . GLU B 1 143 ? 94.291 32.773 1.476 1.00 42.56 143 GLU B O 1
ATOM 3150 N N . ARG B 1 144 ? 92.468 33.742 2.338 1.00 39.52 144 ARG B N 1
ATOM 3151 C CA . ARG B 1 144 ? 92.282 32.762 3.372 1.00 40.85 144 ARG B CA 1
ATOM 3152 C C . ARG B 1 144 ? 90.877 32.217 3.321 1.00 41.31 144 ARG B C 1
ATOM 3153 O O . ARG B 1 144 ? 90.056 32.766 2.601 1.00 41.93 144 ARG B O 1
ATOM 3161 N N . SER B 1 145 ? 90.623 31.113 4.028 1.00 41.34 145 SER B N 1
ATOM 3162 C CA . SER B 1 145 ? 89.310 30.511 4.014 1.00 40.68 145 SER B CA 1
ATOM 3163 C C . SER B 1 145 ? 88.919 29.957 5.382 1.00 42.30 145 SER B C 1
ATOM 3164 O O . SER B 1 145 ? 89.792 29.652 6.231 1.00 41.07 145 SER B O 1
ATOM 3167 N N . ILE B 1 146 ? 87.598 29.849 5.593 1.00 40.39 146 ILE B N 1
ATOM 3168 C CA . ILE B 1 146 ? 86.997 29.119 6.716 1.00 41.72 146 ILE B CA 1
ATOM 3169 C C . ILE B 1 146 ? 85.617 28.576 6.307 1.00 40.46 146 ILE B C 1
ATOM 3170 O O . ILE B 1 146 ? 84.786 29.296 5.799 1.00 40.42 146 ILE B O 1
ATOM 3175 N N . ASN B 1 147 ? 85.397 27.279 6.482 1.00 40.48 147 ASN B N 1
ATOM 3176 C CA . ASN B 1 147 ? 84.102 26.730 6.100 1.00 38.96 147 ASN B CA 1
ATOM 3177 C C . ASN B 1 147 ? 82.998 27.364 6.926 1.00 35.68 147 ASN B C 1
ATOM 3178 O O . ASN B 1 147 ? 83.131 27.618 8.112 1.00 35.44 147 ASN B O 1
ATOM 3183 N N . ILE B 1 148 ? 81.883 27.616 6.283 1.00 37.71 148 ILE B N 1
ATOM 3184 C CA . ILE B 1 148 ? 80.750 28.254 6.940 1.00 35.73 148 ILE B CA 1
ATOM 3185 C C . ILE B 1 148 ? 80.289 27.496 8.189 1.00 36.19 148 ILE B C 1
ATOM 3186 O O . ILE B 1 148 ? 79.799 28.108 9.125 1.00 37.82 148 ILE B O 1
ATOM 3191 N N . ASN B 1 149 ? 80.454 26.181 8.219 1.00 37.29 149 ASN B N 1
ATOM 3192 C CA . ASN B 1 149 ? 80.062 25.404 9.369 1.00 37.40 149 ASN B CA 1
ATOM 3193 C C . ASN B 1 149 ? 81.016 25.515 10.545 1.00 38.32 149 ASN B C 1
ATOM 3194 O O . ASN B 1 149 ? 80.674 25.042 11.651 1.0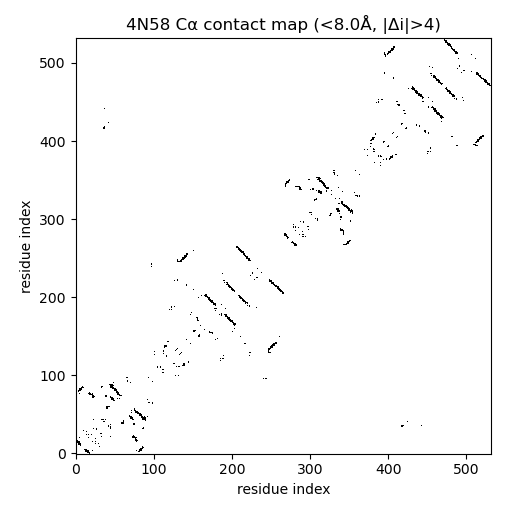0 37.99 149 ASN B O 1
ATOM 3199 N N . ASP B 1 150 ? 82.191 26.091 10.303 1.00 39.45 150 ASP B N 1
ATOM 3200 C CA . ASP B 1 150 ? 83.237 26.222 11.333 1.00 38.85 150 ASP B CA 1
ATOM 3201 C C . ASP B 1 150 ? 83.332 27.604 11.925 1.00 39.26 150 ASP B C 1
ATOM 3202 O O . ASP B 1 150 ? 84.053 27.802 12.891 1.00 38.11 150 ASP B O 1
ATOM 3207 N N . VAL B 1 151 ? 82.585 28.551 11.398 1.00 35.91 151 VAL B N 1
ATOM 3208 C CA . VAL B 1 151 ? 82.630 29.929 11.930 1.00 35.22 151 VAL B CA 1
ATOM 3209 C C . VAL B 1 151 ? 81.974 30.068 13.254 1.00 37.49 151 VAL B C 1
ATOM 3210 O O . VAL B 1 151 ? 82.474 30.800 14.101 1.00 36.52 151 VAL B O 1
ATOM 3214 N N . GLY B 1 152 ? 80.877 29.338 13.481 1.00 37.99 152 GLY B N 1
ATOM 3215 C CA . GLY B 1 152 ? 80.074 29.469 14.640 1.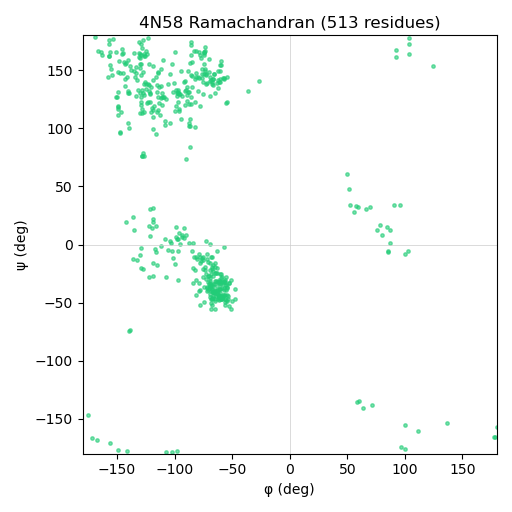00 37.44 152 GLY B CA 1
ATOM 3216 C C . GLY B 1 152 ? 78.932 30.489 14.463 1.00 36.42 152 GLY B C 1
ATOM 3217 O O . GLY B 1 152 ? 78.527 31.217 15.347 1.00 36.45 152 GLY B O 1
ATOM 3218 N N . PHE B 1 153 ? 78.392 30.571 13.271 1.00 34.82 153 PHE B N 1
ATOM 3219 C CA . PHE B 1 153 ? 77.118 31.307 13.029 1.00 33.13 153 PHE B CA 1
ATOM 3220 C C . PHE B 1 153 ? 75.962 30.737 13.826 1.00 37.11 153 PHE B C 1
ATOM 3221 O O . PHE B 1 153 ? 75.817 29.522 14.064 1.00 38.74 153 PHE B O 1
ATOM 3229 N N . ASN B 1 154 ? 75.159 31.662 14.325 1.00 34.40 154 ASN B N 1
ATOM 3230 C CA . ASN B 1 154 ? 73.950 31.321 15.017 1.00 35.71 154 ASN B CA 1
ATOM 3231 C C . ASN B 1 154 ? 72.745 32.103 14.439 1.00 33.09 154 ASN B C 1
ATOM 3232 O O . ASN B 1 154 ? 72.310 33.144 14.915 1.00 33.20 154 ASN B O 1
ATOM 3237 N N . ILE B 1 155 ? 72.320 31.635 13.285 1.00 34.32 155 ILE B N 1
ATOM 3238 C CA . ILE B 1 155 ? 71.377 32.381 12.426 1.00 33.71 155 ILE B CA 1
ATOM 3239 C C . ILE B 1 155 ? 70.011 31.749 12.641 1.00 36.86 155 ILE B C 1
ATOM 3240 O O . ILE B 1 155 ? 69.850 30.509 12.531 1.00 39.29 155 ILE B O 1
ATOM 3245 N N . ASN B 1 156 ? 68.998 32.590 12.890 1.00 33.22 156 ASN B N 1
ATOM 3246 C CA . ASN B 1 156 ? 67.603 32.139 13.067 1.00 34.09 156 ASN B CA 1
ATOM 3247 C C . ASN B 1 156 ? 66.722 32.824 12.067 1.00 30.46 156 ASN B C 1
ATOM 3248 O O . ASN B 1 156 ? 67.029 33.917 11.595 1.00 32.03 156 ASN B O 1
ATOM 3253 N N . VAL B 1 157 ? 65.581 32.207 11.730 1.00 31.71 157 VAL B N 1
ATOM 3254 C CA . VAL B 1 157 ? 64.676 32.748 10.683 1.00 29.88 157 VAL B CA 1
ATOM 3255 C C . VAL B 1 157 ? 64.244 34.166 11.033 1.00 31.67 157 VAL B C 1
ATOM 3256 O O . VAL B 1 157 ? 64.111 34.986 10.183 1.00 29.64 157 VAL B O 1
ATOM 3260 N N . SER B 1 158 ? 64.137 34.464 12.344 1.00 31.56 158 SER B N 1
ATOM 3261 C CA . SER B 1 158 ? 63.629 35.817 12.745 1.00 30.63 158 SER B CA 1
ATOM 3262 C C . SER B 1 158 ? 64.560 36.920 12.284 1.00 30.89 158 SER B C 1
ATOM 3263 O O . SER B 1 158 ? 64.179 38.083 12.243 1.00 29.39 158 SER B O 1
ATOM 3266 N N . GLN B 1 159 ? 65.821 36.575 11.989 1.00 31.94 159 GLN B N 1
ATOM 3267 C CA . GLN B 1 159 ? 66.889 37.522 11.593 1.00 30.78 159 GLN B CA 1
ATOM 3268 C C . GLN B 1 159 ? 67.121 37.595 10.086 1.00 30.79 159 GLN B C 1
ATOM 3269 O O . GLN B 1 159 ? 67.977 38.274 9.629 1.00 32.42 159 GLN B O 1
ATOM 3275 N N . ILE B 1 160 ? 66.259 36.916 9.264 1.00 30.21 160 ILE B N 1
ATOM 3276 C CA . ILE B 1 160 ? 66.418 36.781 7.843 1.00 28.33 160 ILE B CA 1
ATOM 3277 C C . ILE B 1 160 ? 65.254 37.480 7.162 1.00 30.89 160 ILE B C 1
ATOM 3278 O O . ILE B 1 160 ? 64.142 36.936 6.994 1.00 32.94 160 ILE B O 1
ATOM 3283 N N . PRO B 1 161 ? 65.459 38.764 6.766 1.00 32.23 161 PRO B N 1
ATOM 3284 C CA . PRO B 1 161 ? 64.344 39.564 6.312 1.00 33.67 161 PRO B CA 1
ATOM 3285 C C . PRO B 1 161 ? 63.581 39.072 5.078 1.00 36.05 161 PRO B C 1
ATOM 3286 O O . PRO B 1 161 ? 62.360 39.167 5.053 1.00 35.21 161 PRO B O 1
ATOM 3290 N N . PRO B 1 162 ? 64.260 38.421 4.171 1.00 34.42 162 PRO B N 1
ATOM 3291 C CA . PRO B 1 162 ? 63.446 37.916 3.044 1.00 39.24 162 PRO B CA 1
ATOM 3292 C C . PRO B 1 162 ? 62.466 36.826 3.473 1.00 37.61 162 PRO B C 1
ATOM 3293 O O . PRO B 1 162 ? 61.385 36.710 2.832 1.00 38.56 162 PRO B O 1
ATOM 3297 N N . ILE B 1 163 ? 62.735 36.056 4.536 1.00 33.00 163 ILE B N 1
ATOM 3298 C CA . ILE B 1 163 ? 61.769 35.085 5.002 1.00 32.42 163 ILE B CA 1
ATOM 3299 C C . ILE B 1 163 ? 60.721 35.794 5.862 1.00 33.62 163 ILE B C 1
ATOM 3300 O O . ILE B 1 163 ? 59.488 35.595 5.731 1.00 33.95 163 ILE B O 1
ATOM 3305 N N . MET B 1 164 ? 61.165 36.685 6.739 1.00 36.17 164 MET B N 1
ATOM 3306 C CA . MET B 1 164 ? 60.238 37.405 7.611 1.00 37.32 164 MET B CA 1
ATOM 3307 C C . MET B 1 164 ? 59.286 38.325 6.895 1.00 41.90 164 MET B C 1
ATOM 3308 O O . MET B 1 164 ? 58.122 38.513 7.340 1.00 44.03 164 MET B O 1
ATOM 3313 N N . SER B 1 165 ? 59.689 38.908 5.784 1.00 39.41 165 SER B N 1
ATOM 3314 C CA . SER B 1 165 ? 58.703 39.700 5.056 1.00 41.17 165 SER B CA 1
ATOM 3315 C C . SER B 1 165 ? 57.493 38.870 4.596 1.00 39.68 165 SER B C 1
ATOM 3316 O O . SER B 1 165 ? 56.385 39.347 4.642 1.00 39.34 165 SER B O 1
ATOM 3319 N N . LEU B 1 166 ? 57.651 37.588 4.230 1.00 37.92 166 LEU B N 1
ATOM 3320 C CA . LEU B 1 166 ? 56.494 36.736 3.939 1.00 38.14 166 LEU B CA 1
ATOM 3321 C C . LEU B 1 166 ? 55.666 36.457 5.210 1.00 38.09 166 LEU B C 1
ATOM 3322 O O . LEU B 1 166 ? 54.412 36.432 5.160 1.00 37.96 166 LEU B O 1
ATOM 3327 N N . LEU B 1 167 ? 56.337 36.106 6.287 1.00 36.57 167 LEU B N 1
ATOM 3328 C CA . LEU B 1 167 ? 55.642 35.721 7.504 1.00 36.02 167 LEU B CA 1
ATOM 3329 C C . LEU B 1 167 ? 54.971 36.948 8.106 1.00 41.73 167 LEU B C 1
ATOM 3330 O O . LEU B 1 167 ? 53.949 36.844 8.743 1.00 44.96 167 LEU B O 1
ATOM 3335 N N . ASN B 1 168 ? 55.562 38.126 7.965 1.00 38.02 168 ASN B N 1
ATOM 3336 C CA . ASN B 1 168 ? 54.902 39.302 8.525 1.00 42.35 168 ASN B CA 1
ATOM 3337 C C . ASN B 1 168 ? 53.708 39.798 7.717 1.00 45.74 168 ASN B C 1
ATOM 3338 O O . ASN B 1 168 ? 52.970 40.608 8.207 1.00 53.93 168 ASN B O 1
ATOM 3343 N N . GLY B 1 169 ? 53.621 39.460 6.466 1.00 46.67 169 GLY B N 1
ATOM 3344 C CA . GLY B 1 169 ? 52.398 39.811 5.686 1.00 51.37 169 GLY B CA 1
ATOM 3345 C C . GLY B 1 169 ? 51.327 38.749 5.865 1.00 51.60 169 GLY B C 1
ATOM 3346 O O . GLY B 1 169 ? 51.529 37.710 6.494 1.00 42.93 169 GLY B O 1
ATOM 3347 N N . LYS B 1 170 ? 50.147 38.986 5.327 1.00 54.26 170 LYS B N 1
ATOM 3348 C CA . LYS B 1 170 ? 49.111 37.966 5.393 1.00 58.56 170 LYS B CA 1
ATOM 3349 C C . LYS B 1 170 ? 49.355 37.054 4.166 1.00 57.82 170 LYS B C 1
ATOM 3350 O O . LYS B 1 170 ? 48.782 37.331 3.123 1.00 60.12 170 LYS B O 1
ATOM 3356 N N . ASN B 1 171 ? 50.261 36.067 4.271 1.00 47.37 171 ASN B N 1
ATOM 3357 C CA . ASN B 1 171 ? 50.703 35.256 3.130 1.00 39.79 171 ASN B CA 1
ATOM 3358 C C . ASN B 1 171 ? 50.544 33.741 3.536 1.00 39.88 171 ASN B C 1
ATOM 3359 O O . ASN B 1 171 ? 51.153 33.315 4.499 1.00 44.24 171 ASN B O 1
ATOM 3364 N N . VAL B 1 172 ? 49.659 33.016 2.908 1.00 35.26 172 VAL B N 1
ATOM 3365 C CA . VAL B 1 172 ? 49.414 31.607 3.205 1.00 36.97 172 VAL B CA 1
ATOM 3366 C C . VAL B 1 172 ? 49.802 30.761 2.002 1.00 37.53 172 VAL B C 1
ATOM 3367 O O . VAL B 1 172 ? 49.401 31.142 0.872 1.00 41.45 172 VAL B O 1
ATOM 3371 N N . GLY B 1 173 ? 50.457 29.637 2.209 1.00 38.76 173 GLY B N 1
ATOM 3372 C CA . GLY B 1 173 ? 50.871 28.786 1.107 1.00 42.28 173 GLY B CA 1
ATOM 3373 C C . GLY B 1 173 ? 52.261 28.243 1.201 1.00 41.02 173 GLY B C 1
ATOM 3374 O O . GLY B 1 173 ? 52.883 28.199 2.275 1.00 37.08 173 GLY B O 1
ATOM 3375 N N . ARG B 1 174 ? 52.853 27.938 0.023 1.00 37.34 174 ARG B N 1
ATOM 3376 C CA . ARG B 1 174 ? 54.200 27.430 0.036 1.00 41.96 174 ARG B CA 1
ATOM 3377 C C . ARG B 1 174 ? 55.009 28.416 -0.834 1.00 41.20 174 ARG B C 1
ATOM 3378 O O . ARG B 1 174 ? 54.603 28.715 -1.947 1.00 38.44 174 ARG B O 1
ATOM 3386 N N . PHE B 1 175 ? 56.156 28.881 -0.364 1.00 35.47 175 PHE B N 1
ATOM 3387 C CA . PHE B 1 175 ? 56.902 29.951 -1.025 1.00 37.14 175 PHE B CA 1
ATOM 3388 C C . PHE B 1 175 ? 58.339 29.469 -1.174 1.00 36.54 175 PHE B C 1
ATOM 3389 O O . PHE B 1 175 ? 58.992 29.062 -0.196 1.00 35.32 175 PHE B O 1
ATOM 3397 N N . ASP B 1 176 ? 58.840 29.534 -2.408 1.00 32.73 176 ASP B N 1
ATOM 3398 C CA . ASP B 1 176 ? 60.195 29.026 -2.629 1.00 36.13 176 ASP B CA 1
ATOM 3399 C C . ASP B 1 176 ? 61.072 30.278 -2.476 1.00 37.29 176 ASP B C 1
ATOM 3400 O O . ASP B 1 176 ? 60.770 31.305 -3.070 1.00 39.24 176 ASP B O 1
ATOM 3405 N N . ILE B 1 177 ? 62.076 30.175 -1.641 1.00 37.67 177 ILE B N 1
ATOM 3406 C CA . ILE B 1 177 ? 62.915 31.365 -1.283 1.00 39.58 177 ILE B CA 1
ATOM 3407 C C . ILE B 1 177 ? 64.303 31.209 -1.870 1.00 36.50 177 ILE B C 1
ATOM 3408 O O . ILE B 1 177 ? 64.931 30.098 -1.784 1.00 37.61 177 ILE B O 1
ATOM 3413 N N . GLY B 1 178 ? 64.792 32.244 -2.555 1.00 37.29 178 GLY B N 1
ATOM 3414 C CA . GLY B 1 178 ? 66.196 32.296 -3.026 1.00 35.50 178 GLY B CA 1
ATOM 3415 C C . GLY B 1 178 ? 66.575 33.782 -2.975 1.00 35.03 178 GLY B C 1
ATOM 3416 O O . GLY B 1 178 ? 66.253 34.555 -3.897 1.00 35.41 178 GLY B O 1
ATOM 3417 N N . SER B 1 179 ? 67.234 34.200 -1.884 1.00 34.35 179 SER B N 1
ATOM 3418 C CA . SER B 1 179 ? 67.498 35.602 -1.673 1.00 35.17 179 SER B CA 1
ATOM 3419 C C . SER B 1 179 ? 68.793 35.800 -0.943 1.00 37.44 179 SER B C 1
ATOM 3420 O O . SER B 1 179 ? 69.086 35.017 -0.016 1.00 36.32 179 SER B O 1
ATOM 3423 N N . ASP B 1 180 ? 69.442 36.925 -1.276 1.00 36.17 180 ASP B N 1
ATOM 3424 C CA . ASP B 1 180 ? 70.626 37.399 -0.512 1.00 36.78 180 ASP B CA 1
ATOM 3425 C C . ASP B 1 180 ? 70.140 38.243 0.661 1.00 38.55 180 ASP B C 1
ATOM 3426 O O . ASP B 1 180 ? 69.041 38.763 0.687 1.00 37.27 180 ASP B O 1
ATOM 3431 N N . PHE B 1 181 ? 70.968 38.335 1.712 1.00 35.89 181 PHE B N 1
ATOM 3432 C CA . PHE B 1 181 ? 70.626 39.188 2.858 1.00 32.36 181 PHE B CA 1
ATOM 3433 C C . PHE B 1 181 ? 71.993 39.570 3.550 1.00 34.27 181 PHE B C 1
ATOM 3434 O O . PHE B 1 181 ? 72.984 38.843 3.445 1.00 33.73 181 PHE B O 1
ATOM 3442 N N . VAL B 1 182 ? 71.992 40.708 4.167 1.00 31.70 182 VAL B N 1
ATOM 3443 C CA . VAL B 1 182 ? 73.180 41.134 4.943 1.00 32.63 182 VAL B CA 1
ATOM 3444 C C . VAL B 1 182 ? 73.162 40.637 6.381 1.00 32.44 182 VAL B C 1
ATOM 3445 O O . VAL B 1 182 ? 72.123 40.816 7.136 1.00 30.82 182 VAL B O 1
ATOM 3449 N N . ARG B 1 183 ? 74.196 39.862 6.757 1.00 31.96 183 ARG B N 1
ATOM 3450 C CA . ARG B 1 183 ? 74.378 39.319 8.069 1.00 30.28 183 ARG B CA 1
ATOM 3451 C C . ARG B 1 183 ? 75.325 40.254 8.839 1.00 31.38 183 ARG B C 1
ATOM 3452 O O . ARG B 1 183 ? 76.519 40.325 8.545 1.00 33.60 183 ARG B O 1
ATOM 3460 N N . ASN B 1 184 ? 74.779 40.863 9.867 1.00 31.21 184 ASN B N 1
ATOM 3461 C CA . ASN B 1 184 ? 75.558 41.699 10.826 1.00 32.20 184 ASN B CA 1
ATOM 3462 C C . ASN B 1 184 ? 76.069 40.719 11.838 1.00 29.86 184 ASN B C 1
ATOM 3463 O O . ASN B 1 184 ? 75.342 40.182 12.695 1.00 29.41 184 ASN B O 1
ATOM 3468 N N . THR B 1 185 ? 77.351 40.328 11.741 1.00 31.15 185 THR B N 1
ATOM 3469 C CA . THR B 1 185 ? 77.856 39.320 12.629 1.00 30.24 185 THR B CA 1
ATOM 3470 C C . THR B 1 185 ? 78.036 39.617 14.108 1.00 31.08 185 THR B C 1
ATOM 3471 O O . THR B 1 185 ? 78.317 38.709 14.862 1.00 32.58 185 THR B O 1
ATOM 3475 N N . ALA B 1 186 ? 77.717 40.769 14.524 1.00 32.47 186 ALA B N 1
ATOM 3476 C CA . ALA B 1 186 ? 77.439 41.043 15.945 1.00 33.96 186 ALA B CA 1
ATOM 3477 C C . ALA B 1 186 ? 76.453 40.128 16.477 1.00 33.71 186 ALA B C 1
ATOM 3478 O O . ALA B 1 186 ? 76.564 39.725 17.635 1.00 30.47 186 ALA B O 1
ATOM 3480 N N . LEU B 1 187 ? 75.476 39.683 15.650 1.00 30.61 187 LEU B N 1
ATOM 3481 C CA . LEU B 1 187 ? 74.494 38.695 16.058 1.00 30.80 187 LEU B CA 1
ATOM 3482 C C . LEU B 1 187 ? 75.064 37.312 16.390 1.00 30.56 187 LEU B C 1
ATOM 3483 O O . LEU B 1 187 ? 74.463 36.481 17.061 1.00 32.14 187 LEU B O 1
ATOM 3488 N N . ASP B 1 188 ? 76.222 37.019 15.821 1.00 32.61 188 ASP B N 1
ATOM 3489 C CA . ASP B 1 188 ? 76.861 35.777 16.010 1.00 33.99 188 ASP B CA 1
ATOM 3490 C C . ASP B 1 188 ? 77.948 35.900 17.135 1.00 35.47 188 ASP B C 1
ATOM 3491 O O . ASP B 1 188 ? 78.629 34.952 17.391 1.00 43.11 188 ASP B O 1
ATOM 3496 N N . GLY B 1 189 ? 78.049 37.016 17.775 1.00 35.31 189 GLY B N 1
ATOM 3497 C CA . GLY B 1 189 ? 78.911 37.131 18.976 1.00 35.46 189 GLY B CA 1
ATOM 3498 C C . GLY B 1 189 ? 80.219 37.873 18.651 1.00 32.19 189 GLY B C 1
ATOM 3499 O O . GLY B 1 189 ? 80.662 37.965 17.473 1.00 30.71 189 GLY B O 1
ATOM 3500 N N . TYR B 1 190 ? 80.895 38.313 19.702 1.00 31.41 190 TYR B N 1
ATOM 3501 C CA . TYR B 1 190 ? 82.011 39.220 19.586 1.00 29.84 190 TYR B CA 1
ATOM 3502 C C . TYR B 1 190 ? 83.192 38.618 18.835 1.00 30.48 190 TYR B C 1
ATOM 3503 O O . TYR B 1 190 ? 83.920 39.360 18.165 1.00 34.19 190 TYR B O 1
ATOM 3512 N N . SER B 1 191 ? 83.375 37.328 18.944 1.00 30.13 191 SER B N 1
ATOM 3513 C CA . SER B 1 191 ? 84.537 36.671 18.306 1.00 33.39 191 SER B CA 1
ATOM 3514 C C . SER B 1 191 ? 84.436 36.681 16.782 1.00 32.04 191 SER B C 1
ATOM 3515 O O . SER B 1 191 ? 85.334 37.105 16.058 1.00 31.47 191 SER B O 1
ATOM 3518 N N . VAL B 1 192 ? 83.273 36.239 16.254 1.00 32.87 192 VAL B N 1
ATOM 3519 C CA . VAL B 1 192 ? 82.986 36.361 14.854 1.00 31.82 192 VAL B CA 1
ATOM 3520 C C . VAL B 1 192 ? 82.952 37.765 14.345 1.00 30.27 192 VAL B C 1
ATOM 3521 O O . VAL B 1 192 ? 83.595 38.090 13.341 1.00 32.06 192 VAL B O 1
ATOM 3525 N N . ALA B 1 193 ? 82.297 38.686 15.069 1.00 29.64 193 ALA B N 1
ATOM 3526 C CA . ALA B 1 193 ? 82.237 40.054 14.684 1.00 32.37 193 ALA B CA 1
ATOM 3527 C C . ALA B 1 193 ? 83.594 40.693 14.579 1.00 35.70 193 ALA B C 1
ATOM 3528 O O . ALA B 1 193 ? 83.797 41.545 13.772 1.00 33.85 193 ALA B O 1
ATOM 3530 N N . ALA B 1 194 ? 84.535 40.281 15.392 1.00 33.31 194 ALA B N 1
ATOM 3531 C CA . ALA B 1 194 ? 85.844 40.877 15.395 1.00 33.50 194 ALA B CA 1
ATOM 3532 C C . ALA B 1 194 ? 86.669 40.514 14.161 1.00 34.65 194 ALA B C 1
ATOM 3533 O O . ALA B 1 194 ? 87.830 41.016 14.010 1.00 35.75 194 ALA B O 1
ATOM 3535 N N . TYR B 1 195 ? 86.239 39.610 13.301 1.00 29.78 195 TYR B N 1
ATOM 3536 C CA . TYR B 1 195 ? 86.949 39.473 12.038 1.00 32.77 195 TYR B CA 1
ATOM 3537 C C . TYR B 1 195 ? 86.042 39.547 10.833 1.00 33.32 195 TYR B C 1
ATOM 3538 O O . TYR B 1 195 ? 86.545 39.828 9.753 1.00 33.84 195 TYR B O 1
ATOM 3547 N N . LEU B 1 196 ? 84.736 39.300 10.967 1.00 32.90 196 LEU B N 1
ATOM 3548 C CA . LEU B 1 196 ? 83.840 39.260 9.768 1.00 33.80 196 LEU B CA 1
ATOM 3549 C C . LEU B 1 196 ? 82.934 40.433 9.670 1.00 35.56 196 LEU B C 1
ATOM 3550 O O . LEU B 1 196 ? 82.552 40.816 8.568 1.00 37.75 196 LEU B O 1
ATOM 3555 N N . GLY B 1 197 ? 82.558 41.053 10.763 1.00 31.06 197 GLY B N 1
ATOM 3556 C CA . GLY B 1 197 ? 81.775 42.379 10.674 1.00 35.25 197 GLY B CA 1
ATOM 3557 C C . GLY B 1 197 ? 80.441 42.086 9.839 1.00 38.77 197 GLY B C 1
ATOM 3558 O O . GLY B 1 197 ? 79.776 41.085 10.186 1.00 38.98 197 GLY B O 1
ATOM 3559 N N . ASN B 1 198 ? 80.046 42.939 8.882 1.00 36.51 198 ASN B N 1
ATOM 3560 C CA . ASN B 1 198 ? 78.861 42.660 7.979 1.00 36.20 198 ASN B CA 1
ATOM 3561 C C . ASN B 1 198 ? 79.329 41.898 6.752 1.00 40.68 198 ASN B C 1
ATOM 3562 O O . ASN B 1 198 ? 80.338 42.281 6.135 1.00 40.37 198 ASN B O 1
ATOM 3567 N N . ILE B 1 199 ? 78.659 40.792 6.463 1.00 33.68 199 ILE B N 1
ATOM 3568 C CA . ILE B 1 199 ? 78.880 40.037 5.262 1.00 35.31 199 ILE B CA 1
ATOM 3569 C C . ILE B 1 199 ? 77.576 39.850 4.508 1.00 36.92 199 ILE B C 1
ATOM 3570 O O . ILE B 1 199 ? 76.511 39.961 5.079 1.00 35.43 199 ILE B O 1
ATOM 3575 N N . THR B 1 200 ? 77.637 39.505 3.236 1.00 35.02 200 THR B N 1
ATOM 3576 C CA . THR B 1 200 ? 76.398 39.168 2.542 1.00 34.93 200 THR B CA 1
ATOM 3577 C C . THR B 1 200 ? 76.299 37.674 2.478 1.00 36.04 200 THR B C 1
ATOM 3578 O O . THR B 1 200 ? 77.291 36.989 2.166 1.00 36.21 200 THR B O 1
ATOM 3582 N N . MET B 1 201 ? 75.114 37.150 2.695 1.00 35.16 201 MET B N 1
ATOM 3583 C CA . MET B 1 201 ? 74.821 35.691 2.743 1.00 32.91 201 MET B CA 1
ATOM 3584 C C . MET B 1 201 ? 73.654 35.435 1.758 1.00 34.17 201 MET B C 1
ATOM 3585 O O . MET B 1 201 ? 73.061 36.351 1.269 1.00 34.48 201 MET B O 1
ATOM 3590 N N . ARG B 1 202 ? 73.295 34.184 1.592 1.00 36.56 202 ARG B N 1
ATOM 3591 C CA . ARG B 1 202 ? 72.175 33.787 0.723 1.00 34.65 202 ARG B CA 1
ATOM 3592 C C . ARG B 1 202 ? 71.464 32.635 1.362 1.00 35.19 202 ARG B C 1
ATOM 3593 O O . ARG B 1 202 ? 72.121 31.701 1.925 1.00 35.18 202 ARG B O 1
ATOM 3601 N N . THR B 1 203 ? 70.113 32.690 1.346 1.00 33.42 203 THR B N 1
ATOM 3602 C CA . THR B 1 203 ? 69.333 31.520 1.741 1.00 32.78 203 THR B CA 1
ATOM 3603 C C . THR B 1 203 ? 68.445 31.028 0.557 1.00 33.81 203 THR B C 1
ATOM 3604 O O . THR B 1 203 ? 67.958 31.807 -0.212 1.00 35.04 203 THR B O 1
ATOM 3608 N N . GLU B 1 204 ? 68.356 29.705 0.470 1.00 35.77 204 GLU B N 1
ATOM 3609 C CA . GLU B 1 204 ? 67.550 29.003 -0.537 1.00 35.06 204 GLU B CA 1
ATOM 3610 C C . GLU B 1 204 ? 66.816 27.961 0.227 1.00 37.74 204 GLU B C 1
ATOM 3611 O O . GLU B 1 204 ? 67.441 27.154 0.985 1.00 35.94 204 GLU B O 1
ATOM 3617 N N . GLY B 1 205 ? 65.529 27.939 0.047 1.00 37.96 205 GLY B N 1
ATOM 3618 C CA . GLY B 1 205 ? 64.722 27.005 0.801 1.00 37.00 205 GLY B CA 1
ATOM 3619 C C . GLY B 1 205 ? 63.263 27.140 0.492 1.00 35.36 205 GLY B C 1
ATOM 3620 O O . GLY B 1 205 ? 62.893 27.749 -0.528 1.00 39.89 205 GLY B O 1
ATOM 3621 N N . VAL B 1 206 ? 62.440 26.540 1.335 1.00 35.69 206 VAL B N 1
ATOM 3622 C CA . VAL B 1 206 ? 60.994 26.588 1.214 1.00 34.51 206 VAL B CA 1
ATOM 3623 C C . VAL B 1 206 ? 60.365 26.980 2.534 1.00 34.10 206 VAL B C 1
ATOM 3624 O O . VAL B 1 206 ? 60.664 26.330 3.552 1.00 34.74 206 VAL B O 1
ATOM 3628 N N . LEU B 1 207 ? 59.470 27.952 2.493 1.00 35.25 207 LEU B N 1
ATOM 3629 C CA . LEU B 1 207 ? 58.657 28.370 3.615 1.00 35.35 207 LEU B CA 1
ATOM 3630 C C . LEU B 1 207 ? 57.206 27.886 3.369 1.00 35.00 207 LEU B C 1
ATOM 3631 O O . LEU B 1 207 ? 56.619 28.188 2.351 1.00 36.33 207 LEU B O 1
ATOM 3636 N N . ASN B 1 208 ? 56.635 27.160 4.297 1.00 34.25 208 ASN B N 1
ATOM 3637 C CA . ASN B 1 208 ? 55.226 26.763 4.267 1.00 33.45 208 ASN B CA 1
ATOM 3638 C C . ASN B 1 208 ? 54.504 27.504 5.420 1.00 35.78 208 ASN B C 1
ATOM 3639 O O . ASN B 1 208 ? 55.013 27.429 6.542 1.00 34.61 208 ASN B O 1
ATOM 3644 N N . VAL B 1 209 ? 53.422 28.220 5.115 1.00 34.78 209 VAL B N 1
ATOM 3645 C CA . VAL B 1 209 ? 52.634 28.944 6.093 1.00 36.51 209 VAL B CA 1
ATOM 3646 C C . VAL B 1 209 ? 51.176 28.461 5.979 1.00 35.39 209 VAL B C 1
ATOM 3647 O O . VAL B 1 209 ? 50.577 28.550 4.917 1.00 36.26 209 VAL B O 1
ATOM 3651 N N . LYS B 1 210 ? 50.621 27.944 7.094 1.00 35.08 210 LYS B N 1
ATOM 3652 C CA . LYS B 1 210 ? 49.194 27.624 7.120 1.00 36.15 210 LYS B CA 1
ATOM 3653 C C . LYS B 1 210 ? 48.351 28.830 7.429 1.00 38.86 210 LYS B C 1
ATOM 3654 O O . LYS B 1 210 ? 48.828 29.770 8.073 1.00 36.90 210 LYS B O 1
ATOM 3660 N N . SER B 1 211 ? 47.060 28.694 7.206 1.00 37.32 211 SER B N 1
ATOM 3661 C CA . SER B 1 211 ? 46.074 29.733 7.442 1.00 38.05 211 SER B CA 1
ATOM 3662 C C . SER B 1 211 ? 46.092 30.177 8.930 1.00 42.81 211 SER B C 1
ATOM 3663 O O . SER B 1 211 ? 45.984 31.364 9.235 1.00 42.45 211 SER B O 1
ATOM 3666 N N . ASP B 1 212 ? 46.402 29.249 9.816 1.00 39.36 212 ASP B N 1
ATOM 3667 C CA . ASP B 1 212 ? 46.406 29.665 11.249 1.00 42.26 212 ASP B CA 1
ATOM 3668 C C . ASP B 1 212 ? 47.668 30.236 11.756 1.00 44.34 212 ASP B C 1
ATOM 3669 O O . ASP B 1 212 ? 47.762 30.499 12.963 1.00 42.43 212 ASP B O 1
ATOM 3674 N N . GLY B 1 213 ? 48.692 30.360 10.886 1.00 34.32 213 GLY B N 1
ATOM 3675 C CA . GLY B 1 213 ? 49.922 30.996 11.250 1.00 35.11 213 GLY B CA 1
ATOM 3676 C C . GLY B 1 213 ? 50.993 30.011 11.525 1.00 31.19 213 GLY B C 1
ATOM 3677 O O . GLY B 1 213 ? 52.162 30.361 11.726 1.00 34.18 213 GLY B O 1
ATOM 3678 N N . THR B 1 214 ? 50.660 28.680 11.521 1.00 32.91 214 THR B N 1
ATOM 3679 C CA . THR B 1 214 ? 51.790 27.721 11.665 1.00 31.37 214 THR B CA 1
ATOM 3680 C C . THR B 1 214 ? 52.783 27.765 10.526 1.00 31.35 214 THR B C 1
ATOM 3681 O O . THR B 1 214 ? 52.261 27.756 9.426 1.00 35.68 214 THR B O 1
ATOM 3685 N N . TRP B 1 215 ? 54.091 27.691 10.734 1.00 33.69 215 TRP B N 1
ATOM 3686 C CA . TRP B 1 215 ? 54.983 27.776 9.621 1.00 34.51 215 TRP B CA 1
ATOM 3687 C C . TRP B 1 215 ? 56.142 26.895 9.811 1.00 34.16 215 TRP B C 1
ATOM 3688 O O . TRP B 1 215 ? 56.530 26.545 10.933 1.00 33.50 215 TRP B O 1
ATOM 3699 N N A GLN B 1 216 ? 56.796 26.571 8.701 0.46 31.68 216 GLN B N 1
ATOM 3700 N N B GLN B 1 216 ? 56.727 26.486 8.679 0.54 32.30 216 GLN B N 1
ATOM 3701 C CA A GLN B 1 216 ? 58.047 25.870 8.747 0.46 31.93 216 GLN B CA 1
ATOM 3702 C CA B GLN B 1 216 ? 57.985 25.744 8.649 0.54 33.38 216 GLN B CA 1
ATOM 3703 C C A GLN B 1 216 ? 58.932 26.277 7.594 0.46 33.22 216 GLN B C 1
ATOM 3704 C C B GLN B 1 216 ? 58.905 26.409 7.619 0.54 34.33 216 GLN B C 1
ATOM 3705 O O A GLN B 1 216 ? 58.428 26.365 6.458 0.46 31.64 216 GLN B O 1
ATOM 3706 O O B GLN B 1 216 ? 58.364 26.899 6.612 0.54 34.59 216 GLN B O 1
ATOM 3717 N N . TYR B 1 217 ? 60.223 26.467 7.864 1.00 34.51 217 TYR B N 1
ATOM 3718 C CA . TYR B 1 217 ? 61.231 26.817 6.881 1.00 34.73 217 TYR B CA 1
ATOM 3719 C C . TYR B 1 217 ? 62.268 25.753 6.886 1.00 37.76 217 TYR B C 1
ATOM 3720 O O . TYR B 1 217 ? 62.765 25.325 7.937 1.00 36.51 217 TYR B O 1
ATOM 3729 N N . GLU B 1 218 ? 62.651 25.342 5.688 1.00 35.59 218 GLU B N 1
ATOM 3730 C CA . GLU B 1 218 ? 63.767 24.384 5.546 1.00 36.11 218 GLU B CA 1
ATOM 3731 C C . GLU B 1 218 ? 64.611 24.767 4.373 1.00 35.31 218 GLU B C 1
ATOM 3732 O O . GLU B 1 218 ? 64.074 24.961 3.238 1.00 35.12 218 GLU B O 1
ATOM 3738 N N . GLY B 1 219 ? 65.946 24.849 4.555 1.00 36.63 219 GLY B N 1
ATOM 3739 C CA . GLY B 1 219 ? 66.780 25.241 3.458 1.00 37.00 219 GLY B CA 1
ATOM 3740 C C . GLY B 1 219 ? 68.244 25.274 3.860 1.00 39.92 219 GLY B C 1
ATOM 3741 O O . GLY B 1 219 ? 68.665 24.586 4.797 1.00 39.06 219 GLY B O 1
ATOM 3742 N N . VAL B 1 220 ? 68.997 26.048 3.108 1.00 36.35 220 VAL B N 1
ATOM 3743 C CA . VAL B 1 220 ? 70.384 26.233 3.320 1.00 37.69 220 VAL B CA 1
ATOM 3744 C C . VAL B 1 220 ? 70.742 27.702 3.342 1.00 39.00 220 VAL B C 1
ATOM 3745 O O . VAL B 1 220 ? 70.014 28.514 2.833 1.00 38.10 220 VAL B O 1
ATOM 3749 N N . ILE B 1 221 ? 71.904 27.989 3.926 1.00 37.04 221 ILE B N 1
ATOM 3750 C CA . ILE B 1 221 ? 72.539 29.319 3.896 1.00 35.19 221 ILE B CA 1
ATOM 3751 C C . ILE B 1 221 ? 73.975 29.119 3.345 1.00 35.29 221 ILE B C 1
ATOM 3752 O O . ILE B 1 221 ? 74.639 28.161 3.761 1.00 38.40 221 ILE B O 1
ATOM 3757 N N . ARG B 1 222 ? 74.417 30.027 2.515 1.00 36.66 222 ARG B N 1
ATOM 3758 C CA . ARG B 1 222 ? 75.758 30.132 1.962 1.00 38.69 222 ARG B CA 1
ATOM 3759 C C . ARG B 1 222 ? 76.214 31.579 2.148 1.00 37.67 222 ARG B C 1
ATOM 3760 O O . ARG B 1 222 ? 75.396 32.457 2.450 1.00 36.87 222 ARG B O 1
ATOM 3768 N N . SER B 1 223 ? 77.523 31.801 2.067 1.00 36.34 223 SER B N 1
ATOM 3769 C CA . SER B 1 223 ? 78.125 33.118 2.306 1.00 35.02 223 SER B CA 1
ATOM 3770 C C . SER B 1 223 ? 78.912 33.506 1.091 1.00 39.75 223 SER B C 1
ATOM 3771 O O . SER B 1 223 ? 79.693 32.687 0.548 1.00 38.86 223 SER B O 1
ATOM 3774 N N . TYR B 1 224 ? 78.809 34.773 0.708 1.00 38.75 224 TYR B N 1
ATOM 3775 C CA . TYR B 1 224 ? 79.745 35.346 -0.196 1.00 39.16 224 TYR B CA 1
ATOM 3776 C C . TYR B 1 224 ? 81.066 35.617 0.487 1.00 38.11 224 TYR B C 1
ATOM 3777 O O . TYR B 1 224 ? 81.191 35.578 1.746 1.00 36.42 224 TYR B O 1
ATOM 3786 N N . ASN B 1 225 ? 82.105 35.817 -0.337 1.00 40.27 225 ASN B N 1
ATOM 3787 C CA . ASN B 1 225 ? 83.404 36.176 0.242 1.00 43.97 225 ASN B CA 1
ATOM 3788 C C . ASN B 1 225 ? 83.358 37.487 0.978 1.00 44.72 225 ASN B C 1
ATOM 3789 O O . ASN B 1 225 ? 82.606 38.388 0.619 1.00 42.22 225 ASN B O 1
ATOM 3794 N N . ASP B 1 226 ? 84.186 37.632 2.021 1.00 43.10 226 ASP B N 1
ATOM 3795 C CA . ASP B 1 226 ? 84.323 38.871 2.695 1.00 39.80 226 ASP B CA 1
ATOM 3796 C C . ASP B 1 226 ? 85.734 39.441 2.503 1.00 44.26 226 ASP B C 1
ATOM 3797 O O . ASP B 1 226 ? 86.665 38.687 2.282 1.00 52.15 226 ASP B O 1
ATOM 3802 N N . THR B 1 227 ? 85.842 40.751 2.482 1.00 43.67 227 THR B N 1
ATOM 3803 C CA . THR B 1 227 ? 87.113 41.428 2.395 1.00 44.18 227 THR B CA 1
ATOM 3804 C C . THR B 1 227 ? 87.504 41.851 3.809 1.00 41.97 227 THR B C 1
ATOM 3805 O O . THR B 1 227 ? 86.812 42.582 4.461 1.00 42.01 227 THR B O 1
ATOM 3809 N N . TYR B 1 228 ? 88.620 41.360 4.309 1.00 39.80 228 TYR B N 1
ATOM 3810 C CA . TYR B 1 228 ? 89.126 41.771 5.586 1.00 38.82 228 TYR B CA 1
ATOM 3811 C C . TYR B 1 228 ? 89.968 43.016 5.423 1.00 39.11 228 TYR B C 1
ATOM 3812 O O . TYR B 1 228 ? 90.978 43.007 4.678 1.00 39.97 228 TYR B O 1
ATOM 3821 N N . ASP B 1 229 ? 89.572 44.086 6.106 1.00 38.24 229 ASP B N 1
ATOM 3822 C CA . ASP B 1 229 ? 90.436 45.267 6.175 1.00 41.05 229 ASP B CA 1
ATOM 3823 C C . ASP B 1 229 ? 90.267 45.941 7.532 1.00 43.44 229 ASP B C 1
ATOM 3824 O O . ASP B 1 229 ? 89.169 46.408 7.886 1.00 43.80 229 ASP B O 1
ATOM 3829 N N . ALA B 1 230 ? 91.339 45.929 8.322 1.00 44.79 230 ALA B N 1
ATOM 3830 C CA . ALA B 1 230 ? 91.294 46.470 9.690 1.00 46.72 230 ALA B CA 1
ATOM 3831 C C . ALA B 1 230 ? 91.531 47.950 9.743 1.00 49.85 230 ALA B C 1
ATOM 3832 O O . ALA B 1 230 ? 91.362 48.539 10.813 1.00 54.10 230 ALA B O 1
ATOM 3834 N N . ASN B 1 231 ? 91.851 48.597 8.634 1.00 53.85 231 ASN B N 1
ATOM 3835 C CA . ASN B 1 231 ? 92.017 50.064 8.686 1.00 57.01 231 ASN B CA 1
ATOM 3836 C C . ASN B 1 231 ? 90.709 50.667 9.259 1.00 54.66 231 ASN B C 1
ATOM 3837 O O . ASN B 1 231 ? 89.648 50.440 8.663 1.00 68.55 231 ASN B O 1
ATOM 3842 N N . PRO B 1 232 ? 90.774 51.422 10.380 1.00 63.67 232 PRO B N 1
ATOM 3843 C CA . PRO B 1 232 ? 89.578 51.976 11.132 1.00 75.40 232 PRO B CA 1
ATOM 3844 C C . PRO B 1 232 ? 88.496 52.773 10.315 1.00 82.81 232 PRO B C 1
ATOM 3845 O O . PRO B 1 232 ? 87.288 52.777 10.657 1.00 82.07 232 PRO B O 1
ATOM 3849 N N . SER B 1 233 ? 88.935 53.435 9.252 1.00 81.41 233 SER B N 1
ATOM 3850 C CA . SER B 1 233 ? 88.023 54.164 8.394 1.00 76.94 233 SER B CA 1
ATOM 3851 C C . SER B 1 233 ? 87.197 53.243 7.474 1.00 82.03 233 SER B C 1
ATOM 3852 O O . SER B 1 233 ? 86.256 53.721 6.849 1.00 83.77 233 SER B O 1
ATOM 3855 N N . THR B 1 234 ? 87.522 51.952 7.382 1.00 72.22 234 THR B N 1
ATOM 3856 C CA . THR B 1 234 ? 86.771 51.029 6.505 1.00 73.08 234 THR B CA 1
ATOM 3857 C C . THR B 1 234 ? 85.691 50.276 7.245 1.00 77.95 234 THR B C 1
ATOM 3858 O O . THR B 1 234 ? 84.981 49.424 6.675 1.00 72.75 234 THR B O 1
ATOM 3862 N N . HIS B 1 235 ? 85.574 50.550 8.536 1.00 76.67 235 HIS B N 1
ATOM 3863 C CA . HIS B 1 235 ? 84.647 49.775 9.333 1.00 81.40 235 HIS B CA 1
ATOM 3864 C C . HIS B 1 235 ? 84.182 50.479 10.590 1.00 73.64 235 HIS B C 1
ATOM 3865 O O . HIS B 1 235 ? 84.732 51.475 11.078 1.00 72.24 235 HIS B O 1
ATOM 3872 N N . ARG B 1 236 ? 83.227 49.762 11.145 1.00 77.42 236 ARG B N 1
ATOM 3873 C CA A ARG B 1 236 ? 82.390 50.198 12.246 0.50 78.24 236 ARG B CA 1
ATOM 3874 C CA B ARG B 1 236 ? 82.401 50.207 12.263 0.50 83.26 236 ARG B CA 1
ATOM 3875 C C . ARG B 1 236 ? 83.052 50.003 13.652 1.00 83.75 236 ARG B C 1
ATOM 3876 O O . ARG B 1 236 ? 82.976 50.893 14.502 1.00 89.06 236 ARG B O 1
ATOM 3891 N N . GLY B 1 237 ? 83.712 48.858 13.899 1.00 73.78 237 GLY B N 1
ATOM 3892 C CA . GLY B 1 237 ? 84.296 48.553 15.264 1.00 72.26 237 GLY B CA 1
ATOM 3893 C C . GLY B 1 237 ? 85.350 49.498 15.865 1.00 63.48 237 GLY B C 1
ATOM 3894 O O . GLY B 1 237 ? 86.030 50.218 15.129 1.00 62.75 237 GLY B O 1
ATOM 3895 N N . ALA B 1 238 ? 85.471 49.539 17.203 1.00 54.44 238 ALA B N 1
ATOM 3896 C CA . ALA B 1 238 ? 86.567 50.218 17.852 1.00 50.40 238 ALA B CA 1
ATOM 3897 C C . ALA B 1 238 ? 87.631 49.117 17.897 1.00 50.93 238 ALA B C 1
ATOM 3898 O O . ALA B 1 238 ? 87.405 47.950 18.323 1.00 41.34 238 ALA B O 1
ATOM 3900 N N . LEU B 1 239 ? 88.823 49.482 17.463 1.00 46.32 239 LEU B N 1
ATOM 3901 C CA . LEU B 1 239 ? 89.922 48.557 17.539 1.00 42.56 239 LEU B CA 1
ATOM 3902 C C . LEU B 1 239 ? 90.393 48.281 18.976 1.00 41.65 239 LEU B C 1
ATOM 3903 O O . LEU B 1 239 ? 90.961 47.198 19.248 1.00 41.86 239 LEU B O 1
ATOM 3908 N N . GLY B 1 240 ? 90.350 49.308 19.805 1.00 36.86 240 GLY B N 1
ATOM 3909 C CA . GLY B 1 240 ? 90.993 49.297 21.149 1.00 37.65 240 GLY B CA 1
ATOM 3910 C C . GLY B 1 240 ? 92.391 49.845 21.127 1.00 35.50 240 GLY B C 1
ATOM 3911 O O . GLY B 1 240 ? 93.036 49.918 20.040 1.00 35.32 240 GLY B O 1
ATOM 3912 N N . GLU B 1 241 ? 92.929 50.100 22.273 1.00 35.59 241 GLU B N 1
ATOM 3913 C CA . GLU B 1 241 ? 94.228 50.736 22.344 1.00 38.77 241 GLU B CA 1
ATOM 3914 C C . GLU B 1 241 ? 95.329 49.829 21.816 1.00 37.20 241 GLU B C 1
ATOM 3915 O O . GLU B 1 241 ? 96.299 50.337 21.258 1.00 34.56 241 GLU B O 1
ATOM 3921 N N . TRP B 1 242 ? 95.262 48.496 22.100 1.00 33.20 242 TRP B N 1
ATOM 3922 C CA . TRP B 1 242 ? 96.383 47.633 21.669 1.00 33.24 242 TRP B CA 1
ATOM 3923 C C . TRP B 1 242 ? 96.469 47.606 20.117 1.00 31.08 242 TRP B C 1
ATOM 3924 O O . TRP B 1 242 ? 97.531 47.878 19.523 1.00 32.76 242 TRP B O 1
ATOM 3935 N N . ALA B 1 243 ? 95.379 47.243 19.457 1.00 30.06 243 ALA B N 1
ATOM 3936 C CA . ALA B 1 243 ? 95.370 47.116 18.013 1.00 34.25 243 ALA B CA 1
ATOM 3937 C C . ALA B 1 243 ? 95.502 48.473 17.304 1.00 35.70 243 ALA B C 1
ATOM 3938 O O . ALA B 1 243 ? 96.205 48.536 16.304 1.00 33.37 243 ALA B O 1
ATOM 3940 N N . THR B 1 244 ? 94.987 49.555 17.909 1.00 35.83 244 THR B N 1
ATOM 3941 C CA . THR B 1 244 ? 95.365 50.901 17.418 1.00 35.04 244 THR B CA 1
ATOM 3942 C C . THR B 1 244 ? 96.810 51.176 17.417 1.00 36.24 244 THR B C 1
ATOM 3943 O O . THR B 1 244 ? 97.364 51.728 16.456 1.00 36.62 244 THR B O 1
ATOM 3947 N N . GLY B 1 245 ? 97.512 50.805 18.472 1.00 36.29 245 GLY B N 1
ATOM 3948 C CA . GLY B 1 245 ? 98.943 50.947 18.573 1.00 34.49 245 GLY B CA 1
ATOM 3949 C C . GLY B 1 245 ? 99.710 50.129 17.514 1.00 34.73 245 GLY B C 1
ATOM 3950 O O . GLY B 1 245 ? 100.631 50.591 16.831 1.00 34.20 245 GLY B O 1
ATOM 3951 N N . VAL B 1 246 ? 99.316 48.872 17.359 1.00 32.26 246 VAL B N 1
ATOM 3952 C CA . VAL B 1 246 ? 99.890 48.012 16.296 1.00 32.77 246 VAL B CA 1
ATOM 3953 C C . VAL B 1 246 ? 99.760 48.772 14.925 1.00 31.47 246 VAL B C 1
ATOM 3954 O O . VAL B 1 246 ? 100.747 48.847 14.174 1.00 34.56 246 VAL B O 1
ATOM 3958 N N . LEU B 1 247 ? 98.568 49.221 14.575 1.00 33.54 247 LEU B N 1
ATOM 3959 C CA . LEU B 1 247 ? 98.313 49.870 13.263 1.00 36.13 247 LEU B CA 1
ATOM 3960 C C . LEU B 1 247 ? 98.935 51.251 13.139 1.00 43.30 247 LEU B C 1
ATOM 3961 O O . LEU B 1 247 ? 99.130 51.742 12.000 1.00 40.35 247 LEU B O 1
ATOM 3966 N N . ASN B 1 248 ? 99.341 51.835 14.246 1.00 39.84 248 ASN B N 1
ATOM 3967 C CA A ASN B 1 248 ? 100.163 53.037 14.213 0.50 43.37 248 ASN B CA 1
ATOM 3968 C CA B ASN B 1 248 ? 100.209 53.013 14.246 0.50 42.34 248 ASN B CA 1
ATOM 3969 C C . ASN B 1 248 ? 101.622 52.740 13.847 1.00 45.80 248 ASN B C 1
ATOM 3970 O O . ASN B 1 248 ? 102.369 53.659 13.525 1.00 47.52 248 ASN B O 1
ATOM 3979 N N . ASN B 1 249 ? 102.046 51.481 13.942 1.00 40.72 249 ASN B N 1
ATOM 3980 C CA . ASN B 1 249 ? 103.363 51.110 13.702 1.00 40.88 249 ASN B CA 1
ATOM 3981 C C . ASN B 1 249 ? 103.519 50.196 12.483 1.00 46.54 249 ASN B C 1
ATOM 3982 O O . ASN B 1 249 ? 104.610 50.009 12.030 1.00 46.30 249 ASN B O 1
ATOM 3987 N N . LEU B 1 250 ? 102.449 49.580 12.015 1.00 40.65 250 LEU B N 1
ATOM 3988 C CA . LEU B 1 250 ? 102.556 48.592 10.926 1.00 41.41 250 LEU B CA 1
ATOM 3989 C C . LEU B 1 250 ? 101.484 48.867 9.959 1.00 41.43 250 LEU B C 1
ATOM 3990 O O . LEU B 1 250 ? 100.409 49.170 10.329 1.00 41.15 250 LEU B O 1
ATOM 3995 N N . SER B 1 251 ? 101.679 48.600 8.675 1.00 42.31 251 SER B N 1
ATOM 3996 C CA . SER B 1 251 ? 100.520 48.750 7.866 1.00 44.52 251 SER B CA 1
ATOM 3997 C C . SER B 1 251 ? 100.188 47.375 7.322 1.00 44.39 251 SER B C 1
ATOM 3998 O O . SER B 1 251 ? 101.051 46.612 6.963 1.00 52.98 251 SER B O 1
ATOM 4001 N N . GLY B 1 252 ? 98.936 47.077 7.199 1.00 44.32 252 GLY B N 1
ATOM 4002 C CA . GLY B 1 252 ? 98.575 45.711 6.771 1.00 45.19 252 GLY B CA 1
ATOM 4003 C C . GLY B 1 252 ? 98.082 45.748 5.362 1.00 46.93 252 GLY B C 1
ATOM 4004 O O . GLY B 1 252 ? 98.129 46.802 4.725 1.00 47.00 252 GLY B O 1
ATOM 4005 N N . THR B 1 253 ? 97.684 44.586 4.858 1.00 43.05 253 THR B N 1
ATOM 4006 C CA . THR B 1 253 ? 97.216 44.442 3.528 1.00 42.82 253 THR B CA 1
ATOM 4007 C C . THR B 1 253 ? 95.882 43.717 3.580 1.00 40.98 253 THR B C 1
ATOM 4008 O O . THR B 1 253 ? 95.817 42.568 4.043 1.00 41.01 253 THR B O 1
ATOM 4012 N N . PRO B 1 254 ? 94.857 44.334 3.030 1.00 43.00 254 PRO B N 1
ATOM 4013 C CA . PRO B 1 254 ? 93.523 43.640 2.918 1.00 41.47 254 PRO B CA 1
ATOM 4014 C C . PRO B 1 254 ? 93.577 42.392 2.114 1.00 42.30 254 PRO B C 1
ATOM 4015 O O . PRO B 1 254 ? 94.473 42.217 1.233 1.00 42.11 254 PRO B O 1
ATOM 4019 N N . TYR B 1 255 ? 92.664 41.504 2.383 1.00 39.80 255 TYR B N 1
ATOM 4020 C CA . TYR B 1 255 ? 92.614 40.223 1.778 1.00 42.16 255 TYR B CA 1
ATOM 4021 C C . TYR B 1 255 ? 91.213 39.661 1.838 1.00 42.19 255 TYR B C 1
ATOM 4022 O O . TYR B 1 255 ? 90.357 40.169 2.594 1.00 42.14 255 TYR B O 1
ATOM 4031 N N . GLU B 1 256 ? 90.994 38.658 0.978 1.00 41.40 256 GLU B N 1
ATOM 4032 C CA . GLU B 1 256 ? 89.760 37.968 0.917 1.00 43.52 256 GLU B CA 1
ATOM 4033 C C . GLU B 1 256 ? 89.708 36.775 1.810 1.00 39.88 256 GLU B C 1
ATOM 4034 O O . GLU B 1 256 ? 90.642 36.033 1.917 1.00 39.99 256 GLU B O 1
ATOM 4040 N N . ILE B 1 257 ? 88.544 36.608 2.424 1.00 41.00 257 ILE B N 1
ATOM 4041 C CA . ILE B 1 257 ? 88.196 35.440 3.188 1.00 39.53 257 ILE B CA 1
ATOM 4042 C C . ILE B 1 257 ? 87.046 34.749 2.447 1.00 43.80 257 ILE B C 1
ATOM 4043 O O . ILE B 1 257 ? 85.915 35.278 2.343 1.00 39.73 257 ILE B O 1
ATOM 4048 N N . ARG B 1 258 ? 87.344 33.549 1.985 1.00 41.08 258 ARG B N 1
ATOM 4049 C CA . ARG B 1 258 ? 86.351 32.651 1.362 1.00 43.43 258 ARG B CA 1
ATOM 4050 C C . ARG B 1 258 ? 85.710 31.761 2.395 1.00 42.49 258 ARG B C 1
ATOM 4051 O O . ARG B 1 258 ? 86.389 31.231 3.268 1.00 40.93 258 ARG B O 1
ATOM 4059 N N . ILE B 1 259 ? 84.375 31.654 2.359 1.00 41.30 259 ILE B N 1
ATOM 4060 C CA . ILE B 1 259 ? 83.604 30.982 3.370 1.00 40.63 259 ILE B CA 1
ATOM 4061 C C . ILE B 1 259 ? 82.732 29.969 2.677 1.00 43.13 259 ILE B C 1
ATOM 4062 O O . ILE B 1 259 ? 81.524 30.190 2.484 1.00 42.11 259 ILE B O 1
ATOM 4067 N N . PRO B 1 260 ? 83.325 28.862 2.255 1.00 41.68 260 PRO B N 1
ATOM 4068 C CA . PRO B 1 260 ? 82.568 27.885 1.468 1.00 42.19 260 PRO B CA 1
ATOM 4069 C C . PRO B 1 260 ? 81.677 26.999 2.260 1.00 40.74 260 PRO B C 1
ATOM 4070 O O . PRO B 1 260 ? 81.764 26.924 3.491 1.00 40.26 260 PRO B O 1
ATOM 4074 N N . GLY B 1 261 ? 80.766 26.312 1.578 1.00 40.92 261 GLY B N 1
ATOM 4075 C CA . GLY B 1 261 ? 79.897 25.315 2.228 1.00 44.29 261 GLY B CA 1
ATOM 4076 C C . GLY B 1 261 ? 78.504 25.816 2.451 1.00 42.46 261 GLY B C 1
ATOM 4077 O O . GLY B 1 261 ? 78.236 27.018 2.250 1.00 42.77 261 GLY B O 1
ATOM 4078 N N . GLU B 1 262 ? 77.678 24.926 2.992 1.00 44.84 262 GLU B N 1
ATOM 4079 C CA . GLU B 1 262 ? 76.271 25.253 3.276 1.00 41.93 262 GLU B CA 1
ATOM 4080 C C . GLU B 1 262 ? 75.989 24.978 4.698 1.00 42.25 262 GLU B C 1
ATOM 4081 O O . GLU B 1 262 ? 76.371 23.900 5.238 1.00 44.31 262 GLU B O 1
ATOM 4087 N N . LEU B 1 263 ? 75.256 25.869 5.309 1.00 38.38 263 LEU B N 1
ATOM 4088 C CA . LEU B 1 263 ? 74.676 25.659 6.611 1.00 40.78 263 LEU B CA 1
ATOM 4089 C C . LEU B 1 263 ? 73.242 25.211 6.425 1.00 45.89 263 LEU B C 1
ATOM 4090 O O . LEU B 1 263 ? 72.453 25.980 5.845 1.00 45.27 263 LEU B O 1
ATOM 4095 N N . LYS B 1 264 ? 72.860 24.052 6.946 1.00 43.94 264 LYS B N 1
ATOM 4096 C CA . LYS B 1 264 ? 71.445 23.657 6.937 1.00 41.56 264 LYS B CA 1
ATOM 4097 C C . LYS B 1 264 ? 70.649 24.455 7.937 1.00 43.49 264 LYS B C 1
ATOM 4098 O O . LYS B 1 264 ? 71.073 24.660 9.074 1.00 44.12 264 LYS B O 1
ATOM 4104 N N . ILE B 1 265 ? 69.463 24.889 7.579 1.00 38.17 265 ILE B N 1
ATOM 4105 C CA . ILE B 1 265 ? 68.538 25.560 8.502 1.00 38.14 265 ILE B CA 1
ATOM 4106 C C . ILE B 1 265 ? 67.152 24.883 8.435 1.00 41.11 265 ILE B C 1
ATOM 4107 O O . ILE B 1 265 ? 66.625 24.595 7.371 1.00 39.31 265 ILE B O 1
ATOM 4112 N N . LYS B 1 266 ? 66.567 24.598 9.570 1.00 38.08 266 LYS B N 1
ATOM 4113 C CA . LYS B 1 266 ? 65.212 24.032 9.617 1.00 37.80 266 LYS B CA 1
ATOM 4114 C C . LYS B 1 266 ? 64.530 24.501 10.893 1.00 39.66 266 LYS B C 1
ATOM 4115 O O . LYS B 1 266 ? 65.052 24.181 11.969 1.00 39.31 266 LYS B O 1
ATOM 4121 N N . GLU B 1 267 ? 63.420 25.218 10.802 1.00 36.99 267 GLU B N 1
ATOM 4122 C CA . GLU B 1 267 ? 62.741 25.742 11.969 1.00 38.96 267 GLU B CA 1
ATOM 4123 C C . GLU B 1 267 ? 61.352 25.732 11.717 1.00 39.01 267 GLU B C 1
ATOM 4124 O O . GLU B 1 267 ? 60.867 25.701 10.564 1.00 37.31 267 GLU B O 1
ATOM 4130 N N . ASN B 1 268 ? 60.604 25.870 12.783 1.00 33.78 268 ASN B N 1
ATOM 4131 C CA . ASN B 1 268 ? 59.145 26.016 12.728 1.00 31.80 268 ASN B CA 1
ATOM 4132 C C . ASN B 1 268 ? 58.671 26.951 13.834 1.00 33.82 268 ASN B C 1
ATOM 4133 O O . ASN B 1 268 ? 59.479 27.272 14.748 1.00 34.52 268 ASN B O 1
ATOM 4138 N N . GLY B 1 269 ? 57.444 27.398 13.679 1.00 36.34 269 GLY B N 1
ATOM 4139 C CA . GLY B 1 269 ? 56.902 28.406 14.614 1.00 34.90 269 GLY B CA 1
ATOM 4140 C C . GLY B 1 269 ? 55.475 28.516 14.438 1.00 32.59 269 GLY B C 1
ATOM 4141 O O . GLY B 1 269 ? 54.843 27.787 13.668 1.00 34.60 269 GLY B O 1
ATOM 4142 N N . LYS B 1 270 ? 54.894 29.553 15.039 1.00 32.70 270 LYS B N 1
ATOM 4143 C CA . LYS B 1 270 ? 53.504 29.856 14.901 1.00 35.16 270 LYS B CA 1
ATOM 4144 C C . LYS B 1 270 ? 53.330 31.383 15.009 1.00 38.90 270 LYS B C 1
ATOM 4145 O O . LYS B 1 270 ? 53.667 32.025 16.033 1.00 34.84 270 LYS B O 1
ATOM 4151 N N . LYS B 1 271 ? 52.865 32.011 13.927 1.00 35.35 271 LYS B N 1
ATOM 4152 C CA . LYS B 1 271 ? 52.566 33.437 13.978 1.00 37.18 271 LYS B CA 1
ATOM 4153 C C . LYS B 1 271 ? 51.227 33.606 14.647 1.00 37.10 271 LYS B C 1
ATOM 4154 O O . LYS B 1 271 ? 50.321 32.828 14.450 1.00 40.94 271 LYS B O 1
ATOM 4160 N N . LEU B 1 272 ? 51.075 34.685 15.443 1.00 36.96 272 LEU B N 1
ATOM 4161 C CA . LEU B 1 272 ? 49.885 34.942 16.208 1.00 39.86 272 LEU B CA 1
ATOM 4162 C C . LEU B 1 272 ? 48.956 35.722 15.335 1.00 47.75 272 LEU B C 1
ATOM 4163 O O . LEU B 1 272 ? 49.422 36.523 14.600 1.00 47.19 272 LEU B O 1
ATOM 4165 N N . GLU B 1 273 ? 47.673 35.561 15.505 1.00 52.19 273 GLU B N 1
ATOM 4166 C CA . GLU B 1 273 ? 46.735 36.626 15.056 1.00 76.37 273 GLU B CA 1
ATOM 4167 C C . GLU B 1 273 ? 46.159 37.412 16.227 1.00 74.32 273 GLU B C 1
ATOM 4168 O O . GLU B 1 273 ? 46.509 38.582 16.395 1.00 88.06 273 GLU B O 1
#

Foldseek 3Di:
DWAWEAAPAVRDIFTAALPHFQQVRCVVVPHDAFDDPLQQADCRWKKFWPDFAWDQVSHDHDDPQLNVTIHRRSRTGGPYHTYIYTPCSVPRAHDVLVVLLVVLQVVQDVTLAEEQDADQCRLVNLLSSQFPVQAHEYEYALVRHQDDDAQVPFVQSVVQLVDQHAAKDWAWDKDKDQCVNRPPSSCSWQGIFIKIWTWMWHAHNQFKIKTWTKMGGDKGKTDPPVVVDDDDPDPVSVVSCVGTGGHIYIYHHDDIDIYIDIDGDD/DAWEAAPAVRDIFDAALPDQQQVRCVVVPHHAFDDPLQQADCRWKKFWPDFDWDQVRHDNADPQQNVTMHRRSRTRGPHHTYIYTPCVVPGDHPVVVVVLVVLCVVQHVTLEEEGDADQCRLVNLVSCQFPVQAHEYEYAQVRHQDDDDQVNFVVSVVCLVDQHAAKDWAWDKDKDQCVNRPDRSCSWAGIFIKIWTWMWHAHNQFKIKTWTKMFTDKGKTDPPPVVDDDDPDDVVVVVCVRTGGDIYIYYHDDIDIDIDIDGDHD

CATH classification: 3.10.20.30 (+1 more: 3.30.450.400)

Radius of gyration: 41.93 Å; Cα contacts (8 Å, |Δi|>4): 1122; chains: 2; bounding box: 151×53×39 Å

B-factor: mean 48.27, std 16.06, range [26.65, 133.33]

Nearest PDB structures (foldseek):
  4n58-assembly1_A  TM=1.004E+00  e=2.626E-59  Pectobacterium brasiliense PBR1692
  4n59-assembly3_A  TM=5.521E-01  e=2.627E-49  Pectobacterium brasiliense PBR1692
  4n59-assembly3_B  TM=5.506E-01  e=4.769E-49  Pectobacterium brasiliense PBR1692
  8jc1-assembly1_D  TM=5.605E-01  e=1.154E-36  Pectobacterium carotovorum
  2xtq-assembly5_E  TM=8.509E-01  e=5.252E-15  Escherichia coli K-12

Sequence (532 aa):
ATYKVKDVTTGAEIEVPDDKYILDEFEKQGVNLPYSCRAGACSSCVALISSGEVDQSDGSFLSEKQEKKYILTCCSYPKSDCTIETGYEDDKILEDFEIELAETGLEFFNLPRSGEILSGVTAPFEAFDHYLFGNGVERSININDVGFNINVSQIPPIMSLLNGKNVGRRFDIGSDFVRNTALDGYSVAAYLGNITMRTEGVLNVKSSDGTWQYEGVIRSYNDTYDANPSTHRRGALGEWATGVLNNNLSGTPYEIRIPGELKIKENGKKLTYKVKDVTTGAEIEVPDDKYILDEFEKQGVNLPYSCRAGACSSCVALISSGEVDQSDGSFLSEKQEKKYILTCCCSYPKSDCTIETGYEDKILEDFEIELAETGLEFFNLPRSGEILSGVTAPFEAFDHYLFGNGVERSININDVGFNINVSQIPPIMSLLNGKNVGRFDIGSDFVRNTALDGYSVAAYLGNITMRTEGVLNVKSDGTWQQYEGVIRSYNDTYDANPSTHRRGALGEWATGVLNNNLSGTPYEIRIPGELKIKENGKKLE

InterPro domains:
  IPR001041 2Fe-2S ferredoxin-type iron-sulfur binding domain [PF00111] (11-80)
  IPR001041 2Fe-2S ferredoxin-type iron-sulfur binding domain [PS51085] (1-91)
  IPR001041 2Fe-2S ferredoxin-type iron-sulfur binding domain [cd00207] (11-86)
  IPR006058 2Fe-2S ferredoxin, iron-sulphur binding site [PS00197] (38-46)
  IPR010241 Ferredoxin [2Fe-2S], plant and bacteria [TIGR02008] (3-93)
  IPR012675 Beta-grasp domain superfamily [G3DSA:3.10.20.30] (1-93)
  IPR028056 Colicin M [PF14859] (121-270)
  IPR036010 2Fe-2S ferredoxin-like superfamily [SSF54292] (2-89)